Protein AF-0000000075740519 (afdb_homodimer)

Foldseek 3Di:
DPPCPDPDPAAAQPDAAFDKDWDQWWKWWDQVPHTFFTDRTWMFHPNHRPGTFTWAALVRGDCVQWAFPVAWDQDPQGIWTFTWGHDPDPPQIRGSQKIAADQPDPGPRHRIMTGNPVRIFMDTPHHTFDDHPDHPRKDKAWAWAQWWKWWDDPRHTFFTHRIWTWMGMHNDDIKTWAAPVRGDCVQWAWDPDWDADRQWGIWPTFTWGHDPPDTGGTFKTAALPTDPRHCVRHNTMIGQLQRIWMDINNHTDDRDDDPVD/DPPCPDPDPAAAQPDAAFDKDWDQWWKWWDQVPHTFFTDRTWMFHPNHRPGTFTWAALVRGDCVQWDFPVAWDQDPQGIWTFTWGHDPDPPQIRGSQKIAADQPDPGPRHRIMTGNPVRIFMDTHNHTFDDHPDHPRKDKAWAWAQWWKWWDDPRHTFFTHRIWTWMDMHNDDIKTWAAPVRGDCVQWAWDPDWDADRQWGIWPTFTWGHDPPDTGGTFKTAALPTDPRHCVRHNTMIGQLQRIWMDINNHTDDRDDDPVD

Sequence (522 aa):
MTSDMGDRDYPQMAAARGRIEPAPRRVRGYLGHELVFDTTQARYVWEVPYYPAYYVPLADVRAEFLRDENHAQRVQLGASHLYSVVGSGATQTHPSAARVFDADGASPVAGTVRFDWDVLRWFEEDEQIHGHPRNPYSRVDALRSQRHVRVELDGVVLADTGAPVLLFETGLPTRYYIDPTDVAFEHLEPSATQTLCPYKGTTTGYWSVRVGDSVHPDLAWTYHYPLPAVASIAGLVAFYNEKLDISVDGVNLSRPRTHFGMTSDMGDRDYPQMAAARGRIEPAPRRVRGYLGHELVFDTTQARYVWEVPYYPAYYVPLADVRAEFLRDENHAQRVQLGASHLYSVVGSGATQTHPSAARVFDADGASPVAGTVRFDWDVLRWFEEDEQIHGHPRNPYSRVDALRSQRHVRVELDGVVLADTGAPVLLFETGLPTRYYIDPTDVAFEHLEPSATQTLCPYKGTTTGYWSVRVGDSVHPDLAWTYHYPLPAVASIAGLVAFYNEKLDISVDGVNLSRPRTHFG

pLDDT: mean 94.4, std 10.6, range [20.31, 98.94]

Secondary structure (DSSP, 8-state):
------S--SPPPS--TT-EEE--S-EEEEETTEEEEEES--EEE-SSSS--EEEEEGGGB-GGGEEEEEEEEEETTEEEEEEEEE-SSTT-EEEEEEEEE-TTSS-TTTTEEEE-GGGSEEEETTEEE-SS---TT--EEEEE----EEEEETTEEEEEESSPEEEEETTSPPEEEB-GGGB-GGGEEEE----EETTTEE-SEEEEEEETTEEEEEEEEE-SS--GGGGGGTT-EEE-TTTSEEEETTEEPPPP--TT-/------S--SPPPS--TT-EEE--S-EEEEETTEEEEEES--EEE-SSSS--EEEEEGGGB-GGGEEEEEEEEEETTEEEEEEEEE-SSTT-EEEEEEEEE-TTSS-TTTTEEEE-GGGSEEEETTEEE-SS---TT--EEEEE----EEEEETTEEEEEESSPEEEEETTSPPEEEB-GGGB-GGGEEEE----EETTTEE-SEEEEEEETTEEEEEEEEE-SS--GGGGGGTT-EEE-TTTSEEEETTEEPPPP--TT-

Nearest PDB structures (foldseek):
  3djm-assembly5_E  TM=8.477E-01  e=6.497E-08  Cereibacter sphaeroides 2.4.1
  8qbn-assembly1_Y  TM=5.342E-01  e=7.781E-01  Homo sapiens
  2vwv-assembly1_A  TM=5.154E-01  e=7.867E+00  Homo sapiens
  3djm-assembly5_E  TM=8.479E-01  e=5.148E-08  Cereibacter sphaeroides 2.4.1
  8qbn-assembly1_Y  TM=5.603E-01  e=8.896E-01  Homo sapiens

Solvent-accessible surface area (backbone atoms only — not comparable to full-atom values): 27858 Å² total; per-residue (Å²): 129,78,73,74,74,58,100,61,54,40,36,69,62,65,50,50,62,70,44,72,36,42,34,75,45,41,39,35,34,17,52,82,91,43,79,41,31,63,37,67,65,32,26,37,35,16,84,43,50,86,45,34,41,66,32,34,46,45,89,43,40,50,63,84,33,52,41,78,64,83,41,77,44,78,51,96,69,34,54,28,32,34,17,23,39,38,52,92,55,97,77,44,68,38,76,72,33,26,38,38,27,41,64,88,50,98,29,97,51,39,34,20,29,39,61,47,67,88,68,38,52,41,26,48,57,69,40,76,59,53,87,51,59,79,39,56,48,41,26,70,46,60,41,55,29,65,57,37,40,37,34,30,51,96,87,42,71,43,32,57,40,55,62,29,32,42,34,43,37,53,52,44,75,71,38,55,27,31,53,61,91,36,40,43,61,90,37,47,41,83,42,89,62,69,53,73,39,70,70,46,35,53,42,72,39,23,18,20,39,47,53,92,92,44,72,45,78,68,42,32,37,25,26,64,70,32,34,73,64,37,45,81,46,44,56,19,37,33,57,45,56,54,80,34,48,39,27,52,70,86,41,73,54,79,59,52,83,54,98,90,74,129,77,74,74,73,58,100,60,54,40,35,70,62,67,49,49,63,72,44,72,36,40,34,75,46,41,40,35,34,17,52,82,91,43,77,42,30,63,37,66,65,32,27,38,34,17,85,43,50,86,44,36,40,66,34,33,45,45,88,43,40,50,62,84,34,54,41,78,62,81,43,78,44,78,53,96,70,34,54,28,33,34,17,23,39,36,51,92,56,97,76,43,69,39,76,70,34,26,39,39,27,41,63,88,51,99,28,98,51,38,33,20,31,38,60,46,66,89,70,39,52,40,24,48,57,69,40,76,61,53,90,51,60,79,39,56,47,41,25,69,46,61,41,56,29,66,57,36,40,38,34,31,52,96,86,41,72,42,32,57,40,55,63,28,32,41,34,44,37,55,54,43,75,73,39,54,27,31,53,60,91,35,41,44,60,91,36,47,40,83,42,90,62,69,54,73,39,69,70,46,35,53,42,72,39,24,18,19,40,47,55,92,93,43,74,45,78,69,44,32,36,26,25,65,72,32,33,72,64,38,46,81,47,44,57,19,37,34,56,46,54,54,79,36,50,39,26,53,70,85,41,74,54,78,61,52,83,55,98,89,76

InterPro domains:
  IPR007361 Domain of unknown function DUF427 [PF04248] (29-117)
  IPR007361 Domain of unknown function DUF427 [PF04248] (149-242)
  IPR038694 Superfamily of unknown function DUF427 [G3DSA:2.170.150.40] (13-121)
  IPR038694 Superfamily of unknown function DUF427 [G3DSA:2.170.150.40] (135-248)

Radius of gyration: 25.71 Å; Cα contacts (8 Å, |Δi|>4): 1313; chains: 2; bounding box: 73×63×55 Å

Organism: Mycobacterium marinum (strain ATCC BAA-535 / M) (NCBI:txid216594)

Structure (mmCIF, N/CA/C/O backbone):
data_AF-0000000075740519-model_v1
#
loop_
_entity.id
_entity.type
_entity.pdbx_description
1 polymer 'DUF427 domain-containing protein'
#
loop_
_atom_site.group_PDB
_atom_site.id
_atom_site.type_symbol
_atom_site.label_atom_id
_atom_site.label_alt_id
_atom_site.label_comp_id
_atom_site.label_asym_id
_atom_site.label_entity_id
_atom_site.label_seq_id
_atom_site.pdbx_PDB_ins_code
_atom_site.Cartn_x
_atom_site.Cartn_y
_atom_site.Cartn_z
_atom_site.occupancy
_atom_site.B_iso_or_equiv
_atom_site.auth_seq_id
_atom_site.auth_comp_id
_atom_site.auth_asym_id
_atom_site.auth_atom_id
_atom_site.pdbx_PDB_model_num
ATOM 1 N N . MET A 1 1 ? 4.23 -24.25 18.625 1 20.31 1 MET A N 1
ATOM 2 C CA . MET A 1 1 ? 2.928 -23.672 18.312 1 20.31 1 MET A CA 1
ATOM 3 C C . MET A 1 1 ? 2.857 -23.203 16.859 1 20.31 1 MET A C 1
ATOM 5 O O . MET A 1 1 ? 3.494 -22.219 16.484 1 20.31 1 MET A O 1
ATOM 9 N N . THR A 1 2 ? 2.998 -24.047 15.898 1 28.11 2 THR A N 1
ATOM 10 C CA . THR A 1 2 ? 2.863 -23.828 14.461 1 28.11 2 THR A CA 1
ATOM 11 C C . THR A 1 2 ? 1.712 -22.875 14.164 1 28.11 2 THR A C 1
ATOM 13 O O . THR A 1 2 ? 0.563 -23.156 14.516 1 28.11 2 THR A O 1
ATOM 16 N N . SER A 1 3 ? 1.849 -21.609 14.375 1 33.84 3 SER A N 1
ATOM 17 C CA . SER A 1 3 ? 0.735 -20.688 14.211 1 33.84 3 SER A CA 1
ATOM 18 C C . SER A 1 3 ? -0.195 -21.125 13.086 1 33.84 3 SER A C 1
ATOM 20 O O . SER A 1 3 ? 0.262 -21.453 11.992 1 33.84 3 SER A O 1
ATOM 22 N N . ASP A 1 4 ? -1.232 -21.703 13.359 1 35.81 4 ASP A N 1
ATOM 23 C CA . ASP A 1 4 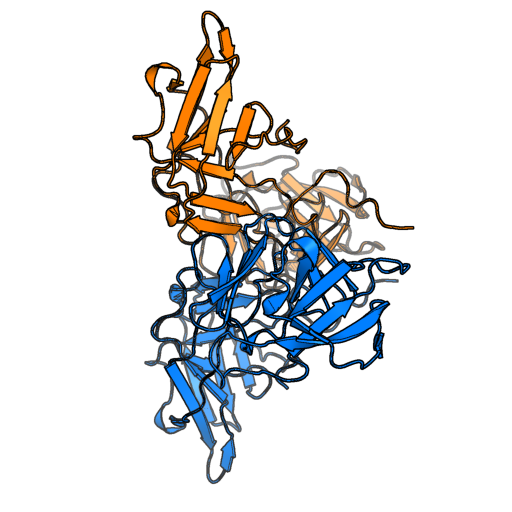? -2.33 -22.078 12.477 1 35.81 4 ASP A CA 1
ATOM 24 C C . ASP A 1 4 ? -2.523 -21.047 11.367 1 35.81 4 ASP A C 1
ATOM 26 O O . ASP A 1 4 ? -2.967 -19.922 11.625 1 35.81 4 ASP A O 1
ATOM 30 N N . MET A 1 5 ? -1.538 -20.812 10.516 1 47.41 5 MET A N 1
ATOM 31 C CA . MET A 1 5 ? -1.934 -20.078 9.32 1 47.41 5 MET A CA 1
ATOM 32 C C . MET A 1 5 ? -3.336 -20.469 8.875 1 47.41 5 MET A C 1
ATOM 34 O O . MET A 1 5 ? -3.582 -21.625 8.539 1 47.41 5 MET A O 1
ATOM 38 N N . GLY A 1 6 ? -4.309 -20.25 9.57 1 51.09 6 GLY A N 1
ATOM 39 C CA . GLY A 1 6 ? -5.68 -20.531 9.172 1 51.09 6 GLY A CA 1
ATOM 40 C C . GLY A 1 6 ? -5.832 -20.75 7.676 1 51.09 6 GLY A C 1
ATOM 41 O O . GLY A 1 6 ? -4.844 -20.734 6.938 1 51.09 6 GLY A O 1
ATOM 42 N N . ASP A 1 7 ? -7.02 -21.172 7.168 1 65.81 7 ASP A N 1
ATOM 43 C CA . ASP A 1 7 ? -7.52 -21.5 5.836 1 65.81 7 ASP A CA 1
ATOM 44 C C . ASP A 1 7 ? -7.395 -20.297 4.898 1 65.81 7 ASP A C 1
ATOM 46 O O . ASP A 1 7 ? -7.797 -20.375 3.734 1 65.81 7 ASP A O 1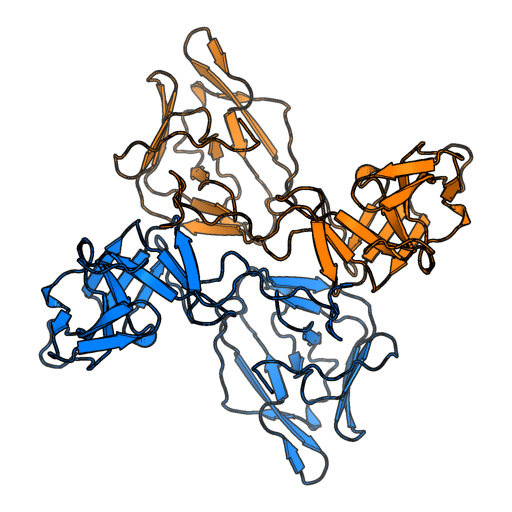
ATOM 50 N N . ARG A 1 8 ? -6.488 -19.219 5.312 1 83.88 8 ARG A N 1
ATOM 51 C CA . ARG A 1 8 ? -6.438 -18.016 4.473 1 83.88 8 ARG A CA 1
ATOM 52 C C . ARG A 1 8 ? -5.215 -18.047 3.561 1 83.88 8 ARG A C 1
ATOM 54 O O . ARG A 1 8 ? -4.113 -18.391 3.998 1 83.88 8 ARG A O 1
ATOM 61 N N . ASP A 1 9 ? -5.441 -17.703 2.41 1 91.62 9 ASP A N 1
ATOM 62 C CA . ASP A 1 9 ? -4.355 -17.75 1.432 1 91.62 9 ASP A CA 1
ATOM 63 C C . ASP A 1 9 ? -3.82 -16.344 1.151 1 91.62 9 ASP A C 1
ATOM 65 O O . ASP A 1 9 ? -3.16 -16.125 0.135 1 91.62 9 ASP A O 1
ATOM 69 N N . TYR A 1 10 ? -4.113 -15.32 1.984 1 94.75 10 TYR A N 1
ATOM 70 C CA . TYR A 1 10 ? -3.65 -13.953 1.834 1 94.75 10 TYR A CA 1
ATOM 71 C C . TYR A 1 10 ? -3.141 -13.398 3.16 1 94.75 10 TYR A C 1
ATOM 73 O O . TYR A 1 10 ? -3.447 -13.938 4.223 1 94.75 10 TYR A O 1
ATOM 81 N N . PRO A 1 11 ? -2.32 -12.32 3.168 1 95.75 11 PRO A N 1
ATOM 82 C CA . PRO A 1 11 ? -1.755 -11.766 4.398 1 95.75 11 PRO A CA 1
ATOM 83 C C . PRO A 1 11 ? -2.824 -11.234 5.352 1 95.75 11 PRO A C 1
ATOM 85 O O . PRO A 1 11 ? -3.779 -10.586 4.918 1 95.75 11 PRO A O 1
ATOM 88 N N . GLN A 1 12 ? -2.602 -11.461 6.582 1 93.5 12 GLN A N 1
ATOM 89 C CA . GLN A 1 12 ? -3.498 -10.945 7.605 1 93.5 12 GLN A CA 1
ATOM 90 C C . GLN A 1 12 ? -3.275 -9.453 7.828 1 93.5 12 GLN A C 1
ATOM 92 O O . GLN A 1 12 ? -2.232 -8.914 7.449 1 93.5 12 GLN A O 1
ATOM 97 N N . MET A 1 13 ? -4.266 -8.82 8.422 1 94 13 MET A N 1
ATOM 98 C CA . MET A 1 13 ? -4.09 -7.414 8.789 1 94 13 MET A CA 1
ATOM 99 C C . MET A 1 13 ? -2.869 -7.234 9.688 1 94 13 MET A C 1
ATOM 101 O O . MET A 1 13 ? -2.621 -8.047 10.578 1 94 13 MET A O 1
ATOM 105 N N . ALA A 1 14 ? -2.172 -6.195 9.438 1 92.19 14 ALA A N 1
ATOM 106 C CA . ALA A 1 14 ? -0.931 -5.969 10.172 1 92.19 14 ALA A CA 1
ATOM 107 C C . ALA A 1 14 ? -1.201 -5.258 11.5 1 92.19 14 ALA A C 1
ATOM 109 O O . ALA A 1 14 ? -0.402 -5.352 12.438 1 92.19 14 ALA A O 1
ATOM 110 N N . ALA A 1 15 ? -2.246 -4.5 11.555 1 92.31 15 ALA A N 1
ATOM 111 C CA . ALA A 1 15 ? -2.562 -3.73 12.75 1 92.31 15 ALA A CA 1
ATOM 112 C C . ALA A 1 15 ? -3.734 -4.348 13.508 1 92.31 15 ALA A C 1
ATOM 114 O O . ALA A 1 15 ? -4.699 -4.812 12.898 1 92.31 15 ALA A O 1
ATOM 115 N N . ALA A 1 16 ? -3.588 -4.332 14.805 1 90.88 16 ALA A N 1
ATOM 116 C CA . ALA A 1 16 ? -4.672 -4.727 15.695 1 90.88 16 ALA A CA 1
ATOM 117 C C . ALA A 1 16 ? -5.355 -3.504 16.297 1 90.88 16 ALA A C 1
ATOM 119 O O . ALA A 1 16 ? -4.809 -2.4 16.281 1 90.88 16 ALA A O 1
ATOM 120 N N . ARG A 1 17 ? -6.508 -3.768 16.828 1 92.69 17 ARG A N 1
ATOM 121 C CA . ARG A 1 17 ? -7.188 -2.723 17.594 1 92.69 17 ARG A CA 1
ATOM 122 C C . ARG A 1 17 ? -6.281 -2.154 18.672 1 92.69 17 ARG A C 1
ATOM 124 O O . ARG A 1 17 ? -5.617 -2.904 19.391 1 92.69 17 ARG A O 1
ATOM 131 N N . GLY A 1 18 ? -6.254 -0.786 18.703 1 94.12 18 GLY A N 1
ATOM 132 C CA . GLY A 1 18 ? -5.461 -0.131 19.734 1 94.12 18 GLY A CA 1
ATOM 133 C C . GLY A 1 18 ? -4.121 0.362 19.234 1 94.12 18 GLY A C 1
ATOM 134 O O . GLY A 1 18 ? -3.455 1.16 19.906 1 94.12 18 GLY A O 1
ATOM 135 N N . ARG A 1 19 ? -3.67 -0.138 18.094 1 95.56 19 ARG A N 1
ATOM 136 C CA . ARG A 1 19 ? -2.418 0.364 17.531 1 95.56 19 ARG A CA 1
ATOM 137 C C . ARG A 1 19 ? -2.51 1.856 17.234 1 95.56 19 ARG A C 1
ATOM 139 O O . ARG A 1 19 ? -3.539 2.338 16.766 1 95.56 19 ARG A O 1
ATOM 146 N N . ILE A 1 20 ? -1.455 2.643 17.531 1 97.19 20 ILE A N 1
ATOM 147 C CA . ILE A 1 20 ? -1.346 4.078 17.297 1 97.19 20 ILE A CA 1
ATOM 148 C C . ILE A 1 20 ? -0.032 4.383 16.578 1 97.19 20 ILE A C 1
ATOM 150 O O . ILE A 1 20 ? 1.027 3.891 16.984 1 97.19 20 ILE A O 1
ATOM 154 N N . GLU A 1 21 ? -0.08 5.082 15.508 1 97.56 21 GLU A N 1
ATOM 155 C CA . GLU A 1 21 ? 1.096 5.508 14.758 1 97.56 21 GLU A CA 1
ATOM 156 C C . GLU A 1 21 ? 1.017 6.992 14.406 1 97.56 21 GLU A C 1
ATOM 158 O O . GLU A 1 21 ? -0.075 7.535 14.227 1 97.56 21 GLU A O 1
ATOM 163 N N . PRO A 1 22 ? 2.137 7.656 14.297 1 97.12 22 PRO A N 1
ATOM 164 C CA . PRO A 1 22 ? 2.107 9.031 13.781 1 97.12 22 PRO A CA 1
ATOM 165 C C . PRO A 1 22 ? 1.72 9.102 12.305 1 97.12 22 PRO A C 1
ATOM 167 O O . PRO A 1 22 ? 2.006 8.172 11.547 1 97.12 22 PRO A O 1
ATOM 170 N N . ALA A 1 23 ? 1.06 10.109 11.883 1 97.06 23 ALA A N 1
ATOM 171 C CA . ALA A 1 23 ? 0.805 10.414 10.477 1 97.06 23 ALA A CA 1
ATOM 172 C C . ALA A 1 23 ? 1.732 11.523 9.984 1 97.06 23 ALA A C 1
ATOM 174 O O . ALA A 1 23 ? 1.699 12.648 10.492 1 97.06 23 ALA A O 1
ATOM 175 N N . PRO A 1 24 ? 2.605 11.227 9.039 1 94.81 24 PRO A N 1
ATOM 176 C CA . PRO A 1 24 ? 3.588 12.219 8.594 1 94.81 24 PRO A CA 1
ATOM 177 C C . PRO A 1 24 ? 3.004 13.227 7.605 1 94.81 24 PRO A C 1
ATOM 179 O O . PRO A 1 24 ? 3.672 13.609 6.641 1 94.81 24 PRO A O 1
ATOM 182 N N . ARG A 1 25 ? 1.742 13.57 7.648 1 96.44 25 ARG A N 1
ATOM 183 C CA . ARG A 1 25 ? 1.106 14.461 6.684 1 96.44 25 ARG A CA 1
ATOM 184 C C . ARG A 1 25 ? 0.38 15.602 7.387 1 96.44 25 ARG A C 1
ATOM 186 O O . ARG A 1 25 ? 0.073 15.508 8.578 1 96.44 25 ARG A O 1
ATOM 193 N N . ARG A 1 26 ? 0.258 16.703 6.621 1 98.5 26 ARG A N 1
ATOM 194 C CA . ARG A 1 26 ? -0.659 17.75 7.043 1 98.5 26 ARG A CA 1
ATOM 195 C C . ARG A 1 26 ? -2.109 17.328 6.82 1 98.5 26 ARG A C 1
ATOM 197 O O . ARG A 1 26 ? -2.494 16.984 5.703 1 98.5 26 ARG A O 1
ATOM 204 N N . VAL A 1 27 ? -2.912 17.375 7.867 1 98.81 27 VAL A N 1
ATOM 205 C CA . VAL A 1 27 ? -4.316 16.984 7.816 1 98.81 27 VAL A CA 1
ATOM 206 C C . VAL A 1 27 ? -5.203 18.172 8.164 1 98.81 27 VAL A C 1
ATOM 208 O O . VAL A 1 27 ? -4.934 18.891 9.133 1 98.81 27 VAL A O 1
ATOM 211 N N . ARG A 1 28 ? -6.172 18.391 7.328 1 98.88 28 ARG A N 1
ATOM 212 C CA . ARG A 1 28 ? -7.129 19.453 7.574 1 98.88 28 ARG A CA 1
ATOM 213 C C . ARG A 1 28 ? -8.562 18.938 7.504 1 98.88 28 ARG A C 1
ATOM 215 O O . ARG A 1 28 ? -8.867 18.047 6.715 1 98.88 28 ARG A O 1
ATOM 222 N N . GLY A 1 29 ? -9.391 19.469 8.352 1 98.69 29 GLY A N 1
ATOM 223 C CA . GLY A 1 29 ? -10.82 19.203 8.336 1 98.69 29 GLY A CA 1
ATOM 224 C C . GLY A 1 29 ? -11.664 20.469 8.188 1 98.69 29 GLY A C 1
ATOM 225 O O . GLY A 1 29 ? -11.383 21.484 8.82 1 98.69 29 GLY A O 1
ATOM 226 N N . TYR A 1 30 ? -12.633 20.391 7.332 1 98 30 TYR A N 1
ATOM 227 C CA . TYR A 1 30 ? -13.508 21.531 7.062 1 98 30 TYR A CA 1
ATOM 228 C C . TYR A 1 30 ? -14.961 21.172 7.359 1 98 30 TYR A C 1
ATOM 230 O O . TYR A 1 30 ? -15.453 20.125 6.941 1 98 30 TYR A O 1
ATOM 238 N N . LEU A 1 31 ? -15.656 21.938 8.055 1 96.94 31 LEU A N 1
ATOM 239 C CA . LEU A 1 31 ? -17.109 21.922 8.117 1 96.94 31 LEU A CA 1
ATOM 240 C C . LEU A 1 31 ? -17.703 22.875 7.078 1 96.94 31 LEU A C 1
ATOM 242 O O . LEU A 1 31 ? -17.672 24.094 7.25 1 96.94 31 LEU A O 1
ATOM 246 N N . GLY A 1 32 ? -18.25 22.297 6 1 91.94 32 GLY A N 1
ATOM 247 C CA . GLY A 1 32 ? -18.531 23.156 4.863 1 91.94 32 GLY A CA 1
ATOM 248 C C . GLY A 1 32 ? -17.281 23.828 4.316 1 91.94 32 GLY A C 1
ATOM 249 O O . GLY A 1 32 ? -16.328 23.172 3.926 1 91.94 32 GLY A O 1
ATOM 250 N N . HIS A 1 33 ? -17.25 25.109 4.312 1 93.62 33 HIS A N 1
ATOM 251 C CA . HIS A 1 33 ? -16.109 25.844 3.795 1 93.62 33 HIS A CA 1
ATOM 252 C C . HIS A 1 33 ? -15.211 26.344 4.926 1 93.62 33 HIS A C 1
ATOM 254 O O . HIS A 1 33 ? -14.156 26.922 4.676 1 93.62 33 HIS A O 1
ATOM 260 N N . GLU A 1 34 ? -15.617 26.047 6.191 1 95.94 34 GLU A N 1
ATOM 261 C CA . GLU A 1 34 ? -14.883 26.578 7.336 1 95.94 34 GLU A CA 1
ATOM 262 C C . GLU A 1 34 ? -13.828 25.594 7.828 1 95.94 34 GLU A C 1
ATOM 264 O O . GLU A 1 34 ? -14.133 24.438 8.094 1 95.94 34 GLU A O 1
ATOM 269 N N . LEU A 1 35 ? -12.633 26.094 7.984 1 97.69 35 LEU A N 1
ATOM 270 C CA . LEU A 1 35 ? -11.539 25.266 8.492 1 97.69 35 LEU A CA 1
ATOM 271 C C . LEU A 1 35 ? -11.727 24.984 9.984 1 97.69 35 LEU A C 1
ATOM 273 O O . LEU A 1 35 ? -11.766 25.906 10.797 1 97.69 35 LEU A O 1
ATOM 277 N N . VAL A 1 36 ? -11.859 23.719 10.352 1 98.31 36 VAL A N 1
ATOM 278 C CA . VAL A 1 36 ? -12.07 23.281 11.734 1 98.31 36 VAL A CA 1
ATOM 279 C C . VAL A 1 36 ? -10.727 23.031 12.414 1 98.31 36 VAL A C 1
ATOM 281 O O . VAL A 1 36 ? -10.523 23.406 13.57 1 98.31 36 VAL A O 1
ATOM 284 N N . PHE A 1 37 ? -9.852 22.375 11.75 1 98.81 37 PHE A N 1
ATOM 285 C CA . PHE A 1 37 ? -8.508 22.156 12.266 1 98.81 37 PHE A CA 1
ATOM 286 C C . PHE A 1 37 ? -7.5 22.062 11.125 1 98.81 37 PHE A C 1
ATOM 288 O O . PHE A 1 37 ? -7.875 21.797 9.977 1 98.81 37 PHE A O 1
ATOM 295 N N . ASP A 1 38 ? -6.266 22.328 11.352 1 98.69 38 ASP A N 1
ATOM 296 C CA . ASP A 1 38 ? -5.07 22.219 10.523 1 98.69 38 ASP A CA 1
ATOM 297 C C . ASP A 1 38 ? -3.879 21.719 11.344 1 98.69 38 ASP A C 1
ATOM 299 O O . ASP A 1 38 ? -3.414 22.406 12.25 1 98.69 38 ASP A O 1
ATOM 303 N N . THR A 1 39 ? -3.455 20.469 11.094 1 98.5 39 THR A N 1
ATOM 304 C CA . THR A 1 39 ? -2.453 19.891 11.984 1 98.5 39 THR A CA 1
ATOM 305 C C . THR A 1 39 ? -1.402 19.109 11.195 1 98.5 39 THR A C 1
ATOM 307 O O . THR A 1 39 ? -1.693 18.578 10.125 1 98.5 39 THR A O 1
ATOM 310 N N . THR A 1 40 ? -0.2 19.047 11.664 1 97.56 40 THR A N 1
ATOM 311 C CA . THR A 1 40 ? 0.85 18.172 11.172 1 97.56 40 THR A CA 1
ATOM 312 C C . THR A 1 40 ? 1.183 17.094 12.211 1 97.56 40 THR A C 1
ATOM 314 O O . THR A 1 40 ? 2.229 16.453 12.125 1 97.56 40 THR A O 1
ATOM 317 N N . GLN A 1 41 ? 0.296 16.938 13.227 1 97.31 41 GLN A N 1
ATOM 318 C CA . GLN A 1 41 ? 0.574 16.031 14.328 1 97.31 41 GLN A CA 1
ATOM 319 C C . GLN A 1 41 ? -0.579 15.047 14.539 1 97.31 41 GLN A C 1
ATOM 321 O O . GLN A 1 41 ? -0.893 14.688 15.68 1 97.31 41 GLN A O 1
ATOM 326 N N . ALA A 1 42 ? -1.279 14.758 13.477 1 98.5 42 ALA A N 1
ATOM 327 C CA . ALA A 1 42 ? -2.338 13.758 13.57 1 98.5 42 ALA A CA 1
ATOM 328 C C . ALA A 1 42 ? -1.762 12.375 13.852 1 98.5 42 ALA A C 1
ATOM 330 O O . ALA A 1 42 ? -0.585 12.117 13.586 1 98.5 42 ALA A O 1
ATOM 331 N N . ARG A 1 43 ? -2.637 11.531 14.438 1 98.12 43 ARG A N 1
ATOM 332 C CA . ARG A 1 43 ? -2.285 10.141 14.688 1 98.12 43 ARG A CA 1
ATOM 333 C C . ARG A 1 43 ? -3.275 9.195 14.016 1 98.12 43 ARG A C 1
ATOM 335 O O . ARG A 1 43 ? -4.477 9.477 13.969 1 98.12 43 ARG A O 1
ATOM 342 N N . TYR A 1 44 ? -2.699 8.117 13.461 1 98.38 44 TYR A N 1
ATOM 343 C CA . TYR A 1 44 ? -3.523 6.965 13.117 1 98.38 44 TYR A CA 1
ATOM 344 C C . TYR A 1 44 ? -3.895 6.168 14.367 1 98.38 44 TYR A C 1
ATOM 346 O O . TYR A 1 44 ? -3.02 5.77 15.141 1 98.38 44 TYR A O 1
ATOM 354 N N . VAL A 1 45 ? -5.137 5.941 14.523 1 98.25 45 VAL A N 1
ATOM 355 C CA . VAL A 1 45 ? -5.586 5.105 15.633 1 98.25 45 VAL A CA 1
ATOM 356 C C . VAL A 1 45 ? -6.52 4.016 15.109 1 98.25 45 VAL A C 1
ATOM 358 O O . VAL A 1 45 ? -7.539 4.309 14.477 1 98.25 45 VAL A O 1
ATOM 361 N N . TRP A 1 46 ? -6.176 2.754 15.336 1 97.25 46 TRP A N 1
ATOM 362 C CA . TRP A 1 46 ? -6.992 1.629 14.891 1 97.25 46 TRP A CA 1
ATOM 363 C C . TRP A 1 46 ? -8.039 1.268 15.938 1 97.25 46 TRP A C 1
ATOM 365 O O . TRP A 1 46 ? -7.746 0.536 16.891 1 97.25 46 TRP A O 1
ATOM 375 N N . GLU A 1 47 ? -9.227 1.754 15.719 1 96.31 47 GLU A N 1
ATOM 376 C CA . GLU A 1 47 ? -10.367 1.335 16.531 1 96.31 47 GLU A CA 1
ATOM 377 C C . GLU A 1 47 ? -10.867 -0.045 16.109 1 96.31 47 GLU A C 1
ATOM 379 O O . GLU A 1 47 ? -11.539 -0.728 16.891 1 96.31 47 GLU A O 1
ATOM 384 N N . VAL A 1 48 ? -10.672 -0.406 14.867 1 93.44 48 VAL A N 1
ATOM 385 C CA . VAL A 1 48 ? -10.875 -1.711 14.25 1 93.44 48 VAL A CA 1
ATOM 386 C C . VAL A 1 48 ? -9.633 -2.113 13.461 1 93.44 48 VAL A C 1
ATOM 388 O O . VAL A 1 48 ? -8.805 -1.262 13.117 1 93.44 48 VAL A O 1
ATOM 391 N N . PRO A 1 49 ? -9.477 -3.312 13.125 1 91 49 PRO A N 1
ATOM 392 C CA . PRO A 1 49 ? -8.234 -3.752 12.492 1 91 49 PRO A CA 1
ATOM 393 C C . PRO A 1 49 ? -8.133 -3.326 11.023 1 91 49 PRO A C 1
ATOM 395 O O . PRO A 1 49 ? -7.043 -3.33 10.453 1 91 49 PRO A O 1
ATOM 398 N N . TYR A 1 50 ? -9.156 -2.961 10.367 1 91.81 50 TYR A N 1
ATOM 399 C CA . TYR A 1 50 ? -9.227 -2.854 8.914 1 91.81 50 TYR A CA 1
ATOM 400 C C . TYR A 1 50 ? -8.648 -1.524 8.438 1 91.81 50 TYR A C 1
ATOM 402 O O . TYR A 1 50 ? -7.98 -1.466 7.406 1 91.81 50 TYR A O 1
ATOM 410 N N . TYR A 1 51 ? -8.961 -0.432 9.188 1 95.38 51 TYR A N 1
ATOM 411 C CA . TYR A 1 51 ? -8.461 0.89 8.828 1 95.38 51 TYR A CA 1
ATOM 412 C C . TYR A 1 51 ? -8.383 1.795 10.055 1 95.38 51 TYR A C 1
ATOM 414 O O . TYR A 1 51 ? -9.094 1.572 11.039 1 95.38 51 TYR A O 1
ATOM 422 N N . PRO A 1 52 ? -7.555 2.818 9.977 1 97.75 52 PRO A N 1
ATOM 423 C CA . PRO A 1 52 ? -7.41 3.732 11.109 1 97.75 52 PRO A CA 1
ATOM 424 C C . PRO A 1 52 ? -8.375 4.914 11.047 1 97.75 52 PRO A C 1
ATOM 426 O O . PRO A 1 52 ? -8.984 5.16 10 1 97.75 52 PRO A O 1
ATOM 429 N N . ALA A 1 53 ? -8.531 5.516 12.18 1 98.12 53 ALA A N 1
ATOM 430 C CA . ALA A 1 53 ? -9.109 6.852 12.273 1 98.12 53 ALA A CA 1
ATOM 431 C C . ALA A 1 53 ? -8.039 7.895 12.562 1 98.12 53 ALA A C 1
ATOM 433 O O . ALA A 1 53 ? -6.988 7.574 13.133 1 98.12 53 ALA A O 1
ATOM 434 N N . TYR A 1 54 ? -8.289 9.18 12.18 1 98.69 54 TYR A N 1
ATOM 435 C CA . TYR A 1 54 ? -7.418 10.273 12.586 1 98.69 54 TYR A CA 1
ATOM 436 C C . TYR A 1 54 ? -7.812 10.812 13.961 1 98.69 54 TYR A C 1
ATOM 438 O O . TYR A 1 54 ? -8.984 11.133 14.195 1 98.69 54 TYR A O 1
ATOM 446 N N . TYR A 1 55 ? -6.902 10.875 14.805 1 98.69 55 TYR A N 1
ATOM 447 C CA . TYR A 1 55 ? -6.988 11.625 16.047 1 98.69 55 TYR A CA 1
ATOM 448 C C . TYR A 1 55 ? -6.133 12.891 15.984 1 98.69 55 TYR A C 1
ATOM 450 O O . TYR A 1 55 ? -4.938 12.82 15.688 1 98.69 55 TYR A O 1
ATOM 458 N N . VAL A 1 56 ? -6.77 13.961 16.219 1 98.62 56 VAL A N 1
ATOM 459 C CA . VAL A 1 56 ? -6.168 15.273 16.031 1 98.62 56 VAL A CA 1
ATOM 460 C C . VAL A 1 56 ? -5.887 15.93 17.375 1 98.62 56 VAL A C 1
ATOM 462 O O . VAL A 1 56 ? -6.707 15.852 18.297 1 98.62 56 VAL A O 1
ATOM 465 N N . PRO A 1 57 ? -4.703 16.547 17.547 1 98.44 57 PRO A N 1
ATOM 466 C CA . PRO A 1 57 ? -4.492 17.281 18.797 1 98.44 57 PRO A CA 1
ATOM 467 C C . PRO A 1 57 ? -5.555 18.359 19.031 1 98.44 57 PRO A C 1
ATOM 469 O O . PRO A 1 57 ? -5.812 19.172 18.141 1 98.44 57 PRO A O 1
ATOM 472 N N . LEU A 1 58 ? -6.121 18.344 20.203 1 98.38 58 LEU A N 1
ATOM 473 C CA . LEU A 1 58 ? -7.137 19.328 20.562 1 98.38 58 LEU A CA 1
ATOM 474 C C . LEU A 1 58 ? -6.605 20.75 20.391 1 98.38 58 LEU A C 1
ATOM 476 O O . LEU A 1 58 ? -7.348 21.641 19.984 1 98.38 58 LEU A O 1
ATOM 480 N N . ALA A 1 59 ? -5.312 20.938 20.641 1 98.06 59 ALA A N 1
ATOM 481 C CA . ALA A 1 59 ? -4.672 22.25 20.562 1 98.06 59 ALA A CA 1
ATOM 482 C C . ALA A 1 59 ? -4.723 22.797 19.141 1 98.06 59 ALA A C 1
ATOM 484 O O . ALA A 1 59 ? -4.59 24 18.938 1 98.06 59 ALA A O 1
ATOM 485 N N . ASP A 1 60 ? -4.895 21.969 18.109 1 98.69 60 ASP A N 1
ATOM 486 C CA . ASP A 1 60 ? -4.914 22.391 16.719 1 98.69 60 ASP A CA 1
ATOM 487 C C . ASP A 1 60 ? -6.344 22.578 16.219 1 98.69 60 ASP A C 1
ATOM 489 O O . ASP A 1 60 ? -6.562 22.969 15.07 1 98.69 60 ASP A O 1
ATOM 493 N N . VAL A 1 61 ? -7.316 22.312 17.062 1 98.75 61 VAL A N 1
ATOM 494 C CA . VAL A 1 61 ? -8.727 22.422 16.688 1 98.75 61 VAL A CA 1
ATOM 495 C C . VAL A 1 61 ? -9.266 23.781 17.141 1 98.75 61 VAL A C 1
ATOM 497 O O . VAL A 1 61 ? -9.023 24.219 18.266 1 98.75 61 VAL A O 1
ATOM 500 N N . ARG A 1 62 ? -9.906 24.484 16.234 1 98.19 62 ARG A N 1
ATOM 501 C CA . ARG A 1 62 ? -10.555 25.734 16.594 1 98.19 62 ARG A CA 1
ATOM 502 C C . ARG A 1 62 ? -11.703 25.5 17.562 1 98.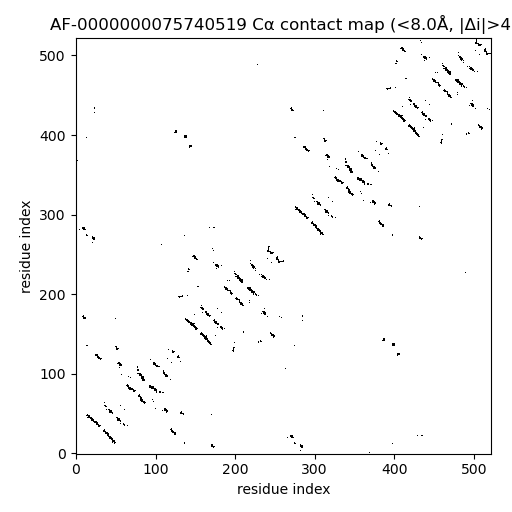19 62 ARG A C 1
ATOM 504 O O . ARG A 1 62 ? -12.688 24.828 17.234 1 98.19 62 ARG A O 1
ATOM 511 N N . ALA A 1 63 ? -11.688 26.094 18.672 1 96.75 63 ALA A N 1
ATOM 512 C CA . ALA A 1 63 ? -12.562 25.797 19.812 1 96.75 63 ALA A CA 1
ATOM 513 C C . ALA A 1 63 ? -14.008 26.172 19.5 1 96.75 63 ALA A C 1
ATOM 515 O O . ALA A 1 63 ? -14.945 25.578 20.031 1 96.75 63 ALA A O 1
ATOM 516 N N . GLU A 1 64 ? -14.211 27.172 18.656 1 96 64 GLU A N 1
ATOM 517 C CA . GLU A 1 64 ? -15.547 27.672 18.391 1 96 64 GLU A CA 1
ATOM 518 C C . GLU A 1 64 ? -16.406 26.625 17.688 1 96 64 GLU A C 1
ATOM 520 O O . GLU A 1 64 ? -17.641 26.75 17.641 1 96 64 GLU A O 1
ATOM 525 N N . PHE A 1 65 ? -15.758 25.594 17.125 1 97.25 65 PHE A N 1
ATOM 526 C CA . PHE A 1 65 ? -16.5 24.578 16.406 1 97.25 65 PHE A CA 1
ATOM 527 C C . PHE A 1 65 ? -16.922 23.438 17.344 1 97.25 65 PHE A C 1
ATOM 529 O O . PHE A 1 65 ? -17.625 22.516 16.922 1 97.25 65 PHE A O 1
ATOM 536 N N . LEU A 1 66 ? -16.469 23.438 18.562 1 97.38 66 LEU A N 1
ATOM 537 C CA . LEU A 1 66 ? -16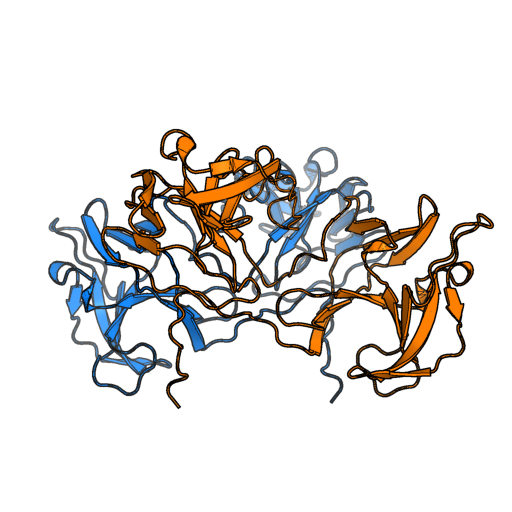.766 22.375 19.5 1 97.38 66 LEU A CA 1
ATOM 538 C C . LEU A 1 66 ? -17.672 22.891 20.625 1 97.38 66 LEU A C 1
ATOM 540 O O . LEU A 1 66 ? -17.359 23.891 21.266 1 97.38 66 LEU A O 1
ATOM 544 N N . ARG A 1 67 ? -18.734 22.219 20.828 1 97.12 67 ARG A N 1
ATOM 545 C CA . ARG A 1 67 ? -19.594 22.484 21.984 1 97.12 67 ARG A CA 1
ATOM 546 C C . ARG A 1 67 ? -19.734 21.25 22.875 1 97.12 67 ARG A C 1
ATOM 548 O O . ARG A 1 67 ? -20.281 20.234 22.453 1 97.12 67 ARG A O 1
ATOM 555 N N . ASP A 1 68 ? -19.266 21.359 24.078 1 97.19 68 ASP A N 1
ATOM 556 C CA . ASP A 1 68 ? -19.344 20.266 25.047 1 97.19 68 ASP A CA 1
ATOM 557 C C . ASP A 1 68 ? -20.797 19.906 25.344 1 97.19 68 ASP A C 1
ATOM 559 O O . ASP A 1 68 ? -21.594 20.781 25.703 1 97.19 68 ASP A O 1
ATOM 563 N N . GLU A 1 69 ? -21.078 18.672 25.203 1 96.69 69 GLU A N 1
ATOM 564 C CA . GLU A 1 69 ? -22.422 18.219 25.5 1 96.69 69 GLU A CA 1
ATOM 565 C C . GLU A 1 69 ? -22.562 17.812 26.969 1 96.69 69 GLU A C 1
ATOM 567 O O . GLU A 1 69 ? -23.641 17.391 27.391 1 96.69 69 GLU A O 1
ATOM 572 N N . ASN A 1 70 ? -21.469 17.953 27.703 1 95.25 70 ASN A N 1
ATOM 573 C CA . ASN A 1 70 ? -21.422 17.562 29.109 1 95.25 70 ASN A CA 1
ATOM 574 C C . ASN A 1 70 ? -21.797 16.094 29.297 1 95.25 70 ASN A C 1
ATOM 576 O O . ASN A 1 70 ? -22.594 15.758 30.172 1 95.25 70 ASN A O 1
ATOM 580 N N . HIS A 1 71 ? -21.375 15.328 28.422 1 93.38 71 HIS A N 1
ATOM 581 C CA . HIS A 1 71 ? -21.578 13.883 28.422 1 93.38 71 HIS A CA 1
ATOM 582 C C . HIS A 1 71 ? -20.25 13.141 28.547 1 93.38 71 HIS A C 1
ATOM 584 O O . HIS A 1 71 ? -19.641 12.789 27.531 1 93.38 71 HIS A O 1
ATOM 590 N N . ALA A 1 72 ? -19.891 12.891 29.797 1 92.19 72 ALA A N 1
ATOM 591 C CA . ALA A 1 72 ? -18.641 12.172 30.047 1 92.19 72 ALA A CA 1
ATOM 592 C C . ALA A 1 72 ? -18.812 10.68 29.797 1 92.19 72 ALA A C 1
ATOM 594 O O . ALA A 1 72 ? -19.844 10.102 30.109 1 92.19 72 ALA A O 1
ATOM 595 N N . GLN A 1 73 ? -17.828 10.141 29.094 1 92.06 73 GLN A N 1
ATOM 596 C CA . GLN A 1 73 ? -17.828 8.711 28.812 1 92.06 73 GLN A CA 1
ATOM 597 C C . GLN A 1 73 ? -16.453 8.102 29.062 1 92.06 73 GLN A C 1
ATOM 599 O O . GLN A 1 73 ? -15.438 8.789 28.984 1 92.06 73 GLN A O 1
ATOM 604 N N . ARG A 1 74 ? -16.438 6.898 29.531 1 90.38 74 ARG A N 1
ATOM 605 C CA . ARG A 1 74 ? -15.211 6.094 29.531 1 90.38 74 ARG A CA 1
ATOM 606 C C . ARG A 1 74 ? -15.242 5.043 28.438 1 90.38 74 ARG A C 1
ATOM 608 O O . ARG A 1 74 ? -16.109 4.164 28.422 1 90.38 74 ARG A O 1
ATOM 615 N N . VAL A 1 75 ? -14.414 5.195 27.438 1 91.12 75 VAL A N 1
ATOM 616 C CA . VAL A 1 75 ? -14.312 4.234 26.344 1 91.12 75 VAL A CA 1
ATOM 617 C C . VAL A 1 75 ? -12.977 3.492 26.422 1 91.12 75 VAL A C 1
ATOM 619 O O . VAL A 1 75 ? -12.211 3.686 27.375 1 91.12 75 VAL A O 1
ATOM 622 N N . GLN A 1 76 ? -12.742 2.633 25.531 1 87.69 76 GLN A N 1
ATOM 623 C CA . GLN A 1 76 ? -11.57 1.765 25.547 1 87.69 76 GLN A CA 1
ATOM 624 C C . GLN A 1 76 ? -10.281 2.582 25.594 1 87.69 76 GLN A C 1
ATOM 626 O O . GLN A 1 76 ? -9.344 2.238 26.312 1 87.69 76 GLN A O 1
ATOM 631 N N . LEU A 1 77 ? -10.305 3.734 24.953 1 93.38 77 LEU A N 1
ATOM 632 C CA . LEU A 1 77 ? -9.062 4.492 24.828 1 93.38 77 LEU A CA 1
ATOM 633 C C . LEU A 1 77 ? -8.969 5.57 25.891 1 93.38 77 LEU A C 1
ATOM 635 O O . LEU A 1 77 ? -8.031 6.375 25.891 1 93.38 77 LEU A O 1
ATOM 639 N N . GLY A 1 78 ? -9.922 5.602 26.781 1 91.69 78 GLY A N 1
ATOM 640 C CA . GLY A 1 78 ? -9.773 6.512 27.906 1 91.69 78 GLY A CA 1
ATOM 641 C C . GLY A 1 78 ? -11.008 7.352 28.156 1 91.69 78 GLY A C 1
ATOM 642 O O . GLY A 1 78 ? -12.023 7.199 27.469 1 91.69 78 GLY A O 1
ATOM 643 N N . ALA A 1 79 ? -10.859 8.18 29.203 1 95.69 79 ALA A N 1
ATOM 644 C CA . ALA A 1 79 ? -11.93 9.109 29.562 1 95.69 79 ALA A CA 1
ATOM 645 C C . ALA A 1 79 ? -12.078 10.195 28.5 1 95.69 79 ALA A C 1
ATOM 647 O O . ALA A 1 79 ? -11.086 10.711 27.984 1 95.69 79 ALA A O 1
ATOM 648 N N . SER A 1 80 ? -13.336 10.422 28.156 1 96.5 80 SER A N 1
ATOM 649 C CA . SER A 1 80 ? -13.617 11.375 27.078 1 96.5 80 SER A CA 1
ATOM 650 C C . SER A 1 80 ? -14.977 12.039 27.281 1 96.5 80 SER A C 1
ATOM 652 O O . SER A 1 80 ? -15.727 11.672 28.188 1 96.5 80 SER A O 1
ATOM 654 N N . HIS A 1 81 ? -15.203 13.07 26.5 1 96.94 81 HIS A N 1
ATOM 655 C CA . HIS A 1 81 ? -16.484 13.766 26.422 1 96.94 81 HIS A CA 1
ATOM 656 C C . HIS A 1 81 ? -16.984 13.836 24.984 1 96.94 81 HIS A C 1
ATOM 658 O O . HIS A 1 81 ? -16.188 13.984 24.062 1 96.94 81 HIS A O 1
ATOM 664 N N . LEU A 1 82 ? -18.266 13.75 24.859 1 97.69 82 LEU A N 1
ATOM 665 C CA . LEU A 1 82 ? -18.859 13.969 23.547 1 97.69 82 LEU A CA 1
ATOM 666 C C . LEU A 1 82 ? -19.094 15.453 23.297 1 97.69 82 LEU A C 1
ATOM 668 O O . LEU A 1 82 ? -19.516 16.188 24.203 1 97.69 82 LEU A O 1
ATOM 672 N N . TYR A 1 83 ? -18.781 15.859 22.141 1 98 83 TYR A N 1
ATOM 673 C CA . TYR A 1 83 ? -18.984 17.234 21.703 1 98 83 TYR A CA 1
ATOM 674 C C . TYR A 1 83 ? -19.844 17.281 20.438 1 98 83 TYR A C 1
ATOM 676 O O . TYR A 1 83 ? -19.781 16.375 19.609 1 98 83 TYR A O 1
ATOM 684 N N . SER A 1 84 ? -20.688 18.312 20.312 1 97.62 84 SER A N 1
ATOM 685 C CA . SER A 1 84 ? -21.266 18.672 19.031 1 97.62 84 SER A CA 1
ATOM 686 C C . SER A 1 84 ? -20.266 19.453 18.172 1 97.62 84 SER A C 1
ATOM 688 O O . SER A 1 84 ? -19.438 20.188 18.703 1 97.62 84 SER A O 1
ATOM 690 N N . VAL A 1 85 ? -20.219 19.219 16.906 1 98.06 85 VAL A N 1
ATOM 691 C CA . VAL A 1 85 ? -19.516 20.078 15.961 1 98.06 85 VAL A CA 1
ATOM 692 C C . VAL A 1 85 ? -20.453 21.156 15.43 1 98.06 85 VAL A C 1
ATOM 694 O O . VAL A 1 85 ? -21.5 20.844 14.867 1 98.06 85 VAL A O 1
ATOM 697 N N . VAL A 1 86 ? -20.125 22.469 15.648 1 96.25 86 VAL A N 1
ATOM 698 C CA . VAL A 1 86 ? -21.047 23.562 15.391 1 96.25 86 VAL A CA 1
ATOM 699 C C . VAL A 1 86 ? -20.422 24.516 14.359 1 96.25 86 VAL A C 1
ATOM 701 O O . VAL A 1 86 ? -19.281 24.953 14.508 1 96.25 86 VAL A O 1
ATOM 704 N N . GLY A 1 87 ? -21.094 24.766 13.273 1 92.69 87 GLY A N 1
ATOM 705 C CA . GLY A 1 87 ? -20.656 25.75 12.289 1 92.69 87 GLY A CA 1
ATOM 706 C C . GLY A 1 87 ? -21.172 27.141 12.578 1 92.69 87 GLY A C 1
ATOM 707 O O . GLY A 1 87 ? -21.953 27.344 13.516 1 92.69 87 GLY A O 1
ATOM 708 N N . SER A 1 88 ? -20.578 28.203 11.922 1 82.06 88 SER A N 1
ATOM 709 C CA . SER A 1 88 ? -20.969 29.594 12.125 1 82.06 88 SER A CA 1
ATOM 710 C C . SER A 1 88 ? -22.406 29.828 11.711 1 82.06 88 SER A C 1
ATOM 712 O O . SER A 1 88 ? -23.078 30.703 12.258 1 82.06 88 SER A O 1
ATOM 714 N N . GLY A 1 89 ? -22.953 29.203 10.68 1 67.75 89 GLY A N 1
ATOM 715 C CA . GLY A 1 89 ? -24.344 29.453 10.312 1 67.75 89 GLY A CA 1
ATOM 716 C C . GLY A 1 89 ? -25.328 28.766 11.234 1 67.75 89 GLY A C 1
ATOM 717 O O . GLY A 1 89 ? -24.984 27.828 11.938 1 67.75 89 GLY A O 1
ATOM 718 N N . ALA A 1 90 ? -26.422 29.516 11.742 1 60.12 90 ALA A N 1
ATOM 719 C CA . ALA A 1 90 ? -27.453 29.109 12.688 1 60.12 90 ALA A CA 1
ATOM 720 C C . ALA A 1 90 ? -27.859 27.656 12.477 1 60.12 90 ALA A C 1
ATOM 722 O O . ALA A 1 90 ? -28.234 26.953 13.422 1 60.12 90 ALA A O 1
ATOM 723 N N . THR A 1 91 ? -27.469 27.047 11.344 1 64.31 91 THR A N 1
ATOM 724 C CA . THR A 1 91 ? -28.172 25.797 11.062 1 64.31 91 THR A CA 1
ATOM 725 C C . THR A 1 91 ? -27.188 24.641 10.891 1 64.31 91 THR A C 1
ATOM 727 O O . THR A 1 91 ? -27.578 23.484 10.82 1 64.31 91 THR A O 1
ATOM 730 N N . GLN A 1 92 ? -25.844 24.891 11.211 1 85.75 92 GLN A N 1
ATOM 731 C CA . GLN A 1 92 ? -25.047 23.703 10.953 1 85.75 92 GLN A CA 1
ATOM 732 C C . GLN A 1 92 ? -24.5 23.109 12.242 1 85.75 92 GLN A C 1
ATOM 734 O O . GLN A 1 92 ? -23.422 23.516 12.703 1 85.75 92 GLN A O 1
ATOM 739 N N . THR A 1 93 ? -25.344 22.344 13.055 1 93.31 93 THR A N 1
ATOM 740 C CA . THR A 1 93 ? -24.906 21.641 14.258 1 93.31 93 THR A CA 1
ATOM 741 C C . THR A 1 93 ? -25.047 20.125 14.078 1 93.31 93 THR A C 1
ATOM 743 O O . THR A 1 93 ? -26.078 19.641 13.633 1 93.31 93 THR A O 1
ATOM 746 N N . HIS A 1 94 ? -23.953 19.453 14.352 1 97 94 HIS A N 1
ATOM 747 C CA . HIS A 1 94 ? -23.922 17.984 14.344 1 97 94 HIS A CA 1
ATOM 748 C C . HIS A 1 94 ? -23.719 17.438 15.75 1 97 94 HIS A C 1
ATOM 750 O O . HIS A 1 94 ? -22.609 17.438 16.266 1 97 94 HIS A O 1
ATOM 756 N N . PRO A 1 95 ? -24.828 16.938 16.375 1 96.38 95 PRO A N 1
ATOM 757 C CA . PRO A 1 95 ? -24.703 16.453 17.75 1 96.38 95 PRO A CA 1
ATOM 758 C C . PRO A 1 95 ? -23.844 15.203 17.859 1 96.38 95 PRO A C 1
ATOM 760 O O . PRO A 1 95 ? -23.875 14.344 16.969 1 96.38 95 PRO A O 1
ATOM 763 N N . SER A 1 96 ? -23.047 15.109 18.938 1 97.44 96 SER A N 1
ATOM 764 C CA . SER A 1 96 ? -22.234 13.945 19.297 1 97.44 96 SER A CA 1
ATOM 765 C C . SER A 1 96 ? -21.297 13.555 18.156 1 97.44 96 SER A C 1
ATOM 767 O O . SER A 1 96 ? -21.094 12.367 17.891 1 97.44 96 SER A O 1
ATOM 769 N N . ALA A 1 97 ? -20.734 14.555 17.422 1 98.12 97 ALA A N 1
ATOM 770 C CA . ALA A 1 97 ? -19.969 14.297 16.203 1 98.12 97 ALA A CA 1
ATOM 771 C C . ALA A 1 97 ? -18.469 14.367 16.484 1 98.12 97 ALA A C 1
ATOM 773 O O . ALA A 1 97 ? -17.656 14.25 15.562 1 98.12 97 ALA A O 1
ATOM 774 N N . ALA A 1 98 ? -18.094 14.586 17.703 1 98.44 98 ALA A N 1
ATOM 775 C CA . ALA A 1 98 ? -16.688 14.586 18.109 1 98.44 98 ALA A CA 1
ATOM 776 C C . ALA A 1 98 ? -16.531 14.039 19.531 1 98.44 98 ALA A C 1
ATOM 778 O O . ALA A 1 98 ? -17.375 14.273 20.391 1 98.44 98 ALA A O 1
ATOM 779 N N . ARG A 1 99 ? -15.484 13.312 19.703 1 98.25 99 ARG A N 1
ATOM 780 C CA . ARG A 1 99 ? -15.07 12.844 21.031 1 98.25 99 ARG A CA 1
ATOM 781 C C . ARG A 1 99 ? -13.734 13.461 21.438 1 98.25 99 ARG A C 1
ATOM 783 O O . ARG A 1 99 ? -12.734 13.297 20.734 1 98.25 99 ARG A O 1
ATOM 790 N N . VAL A 1 100 ? -13.727 14.141 22.531 1 98.06 100 VAL A N 1
ATOM 791 C CA . VAL A 1 100 ? -12.516 14.758 23.062 1 98.06 100 VAL A CA 1
ATOM 792 C C . VAL A 1 100 ? -11.992 13.953 24.234 1 98.06 100 VAL A C 1
ATOM 794 O O . VAL A 1 100 ? -12.703 13.758 25.234 1 98.06 100 VAL A O 1
ATOM 797 N N . PHE A 1 101 ? -10.781 13.523 24.141 1 97.44 101 PHE A N 1
ATOM 798 C CA . PHE A 1 101 ? -10.18 12.742 25.219 1 97.44 101 PHE A CA 1
ATOM 799 C C . PHE A 1 101 ? -9.5 13.656 26.219 1 97.44 101 PHE A C 1
ATOM 801 O O . PHE A 1 101 ? -8.805 14.602 25.844 1 97.44 101 PHE A O 1
ATOM 808 N N . ASP A 1 102 ? -9.688 13.328 27.453 1 95.31 102 ASP A N 1
ATOM 809 C CA . ASP A 1 102 ? -9.18 14.164 28.547 1 95.31 102 ASP A CA 1
ATOM 810 C C . ASP A 1 102 ? -7.656 14.25 28.5 1 95.31 102 ASP A C 1
ATOM 812 O O . ASP A 1 102 ? -6.973 13.234 28.375 1 95.31 102 ASP A O 1
ATOM 816 N N . ALA A 1 103 ? -7.129 15.43 28.672 1 92 103 ALA A N 1
ATOM 817 C CA . ALA A 1 103 ? -5.695 15.68 28.547 1 92 103 ALA A CA 1
ATOM 818 C C . ALA A 1 103 ? -4.934 15.133 29.75 1 92 103 ALA A C 1
ATOM 820 O O . ALA A 1 103 ? -3.752 14.805 29.641 1 92 103 ALA A O 1
ATOM 821 N N . ASP A 1 104 ? -5.531 15.062 30.938 1 85.75 104 ASP A N 1
ATOM 822 C CA . ASP A 1 104 ? -4.855 14.734 32.188 1 85.75 104 ASP A CA 1
ATOM 823 C C . ASP A 1 104 ? -4.934 13.234 32.469 1 85.75 104 ASP A C 1
ATOM 825 O O . ASP A 1 104 ? -4.367 12.75 33.438 1 85.75 104 ASP A O 1
ATOM 829 N N . GLY A 1 105 ? -5.488 12.461 31.656 1 75.94 105 GLY A N 1
ATOM 830 C CA . GLY A 1 105 ? -5.633 11.039 31.922 1 75.94 105 GLY A CA 1
ATOM 831 C C . GLY A 1 105 ? -4.508 10.203 31.344 1 75.94 105 GLY A C 1
ATOM 832 O O . GLY A 1 105 ? -3.658 10.719 30.625 1 75.94 105 GLY A O 1
ATOM 833 N N . ALA A 1 106 ? -4.344 9.008 31.969 1 87.12 106 ALA A N 1
ATOM 834 C CA . ALA A 1 106 ? -3.416 8 31.469 1 87.12 106 ALA A CA 1
ATOM 835 C C . ALA A 1 106 ? -3.934 7.387 30.172 1 87.12 106 ALA A C 1
ATOM 837 O O . ALA A 1 106 ? -4.586 6.34 30.188 1 87.12 106 ALA A O 1
ATOM 838 N N . SER A 1 107 ? -4.047 8.102 29.094 1 92.62 107 SER A N 1
ATOM 839 C CA . SER A 1 107 ? -4.512 7.641 27.797 1 92.62 107 SER A CA 1
ATOM 840 C C . SER A 1 107 ? -3.471 7.914 26.719 1 92.62 107 SER A C 1
ATOM 842 O O . SER A 1 107 ? -2.854 8.984 26.688 1 92.62 107 SER A O 1
ATOM 844 N N . PRO A 1 108 ? -3.277 6.949 25.859 1 94.31 108 PRO A N 1
ATOM 845 C CA . PRO A 1 108 ? -2.338 7.18 24.766 1 94.31 108 PRO A CA 1
ATOM 846 C C . PRO A 1 108 ? -2.846 8.203 23.75 1 94.31 108 PRO A C 1
ATOM 848 O O . PRO A 1 108 ? -2.086 8.656 22.891 1 94.31 108 PRO A O 1
ATOM 851 N N . VAL A 1 109 ? -4.117 8.57 23.875 1 97.06 109 VAL A N 1
ATOM 852 C CA . VAL A 1 109 ? -4.68 9.555 22.953 1 97.06 109 VAL A CA 1
ATOM 853 C C . VAL A 1 109 ? -5.16 10.781 23.734 1 97.06 109 VAL A C 1
ATOM 855 O O . VAL A 1 109 ? -6.023 11.523 23.266 1 97.06 109 VAL A O 1
ATOM 858 N N . ALA A 1 110 ? -4.652 10.922 24.938 1 97 110 ALA A N 1
ATOM 859 C CA . ALA A 1 110 ? -5 12.094 25.75 1 97 110 ALA A CA 1
ATOM 860 C C . ALA A 1 110 ? -4.758 13.383 24.969 1 97 110 ALA A C 1
ATOM 862 O O . ALA A 1 110 ? -3.744 13.523 24.281 1 97 110 ALA A O 1
ATOM 863 N N . GLY A 1 111 ? -5.754 14.242 25.094 1 97.25 111 GLY A N 1
ATOM 864 C CA . GLY A 1 111 ? -5.602 15.562 24.5 1 97.25 111 GLY A CA 1
ATOM 865 C C . GLY A 1 111 ? -5.898 15.578 23 1 97.25 111 GLY A C 1
ATOM 866 O O . GLY A 1 111 ? -5.59 16.562 22.312 1 97.25 111 GLY A O 1
ATOM 867 N N . THR A 1 112 ? -6.461 14.523 22.469 1 98.38 112 THR A N 1
ATOM 868 C CA . THR A 1 112 ? -6.801 14.469 21.062 1 98.38 112 THR A CA 1
ATOM 869 C C . THR A 1 112 ? -8.312 14.492 20.859 1 98.38 112 THR A C 1
ATOM 871 O O . THR A 1 112 ? -9.07 14.344 21.828 1 98.38 112 THR A O 1
ATOM 874 N N . VAL A 1 113 ? -8.734 14.766 19.656 1 98.62 113 VAL A N 1
ATOM 875 C CA . VAL A 1 113 ? -10.125 14.758 19.234 1 98.62 113 VAL A CA 1
ATOM 876 C C . VAL A 1 113 ? -10.312 13.75 18.109 1 98.62 113 VAL A C 1
ATOM 878 O O . VAL A 1 113 ? -9.523 13.703 17.156 1 98.62 113 VAL A O 1
ATOM 881 N N . ARG A 1 114 ? -11.273 12.961 18.219 1 98.44 114 ARG A N 1
ATOM 882 C CA . ARG A 1 114 ? -11.766 12.055 17.188 1 98.44 114 ARG A CA 1
ATOM 883 C C . ARG A 1 114 ? -13.094 12.547 16.625 1 98.44 114 ARG A C 1
ATOM 885 O O . ARG A 1 114 ? -14.109 12.547 17.312 1 98.44 114 ARG A O 1
ATOM 892 N N . PHE A 1 115 ? -13.109 12.969 15.305 1 98.69 115 PHE A N 1
ATOM 893 C CA . PHE A 1 115 ? -14.328 13.469 14.664 1 98.69 115 PHE A CA 1
ATOM 894 C C . PHE A 1 115 ? -15.047 12.344 13.922 1 98.69 115 PHE A C 1
ATOM 896 O O . PHE A 1 115 ? -14.414 11.422 13.414 1 98.69 115 PHE A O 1
ATOM 903 N N . ASP A 1 116 ? -16.328 12.43 13.969 1 97.81 116 ASP A N 1
ATOM 904 C CA . ASP A 1 116 ? -17.062 11.617 13 1 97.81 116 ASP A CA 1
ATOM 905 C C . ASP A 1 116 ? -16.641 11.961 11.57 1 97.81 116 ASP A C 1
ATOM 907 O O . ASP A 1 116 ? -16.688 13.125 11.172 1 97.81 116 ASP A O 1
ATOM 911 N N . TRP A 1 117 ? -16.312 11.07 10.789 1 97.69 117 TRP A N 1
ATOM 912 C CA . TRP A 1 117 ? -15.711 11.234 9.469 1 97.69 117 TRP A CA 1
ATOM 913 C C . TRP A 1 117 ? -16.641 12.023 8.547 1 97.69 117 TRP A C 1
ATOM 915 O O . TRP A 1 117 ? -16.188 12.93 7.84 1 97.69 117 TRP A O 1
ATOM 925 N N . ASP A 1 118 ? -17.906 11.727 8.609 1 96.5 118 ASP A N 1
ATOM 926 C CA . ASP A 1 118 ? -18.844 12.195 7.59 1 96.5 118 ASP A CA 1
ATOM 927 C C . ASP A 1 118 ? -19.234 13.648 7.832 1 96.5 118 ASP A C 1
ATOM 929 O O . ASP A 1 118 ? -19.844 14.281 6.969 1 96.5 118 ASP A O 1
ATOM 933 N N . VAL A 1 119 ? -18.812 14.156 8.961 1 96.75 119 VAL A N 1
ATOM 934 C CA . VAL A 1 119 ? -19.219 15.516 9.312 1 96.75 119 VAL A CA 1
ATOM 935 C C . VAL A 1 119 ? -18.266 16.516 8.664 1 96.75 119 VAL A C 1
ATOM 937 O O . VAL A 1 119 ? -18.641 17.656 8.398 1 96.75 119 VAL A O 1
ATOM 940 N N . LEU A 1 120 ? -17.094 16.078 8.336 1 98 120 LEU A N 1
ATOM 941 C CA . LEU A 1 120 ? -16.062 16.969 7.828 1 98 120 LEU A CA 1
ATOM 942 C C . LEU A 1 120 ? -15.641 16.578 6.418 1 98 120 LEU A C 1
ATOM 944 O O . LEU A 1 120 ? -15.773 15.414 6.031 1 98 120 LEU A O 1
ATOM 948 N N . ARG A 1 121 ? -15.211 17.562 5.621 1 98.12 121 ARG A N 1
ATOM 949 C CA . ARG A 1 121 ? -14.352 17.297 4.469 1 98.12 121 ARG A CA 1
ATOM 950 C C . ARG A 1 121 ? -12.883 17.203 4.891 1 98.12 121 ARG A C 1
ATOM 952 O O . ARG A 1 121 ? -12.367 18.078 5.582 1 98.12 121 ARG A O 1
ATOM 959 N N . TRP A 1 122 ? -12.273 16.219 4.523 1 98.62 122 TRP A N 1
ATOM 960 C CA . TRP A 1 122 ? -10.93 15.898 4.992 1 98.62 122 TRP A CA 1
ATOM 961 C C . TRP A 1 122 ? -9.906 16.094 3.877 1 98.62 122 TRP A C 1
ATOM 963 O O . TRP A 1 122 ? -10.156 15.727 2.727 1 98.62 122 TRP A O 1
ATOM 973 N N . PHE A 1 123 ? -8.789 16.625 4.215 1 98.69 123 PHE A N 1
ATOM 974 C CA . PHE A 1 123 ? -7.691 16.812 3.275 1 98.69 123 PHE A CA 1
ATOM 975 C C . PHE A 1 123 ? -6.387 16.281 3.857 1 98.69 123 PHE A C 1
ATOM 977 O O . PHE A 1 123 ? -6.121 16.438 5.051 1 98.69 123 PHE A O 1
ATOM 984 N N . GLU A 1 124 ? -5.688 15.586 3.117 1 98.56 124 GLU A N 1
ATOM 985 C CA . GLU A 1 124 ? -4.262 15.359 3.322 1 98.56 124 GLU A CA 1
ATOM 986 C C . GLU A 1 124 ? -3.428 16.25 2.398 1 98.56 124 GLU A C 1
ATOM 988 O O . GLU A 1 124 ? -3.621 16.234 1.182 1 98.56 124 GLU A O 1
ATOM 993 N N . GLU A 1 125 ? -2.518 16.969 3.016 1 98.31 125 GLU A N 1
ATOM 994 C CA . GLU A 1 125 ? -1.869 18.016 2.236 1 98.31 125 GLU A CA 1
ATOM 995 C C . GLU A 1 125 ? -2.887 18.812 1.422 1 98.31 125 GLU A C 1
ATOM 997 O O . GLU A 1 125 ? -3.818 19.391 1.981 1 98.31 125 GLU A O 1
ATOM 1002 N N . ASP A 1 126 ? -2.775 18.781 0.09 1 97.94 126 ASP A N 1
ATOM 1003 C CA . ASP A 1 126 ? -3.697 19.609 -0.683 1 97.94 126 ASP A CA 1
ATOM 1004 C C . ASP A 1 126 ? -4.699 18.75 -1.448 1 97.94 126 ASP A C 1
ATOM 1006 O O . ASP A 1 126 ? -5.324 19.219 -2.404 1 97.94 126 ASP A O 1
ATOM 1010 N N . GLU A 1 127 ? -4.879 17.531 -1.011 1 97.62 127 GLU A N 1
ATOM 1011 C CA . GLU A 1 127 ? -5.797 16.641 -1.71 1 97.62 127 GLU A CA 1
ATOM 1012 C C . GLU A 1 127 ? -6.902 16.156 -0.781 1 97.62 127 GLU A C 1
ATOM 1014 O O . GLU A 1 127 ? -6.633 15.734 0.347 1 97.62 127 GLU A O 1
ATOM 1019 N N . GLN A 1 128 ? -8.117 16.25 -1.27 1 97.69 128 GLN A N 1
ATOM 1020 C CA . GLN A 1 128 ? -9.234 15.719 -0.501 1 97.69 128 GLN A CA 1
ATOM 1021 C C . GLN A 1 128 ? -9.211 14.188 -0.471 1 97.69 128 GLN A C 1
ATOM 1023 O O . GLN A 1 128 ? -8.914 13.547 -1.482 1 97.69 128 GLN A O 1
ATOM 1028 N N . ILE A 1 129 ? -9.492 13.625 0.639 1 96.88 129 ILE A N 1
ATOM 1029 C CA . ILE A 1 129 ? -9.578 12.172 0.75 1 96.88 129 ILE A CA 1
ATOM 1030 C C . ILE A 1 129 ? -11 11.766 1.128 1 96.88 129 ILE A C 1
ATOM 1032 O O . ILE A 1 129 ? -11.758 12.57 1.667 1 96.88 129 ILE A O 1
ATOM 1036 N N . HIS A 1 130 ? -11.352 10.547 0.821 1 96.38 130 HIS A N 1
ATOM 1037 C CA . HIS A 1 130 ? -12.719 10.055 0.979 1 96.38 130 HIS A CA 1
ATOM 1038 C C . HIS A 1 130 ? -12.742 8.703 1.679 1 96.38 130 HIS A C 1
ATOM 1040 O O . HIS A 1 130 ? -11.742 7.988 1.689 1 96.38 130 HIS A O 1
ATOM 1046 N N . GLY A 1 131 ? -13.938 8.32 2.266 1 95.62 131 GLY A N 1
ATOM 1047 C CA . GLY A 1 131 ? -14.102 7.031 2.922 1 95.62 131 GLY A CA 1
ATOM 1048 C C . GLY A 1 131 ? -13.516 6.996 4.32 1 95.62 131 GLY A C 1
ATOM 1049 O O . GLY A 1 131 ? -14.234 7.199 5.305 1 95.62 131 GLY A O 1
ATOM 1050 N N . HIS A 1 132 ? -12.18 6.891 4.5 1 97.31 132 HIS A N 1
ATOM 1051 C CA . HIS A 1 132 ? -11.352 6.902 5.699 1 97.31 132 HIS A CA 1
ATOM 1052 C C . HIS A 1 132 ? -9.883 7.105 5.348 1 97.31 132 HIS A C 1
ATOM 1054 O O . HIS A 1 132 ? -9.492 6.984 4.184 1 97.31 132 HIS A O 1
ATOM 1060 N N . PRO A 1 133 ? -9.133 7.465 6.355 1 97.62 133 PRO A N 1
ATOM 1061 C CA . PRO A 1 133 ? -7.699 7.5 6.043 1 97.62 133 PRO A CA 1
ATOM 1062 C C . PRO A 1 133 ? -7.188 6.188 5.461 1 97.62 133 PRO A C 1
ATOM 1064 O O . PRO A 1 133 ? -7.531 5.109 5.957 1 97.62 133 PRO A O 1
ATOM 1067 N N . ARG A 1 134 ? -6.453 6.297 4.352 1 97 134 ARG A N 1
ATOM 1068 C CA . ARG A 1 134 ? -5.844 5.074 3.834 1 97 134 ARG A CA 1
ATOM 1069 C C . ARG A 1 134 ? -4.863 4.48 4.84 1 97 134 ARG A C 1
ATOM 1071 O O . ARG A 1 134 ? -4.09 5.211 5.465 1 97 134 ARG A O 1
ATOM 1078 N N . ASN A 1 135 ? -4.996 3.219 5.066 1 97.88 135 ASN A N 1
ATOM 1079 C CA . ASN A 1 135 ? -4.172 2.463 6.004 1 97.88 135 ASN A CA 1
ATOM 1080 C C . ASN A 1 135 ? -2.732 2.334 5.508 1 97.88 135 ASN A C 1
ATOM 1082 O O . ASN A 1 135 ? -2.482 1.726 4.469 1 97.88 135 ASN A O 1
ATOM 1086 N N . PRO A 1 136 ? -1.779 2.91 6.23 1 97.62 136 PRO A N 1
ATOM 1087 C CA . PRO A 1 136 ? -0.391 2.811 5.773 1 97.62 136 PRO A CA 1
ATOM 1088 C C . PRO A 1 136 ? 0.104 1.367 5.699 1 97.62 136 PRO A C 1
ATOM 1090 O O . PRO A 1 136 ? 1.152 1.101 5.105 1 97.62 136 PRO A O 1
ATOM 1093 N N . TYR A 1 137 ? -0.648 0.427 6.215 1 97.44 137 TYR A N 1
ATOM 1094 C CA . TYR A 1 137 ? -0.234 -0.972 6.23 1 97.44 137 TYR A CA 1
ATOM 1095 C C . TYR A 1 137 ? -1.054 -1.797 5.246 1 97.44 137 TYR A C 1
ATOM 1097 O O . TYR A 1 137 ? -1.086 -3.027 5.336 1 97.44 137 TYR A O 1
ATOM 1105 N N . SER A 1 138 ? -1.761 -1.164 4.352 1 96.94 138 SER A N 1
ATOM 1106 C CA . SER A 1 138 ? -2.551 -1.861 3.34 1 96.94 138 SER A CA 1
ATOM 1107 C C . SER A 1 138 ? -2.09 -1.502 1.932 1 96.94 138 SER A C 1
ATOM 1109 O O . SER A 1 138 ? -1.947 -0.322 1.603 1 96.94 138 SER A O 1
ATOM 1111 N N . ARG A 1 139 ? -1.896 -2.465 1.178 1 96.69 139 ARG A N 1
ATOM 1112 C CA . ARG A 1 139 ? -1.532 -2.318 -0.228 1 96.69 139 ARG A CA 1
ATOM 1113 C C . ARG A 1 139 ? -2.574 -2.967 -1.133 1 96.69 139 ARG A C 1
ATOM 1115 O O . ARG A 1 139 ? -3.186 -3.973 -0.765 1 96.69 139 ARG A O 1
ATOM 1122 N N . VAL A 1 140 ? -2.793 -2.391 -2.262 1 97.31 140 VAL A N 1
ATOM 1123 C CA . VAL A 1 140 ? -3.693 -2.908 -3.285 1 97.31 140 VAL A CA 1
ATOM 1124 C C . VAL A 1 140 ? -2.963 -2.984 -4.625 1 97.31 140 VAL A C 1
ATOM 1126 O O . VAL A 1 140 ? -2.428 -1.983 -5.105 1 97.31 140 VAL A O 1
ATOM 1129 N N . ASP A 1 141 ? -2.922 -4.145 -5.211 1 97.25 141 ASP A N 1
ATOM 1130 C CA . ASP A 1 141 ? -2.336 -4.371 -6.527 1 97.25 141 ASP A CA 1
ATOM 1131 C C . ASP A 1 141 ? -3.361 -4.965 -7.492 1 97.25 141 ASP A C 1
ATOM 1133 O O . ASP A 1 141 ? -4.156 -5.828 -7.109 1 97.25 141 ASP A O 1
ATOM 1137 N N . ALA A 1 142 ? -3.346 -4.512 -8.656 1 98.44 142 ALA A N 1
ATOM 1138 C CA . ALA A 1 142 ? -4.141 -5.086 -9.742 1 98.44 142 ALA A CA 1
ATOM 1139 C C . ALA A 1 142 ? -3.25 -5.594 -10.867 1 98.44 142 ALA A C 1
ATOM 1141 O O . ALA A 1 142 ? -2.6 -4.805 -11.555 1 98.44 142 ALA A O 1
ATOM 1142 N N . LEU A 1 143 ? -3.26 -6.906 -11.086 1 98.31 143 LEU A N 1
ATOM 1143 C CA . LEU A 1 143 ? -2.318 -7.508 -12.023 1 98.31 143 LEU A CA 1
ATOM 1144 C C . LEU A 1 143 ? -3.057 -8.242 -13.133 1 98.31 143 LEU A C 1
ATOM 1146 O O . LEU A 1 143 ? -4.047 -8.93 -12.883 1 98.31 143 LEU A O 1
ATOM 1150 N N . ARG A 1 144 ? -2.613 -8.109 -14.359 1 98.31 144 ARG A N 1
ATOM 1151 C CA . ARG A 1 144 ? -3.115 -8.93 -15.453 1 98.31 144 ARG A CA 1
ATOM 1152 C C . ARG A 1 144 ? -2.738 -10.391 -15.258 1 98.31 144 ARG A C 1
ATOM 1154 O O . ARG A 1 144 ? -1.657 -10.703 -14.75 1 98.31 144 ARG A O 1
ATOM 1161 N N . SER A 1 145 ? -3.617 -11.188 -15.641 1 98.62 145 SER A N 1
ATOM 1162 C CA . SER A 1 145 ? -3.395 -12.625 -15.516 1 98.62 145 SER A CA 1
ATOM 1163 C C . SER A 1 145 ? -4.027 -13.383 -16.688 1 98.62 145 SER A C 1
ATOM 1165 O O . SER A 1 145 ? -5.008 -12.922 -17.266 1 98.62 145 SER A O 1
ATOM 1167 N N . GLN A 1 146 ? -3.484 -14.5 -17.031 1 98.12 146 GLN A N 1
ATOM 1168 C CA . GLN A 1 146 ? -4.059 -15.383 -18.047 1 98.12 146 GLN A CA 1
ATOM 1169 C C . GLN A 1 146 ? -4.66 -16.641 -17.406 1 98.12 146 GLN A C 1
ATOM 1171 O O . GLN A 1 146 ? -4.953 -17.609 -18.094 1 98.12 146 GLN A O 1
ATOM 1176 N N . ARG A 1 147 ? -4.77 -16.641 -16.125 1 98.38 147 ARG A N 1
ATOM 1177 C CA . ARG A 1 147 ? -5.441 -17.766 -15.461 1 98.38 147 ARG A CA 1
ATOM 1178 C C . ARG A 1 147 ? -6.922 -17.797 -15.828 1 98.38 147 ARG A C 1
ATOM 1180 O O . ARG A 1 147 ? -7.543 -16.766 -16.047 1 98.38 147 ARG A O 1
ATOM 1187 N N . HIS A 1 148 ? -7.422 -19.016 -15.891 1 98.81 148 HIS A N 1
ATOM 1188 C CA . HIS A 1 148 ? -8.836 -19.172 -16.219 1 98.81 148 HIS A CA 1
ATOM 1189 C C . HIS A 1 148 ? -9.711 -19 -14.977 1 98.81 148 HIS A C 1
ATOM 1191 O O . HIS A 1 148 ? -9.516 -19.688 -13.977 1 98.81 148 HIS A O 1
ATOM 1197 N N . VAL A 1 149 ? -10.633 -18.078 -15.016 1 98.88 149 VAL A N 1
ATOM 1198 C CA . VAL A 1 149 ? -11.539 -17.797 -13.906 1 98.88 149 VAL A CA 1
ATOM 1199 C C . VAL A 1 149 ? -12.984 -18.031 -14.352 1 98.88 149 VAL A C 1
ATOM 1201 O O . VAL A 1 149 ? -13.398 -17.562 -15.406 1 98.88 149 VAL A O 1
ATOM 1204 N N . ARG A 1 150 ? -13.664 -18.781 -13.594 1 98.88 150 ARG A N 1
ATOM 1205 C CA . ARG A 1 150 ? -15.086 -19.031 -13.836 1 98.88 150 ARG A CA 1
ATOM 1206 C C . ARG A 1 150 ? -15.914 -18.719 -12.594 1 98.88 150 ARG A C 1
ATOM 1208 O O . ARG A 1 150 ? -15.523 -19.062 -11.477 1 98.88 150 ARG A O 1
ATOM 1215 N N . VAL A 1 151 ? -17 -18.016 -12.766 1 98.88 151 VAL A N 1
ATOM 1216 C CA . VAL A 1 151 ? -17.922 -17.625 -11.695 1 98.88 151 VAL A CA 1
ATOM 1217 C C . VAL A 1 151 ? -19.297 -18.25 -11.938 1 98.88 151 VAL A C 1
ATOM 1219 O O . VAL A 1 151 ? -19.828 -18.172 -13.039 1 98.88 151 VAL A O 1
ATOM 1222 N N . GLU A 1 152 ? -19.859 -18.812 -10.891 1 98.44 152 GLU A N 1
ATOM 1223 C CA . GLU A 1 152 ? -21.125 -19.516 -11.023 1 98.44 152 GLU A CA 1
ATOM 1224 C C . GLU A 1 152 ? -22 -19.297 -9.789 1 98.44 152 GLU A C 1
ATOM 1226 O O . GLU A 1 152 ? -21.5 -19.094 -8.688 1 98.44 152 GLU A O 1
ATOM 1231 N N . LEU A 1 153 ? -23.281 -19.391 -10.039 1 97.88 153 LEU A N 1
ATOM 1232 C CA . LEU A 1 153 ? -24.266 -19.469 -8.961 1 97.88 153 LEU A CA 1
ATOM 1233 C C . LEU A 1 153 ? -25.359 -20.469 -9.297 1 97.88 153 LEU A C 1
ATOM 1235 O O . LEU A 1 153 ? -26.016 -20.359 -10.344 1 97.88 153 LEU A O 1
ATOM 1239 N N . ASP A 1 154 ? -25.469 -21.5 -8.438 1 95.31 154 ASP A N 1
ATOM 1240 C CA . ASP A 1 154 ? -26.531 -22.5 -8.602 1 95.31 154 ASP A CA 1
ATOM 1241 C C . ASP A 1 154 ? -26.5 -23.109 -10 1 95.31 154 ASP A C 1
ATOM 1243 O O . ASP A 1 154 ? -27.531 -23.203 -10.664 1 95.31 154 ASP A O 1
ATOM 1247 N N . GLY A 1 155 ? -25.297 -23.328 -10.469 1 94.38 155 GLY A N 1
ATOM 1248 C CA . GLY A 1 155 ? -25.125 -24.031 -11.727 1 94.38 155 GLY A CA 1
ATOM 1249 C C . GLY A 1 155 ? -25.141 -23.094 -12.93 1 94.38 155 GLY A C 1
ATOM 1250 O O . GLY A 1 155 ? -24.844 -23.516 -14.047 1 94.38 155 GLY A O 1
ATOM 1251 N N . VAL A 1 156 ? -25.531 -21.875 -12.734 1 97.56 156 VAL A N 1
ATOM 1252 C CA . VAL A 1 156 ? -25.562 -20.891 -13.812 1 97.56 156 VAL A CA 1
ATOM 1253 C C . VAL A 1 156 ? -24.219 -20.188 -13.898 1 97.56 156 VAL A C 1
ATOM 1255 O O . VAL A 1 156 ? -23.734 -19.625 -12.914 1 97.56 156 VAL A O 1
ATOM 1258 N N . VAL A 1 157 ? -23.656 -20.188 -15.086 1 98.56 157 VAL A N 1
ATOM 1259 C CA . VAL A 1 157 ? -22.391 -19.516 -15.297 1 98.56 157 VAL A CA 1
ATOM 1260 C C . VAL A 1 157 ? -22.609 -18.016 -15.469 1 98.56 157 VAL A C 1
ATOM 1262 O O . VAL A 1 157 ? -23.359 -17.594 -16.359 1 98.56 157 VAL A O 1
ATOM 1265 N N . LEU A 1 158 ? -21.969 -17.219 -14.672 1 98.88 158 LEU A N 1
ATOM 1266 C CA . LEU A 1 158 ? -22.125 -15.773 -14.703 1 98.88 158 LEU A CA 1
ATOM 1267 C C . LEU A 1 158 ? -20.969 -15.125 -15.453 1 98.88 158 LEU A C 1
ATOM 1269 O O . LEU A 1 158 ? -21.109 -14.039 -16.016 1 98.88 158 LEU A O 1
ATOM 1273 N N . ALA A 1 159 ? -19.797 -15.719 -15.422 1 98.94 159 ALA A N 1
ATOM 1274 C CA . ALA A 1 159 ? -18.625 -15.227 -16.141 1 98.94 159 ALA A CA 1
ATOM 1275 C C . ALA A 1 159 ? -17.625 -16.359 -16.375 1 98.94 159 ALA A C 1
ATOM 1277 O O . ALA A 1 159 ? -17.531 -17.297 -15.602 1 98.94 159 ALA A O 1
ATOM 1278 N N . ASP A 1 160 ? -16.922 -16.297 -17.422 1 98.88 160 ASP A N 1
ATOM 1279 C CA . ASP A 1 160 ? -15.906 -17.234 -17.859 1 98.88 160 ASP A CA 1
ATOM 1280 C C . ASP A 1 160 ? -14.828 -16.547 -18.688 1 98.88 160 ASP A C 1
ATOM 1282 O O . ASP A 1 160 ? -15.102 -16.078 -19.797 1 98.88 160 ASP A O 1
ATOM 1286 N N . THR A 1 161 ? -13.688 -16.391 -18.141 1 98.88 161 THR A N 1
ATOM 1287 C CA . THR A 1 161 ? -12.688 -15.57 -18.812 1 98.88 161 THR A CA 1
ATOM 1288 C C . THR A 1 161 ? -11.305 -16.219 -18.719 1 98.88 161 THR A C 1
ATOM 1290 O O . THR A 1 161 ? -11.008 -16.922 -17.766 1 98.88 161 THR A O 1
ATOM 1293 N N . GLY A 1 162 ? -10.477 -16 -19.672 1 98.69 162 GLY A N 1
ATOM 1294 C CA . GLY A 1 162 ? -9.078 -16.406 -19.688 1 98.69 162 GLY A CA 1
ATOM 1295 C C . GLY A 1 162 ? -8.117 -15.242 -19.547 1 98.69 162 GLY A C 1
ATOM 1296 O O . GLY A 1 162 ? -6.906 -15.406 -19.719 1 98.69 162 GLY A O 1
ATOM 1297 N N . ALA A 1 163 ? -8.648 -14.055 -19.281 1 98.44 163 ALA A N 1
ATOM 1298 C CA . ALA A 1 163 ? -7.805 -12.867 -19.203 1 98.44 163 ALA A CA 1
ATOM 1299 C C . ALA A 1 163 ? -8.289 -11.922 -18.109 1 98.44 163 ALA A C 1
ATOM 1301 O O . ALA A 1 163 ? -8.516 -10.734 -18.359 1 98.44 163 ALA A O 1
ATOM 1302 N N . PRO A 1 164 ? -8.344 -12.352 -16.875 1 98.88 164 PRO A N 1
ATOM 1303 C CA . PRO A 1 164 ? -8.797 -11.492 -15.781 1 98.88 164 PRO A CA 1
ATOM 1304 C C . PRO A 1 164 ? -7.719 -10.523 -15.312 1 98.88 164 PRO A C 1
ATOM 1306 O O . PRO A 1 164 ? -6.543 -10.68 -15.656 1 98.88 164 PRO A O 1
ATOM 1309 N N . VAL A 1 165 ? -8.125 -9.453 -14.688 1 98.88 165 VAL A N 1
ATOM 1310 C CA . VAL A 1 165 ? -7.254 -8.688 -13.805 1 98.88 165 VAL A CA 1
ATOM 1311 C C . VAL A 1 165 ? -7.5 -9.102 -12.352 1 98.88 165 VAL A C 1
ATOM 1313 O O . VAL A 1 165 ? -8.633 -9.047 -11.867 1 98.88 165 VAL A O 1
ATOM 1316 N N . LEU A 1 166 ? -6.484 -9.641 -11.695 1 98.81 166 LEU A N 1
ATOM 1317 C CA . LEU A 1 166 ? -6.594 -10.031 -10.289 1 98.81 166 LEU A CA 1
ATOM 1318 C C . LEU A 1 166 ? -6.211 -8.883 -9.367 1 98.81 166 LEU A C 1
ATOM 1320 O O . LEU A 1 166 ? -5.145 -8.281 -9.531 1 98.81 166 LEU A O 1
ATOM 1324 N N . LEU A 1 167 ? -7.086 -8.539 -8.469 1 98.69 167 LEU A N 1
ATOM 1325 C CA . LEU A 1 167 ? -6.836 -7.477 -7.496 1 98.69 167 LEU A CA 1
ATOM 1326 C C . LEU A 1 167 ? -6.527 -8.062 -6.121 1 98.69 167 LEU A C 1
ATOM 1328 O O . LEU A 1 167 ? -7.344 -8.797 -5.559 1 98.69 167 LEU A O 1
ATOM 1332 N N . PHE A 1 168 ? -5.336 -7.762 -5.602 1 98.12 168 PHE A N 1
ATOM 1333 C CA . PHE A 1 168 ? -4.852 -8.211 -4.301 1 98.12 168 PHE A CA 1
ATOM 1334 C C . PHE A 1 168 ? -4.863 -7.066 -3.295 1 98.12 168 PHE A C 1
ATOM 1336 O O . PHE A 1 168 ? -4.254 -6.02 -3.531 1 98.12 168 PHE A O 1
ATOM 1343 N N . GLU A 1 169 ? -5.543 -7.207 -2.248 1 97 169 GLU A N 1
ATOM 1344 C CA . GLU A 1 169 ? -5.625 -6.223 -1.17 1 97 169 GLU A CA 1
ATOM 1345 C C . GLU A 1 169 ? -5.293 -6.855 0.179 1 97 169 GLU A C 1
ATOM 1347 O O . GLU A 1 169 ? -5.801 -7.93 0.511 1 97 169 GLU A O 1
ATOM 1352 N N . THR A 1 170 ? -4.43 -6.18 0.969 1 96.56 170 THR A N 1
ATOM 1353 C CA . THR A 1 170 ? -4.027 -6.688 2.275 1 96.56 170 THR A CA 1
ATOM 1354 C C . THR A 1 170 ? -5.246 -6.984 3.141 1 96.56 170 THR A C 1
ATOM 1356 O O . THR A 1 170 ? -6.129 -6.137 3.295 1 96.56 170 THR A O 1
ATOM 1359 N N . GLY A 1 171 ? -5.297 -8.227 3.627 1 94.75 171 GLY A N 1
ATOM 1360 C CA . GLY A 1 171 ? -6.328 -8.586 4.586 1 94.75 171 GLY A CA 1
ATOM 1361 C C . GLY A 1 171 ? -7.617 -9.047 3.93 1 94.75 171 GLY A C 1
ATOM 1362 O O . GLY A 1 171 ? -8.578 -9.391 4.617 1 94.75 171 GLY A O 1
ATOM 1363 N N . LEU A 1 172 ? -7.691 -9.109 2.605 1 95.38 172 LEU A N 1
ATOM 1364 C CA . LEU A 1 172 ? -8.906 -9.508 1.895 1 95.38 172 LEU A CA 1
ATOM 1365 C C . LEU A 1 172 ? -8.594 -10.57 0.85 1 95.38 172 LEU A C 1
ATOM 1367 O O . LEU A 1 172 ? -7.461 -10.672 0.373 1 95.38 172 LEU A O 1
ATOM 1371 N N . PRO A 1 173 ? -9.57 -11.398 0.499 1 95.19 173 PRO A N 1
ATOM 1372 C CA . PRO A 1 173 ? -9.375 -12.359 -0.59 1 95.19 173 PRO A CA 1
ATOM 1373 C C . PRO A 1 173 ? -9.172 -11.68 -1.944 1 95.19 173 PRO A C 1
ATOM 1375 O O . PRO A 1 173 ? -9.625 -10.555 -2.148 1 95.19 173 PRO A O 1
ATOM 1378 N N . THR A 1 174 ? -8.508 -12.391 -2.795 1 97.31 174 THR A N 1
ATOM 1379 C CA . THR A 1 174 ? -8.32 -11.906 -4.156 1 97.31 174 THR A CA 1
ATOM 1380 C C . THR A 1 174 ? -9.672 -11.656 -4.832 1 97.31 174 THR A C 1
ATOM 1382 O O . THR A 1 174 ? -10.594 -12.461 -4.695 1 97.31 174 THR A O 1
ATOM 1385 N N . ARG A 1 175 ? -9.805 -10.531 -5.441 1 98.06 175 ARG A N 1
ATOM 1386 C CA . ARG A 1 175 ? -10.953 -10.273 -6.305 1 98.06 175 ARG A CA 1
ATOM 1387 C C . ARG A 1 175 ? -10.578 -10.422 -7.773 1 98.06 175 ARG A C 1
ATOM 1389 O O . ARG A 1 175 ? -9.484 -10.031 -8.188 1 98.06 175 ARG A O 1
ATOM 1396 N N . TYR A 1 176 ? -11.492 -10.898 -8.539 1 98.81 176 TYR A N 1
ATOM 1397 C CA . TYR A 1 176 ? -11.273 -11.148 -9.953 1 98.81 176 TYR A CA 1
ATOM 1398 C C . TYR A 1 176 ? -12.109 -10.211 -10.812 1 98.81 176 TYR A C 1
ATOM 1400 O O . TYR A 1 176 ? -13.344 -10.227 -10.75 1 98.81 176 TYR A O 1
ATOM 1408 N N . TYR A 1 177 ? -11.438 -9.422 -11.531 1 98.94 177 TYR A N 1
ATOM 1409 C CA . TYR A 1 177 ? -12.109 -8.484 -12.43 1 98.94 177 TYR A CA 1
ATOM 1410 C C . TYR A 1 177 ? -12.109 -9.008 -13.859 1 98.94 177 TYR A C 1
ATOM 1412 O O . TYR A 1 177 ? -11.055 -9.352 -14.398 1 98.94 177 TYR A O 1
ATOM 1420 N N . ILE A 1 178 ? -13.258 -8.945 -14.438 1 98.94 178 ILE A N 1
ATOM 1421 C CA . ILE A 1 178 ? -13.508 -9.688 -15.672 1 98.94 178 ILE A CA 1
ATOM 1422 C C . ILE A 1 178 ? -14.055 -8.742 -16.734 1 98.94 178 ILE A C 1
ATOM 1424 O O . ILE A 1 178 ? -14.898 -7.891 -16.453 1 98.94 178 ILE A O 1
ATOM 1428 N N . ASP A 1 179 ? -13.555 -8.891 -17.969 1 98.88 179 ASP A N 1
ATOM 1429 C CA . ASP A 1 179 ? -14.078 -8.109 -19.078 1 98.88 179 ASP A CA 1
ATOM 1430 C C . ASP A 1 179 ? -15.586 -8.305 -19.234 1 98.88 179 ASP A C 1
ATOM 1432 O O . ASP A 1 179 ? -16.078 -9.43 -19.156 1 98.88 179 ASP A O 1
ATOM 1436 N N . PRO A 1 180 ? -16.281 -7.203 -19.422 1 98.75 180 PRO A N 1
ATOM 1437 C CA . PRO A 1 180 ? -17.734 -7.32 -19.594 1 98.75 180 PRO A CA 1
ATOM 1438 C C . PRO A 1 180 ? -18.125 -8.289 -20.703 1 98.75 180 PRO A C 1
ATOM 1440 O O . PRO A 1 180 ? -19.188 -8.898 -20.656 1 98.75 180 PRO A O 1
ATOM 1443 N N . THR A 1 181 ? -17.297 -8.422 -21.703 1 98.75 181 THR A N 1
ATOM 1444 C CA . THR A 1 181 ? -17.609 -9.305 -22.828 1 98.75 181 THR A CA 1
ATOM 1445 C C . THR A 1 181 ? -17.562 -10.766 -22.391 1 98.75 181 THR A C 1
ATOM 1447 O O . THR A 1 181 ? -18.047 -11.648 -23.109 1 98.75 181 THR A O 1
ATOM 1450 N N . ASP A 1 182 ? -17.062 -11.023 -21.25 1 98.88 182 ASP A N 1
ATOM 1451 C CA . ASP A 1 182 ? -16.984 -12.383 -20.734 1 98.88 182 ASP A CA 1
ATOM 1452 C C . ASP A 1 182 ? -18 -12.602 -19.609 1 98.88 182 ASP A C 1
ATOM 1454 O O . ASP A 1 182 ? -17.906 -13.578 -18.859 1 98.88 182 ASP A O 1
ATOM 1458 N N . VAL A 1 183 ? -18.922 -11.734 -19.453 1 98.88 183 VAL A N 1
ATOM 1459 C CA . VAL A 1 183 ? -19.938 -11.773 -18.391 1 98.88 183 VAL A CA 1
ATOM 1460 C C . VAL A 1 183 ? -21.312 -12.031 -19.016 1 98.88 183 VAL A C 1
ATOM 1462 O O . VAL A 1 183 ? -21.656 -11.445 -20.047 1 98.88 183 VAL A O 1
ATOM 1465 N N . ALA A 1 184 ? -22.078 -12.883 -18.422 1 98.75 184 ALA A N 1
ATOM 1466 C CA . ALA A 1 184 ? -23.438 -13.18 -18.844 1 98.75 184 ALA A CA 1
ATOM 1467 C C . ALA A 1 184 ? -24.438 -12.188 -18.25 1 98.75 184 ALA A C 1
ATOM 1469 O O . ALA A 1 184 ? -25.203 -12.531 -17.344 1 98.75 184 ALA A O 1
ATOM 1470 N N . PHE A 1 185 ? -24.578 -11.062 -18.891 1 98.56 185 PHE A N 1
ATOM 1471 C CA . PHE A 1 185 ? -25.375 -9.969 -18.344 1 98.56 185 PHE A CA 1
ATOM 1472 C C . PHE A 1 185 ? -26.859 -10.32 -18.359 1 98.56 185 PHE A C 1
ATOM 1474 O O . PHE A 1 185 ? -27.656 -9.656 -17.703 1 98.56 185 PHE A O 1
ATOM 1481 N N . GLU A 1 186 ? -27.234 -11.305 -19.078 1 98 186 GLU A N 1
ATOM 1482 C CA . GLU A 1 186 ? -28.641 -11.703 -19.094 1 98 186 GLU A CA 1
ATOM 1483 C C . GLU A 1 186 ? -29.109 -12.18 -17.734 1 98 186 GLU A C 1
ATOM 1485 O O . GLU A 1 186 ? -30.312 -12.227 -17.453 1 98 186 GLU A O 1
ATOM 1490 N N . HIS A 1 187 ? -28.141 -12.555 -16.875 1 98.5 187 HIS A N 1
ATOM 1491 C CA . HIS A 1 187 ? -28.484 -13.023 -15.531 1 98.5 187 HIS A CA 1
ATOM 1492 C C . HIS A 1 187 ? -28.312 -11.914 -14.5 1 98.5 187 HIS A C 1
ATOM 1494 O O . HIS A 1 187 ? -28.469 -12.148 -13.305 1 98.5 187 HIS A O 1
ATOM 1500 N N . LEU A 1 188 ? -27.938 -10.727 -14.867 1 98.62 188 LEU A N 1
ATOM 1501 C CA . LEU A 1 188 ? -27.656 -9.625 -13.945 1 98.62 188 LEU A CA 1
ATOM 1502 C C . LEU A 1 188 ? -28.734 -8.547 -14.039 1 98.62 188 LEU A C 1
ATOM 1504 O O . LEU A 1 188 ? -29.172 -8.188 -15.133 1 98.62 188 LEU A O 1
ATOM 1508 N N . GLU A 1 189 ? -29.172 -8.094 -12.938 1 98.38 189 GLU A N 1
ATOM 1509 C CA . GLU A 1 189 ? -30.109 -6.984 -12.836 1 98.38 189 GLU A CA 1
ATOM 1510 C C . GLU A 1 189 ? -29.469 -5.758 -12.203 1 98.38 189 GLU A C 1
ATOM 1512 O O . GLU A 1 189 ? -28.938 -5.84 -11.094 1 98.38 189 GLU A O 1
ATOM 1517 N N . PRO A 1 190 ? -29.531 -4.648 -12.906 1 98 190 PRO A N 1
ATOM 1518 C CA . PRO A 1 190 ? -28.906 -3.449 -12.336 1 98 190 PRO A CA 1
ATOM 1519 C C . PRO A 1 190 ? -29.484 -3.08 -10.969 1 98 190 PRO A C 1
ATOM 1521 O O . PRO A 1 190 ? -30.672 -3.293 -10.719 1 98 190 PRO A O 1
ATOM 1524 N N . SER A 1 191 ? -28.594 -2.68 -10.141 1 98 191 SER A N 1
ATOM 1525 C CA . SER A 1 191 ? -28.922 -2.197 -8.805 1 98 191 SER A CA 1
ATOM 1526 C C . SER A 1 191 ? -28.5 -0.747 -8.617 1 98 191 SER A C 1
ATOM 1528 O O . SER A 1 191 ? -27.531 -0.296 -9.234 1 98 191 SER A O 1
ATOM 1530 N N . ALA A 1 192 ? -29.203 -0 -7.789 1 97.56 192 ALA A N 1
ATOM 1531 C CA . ALA A 1 192 ? -28.875 1.394 -7.516 1 97.56 192 ALA A CA 1
ATOM 1532 C C . ALA A 1 192 ? -27.781 1.495 -6.457 1 97.56 192 ALA A C 1
ATOM 1534 O O . ALA A 1 192 ? -27.312 2.592 -6.145 1 97.56 192 ALA A O 1
ATOM 1535 N N . THR A 1 193 ? -27.359 0.375 -5.965 1 97.88 193 THR A N 1
ATOM 1536 C CA . THR A 1 193 ? -26.328 0.349 -4.934 1 97.88 193 THR A CA 1
ATOM 1537 C C . THR A 1 193 ? -25.047 1.044 -5.414 1 97.88 193 THR A C 1
ATOM 1539 O O . THR A 1 193 ? -24.672 0.912 -6.582 1 97.88 193 THR A O 1
ATOM 1542 N N . GLN A 1 194 ? -24.484 1.837 -4.578 1 97.75 194 GLN A N 1
ATOM 1543 C CA . GLN A 1 194 ? -23.172 2.465 -4.785 1 97.75 194 GLN A CA 1
ATOM 1544 C C . GLN A 1 194 ? -22.328 2.391 -3.525 1 97.75 194 GLN A C 1
ATOM 1546 O O . GLN A 1 194 ? -22.797 2.682 -2.426 1 97.75 194 GLN A O 1
ATOM 1551 N N . THR A 1 195 ? -21.094 1.945 -3.666 1 97.12 195 THR A N 1
ATOM 1552 C CA . THR A 1 195 ? -20.203 1.857 -2.525 1 97.12 195 THR A CA 1
ATOM 1553 C C . THR A 1 195 ? -18.922 2.65 -2.783 1 97.12 195 THR A C 1
ATOM 1555 O O . THR A 1 195 ? -18.5 2.811 -3.934 1 97.12 195 THR A O 1
ATOM 1558 N N . LEU A 1 196 ? -18.344 3.203 -1.735 1 97.38 196 LEU A N 1
ATOM 1559 C CA . LEU A 1 196 ? -17.094 3.953 -1.792 1 97.38 196 LEU A CA 1
ATOM 1560 C C . LEU A 1 196 ? -15.961 3.17 -1.14 1 97.38 196 LEU A C 1
ATOM 1562 O O . LEU A 1 196 ? -16.125 2.623 -0.048 1 97.38 196 LEU A O 1
ATOM 1566 N N . CYS A 1 197 ? -14.891 3.088 -1.785 1 96.62 197 CYS A N 1
ATOM 1567 C CA . CYS A 1 197 ? -13.641 2.521 -1.285 1 96.62 197 CYS A CA 1
ATOM 1568 C C . CYS A 1 197 ? -12.5 3.516 -1.424 1 96.62 197 CYS A C 1
ATOM 1570 O O . CYS A 1 197 ? -12.227 4.008 -2.521 1 96.62 197 CYS A O 1
ATOM 1572 N N . PRO A 1 198 ? -11.734 3.832 -0.391 1 96.94 198 PRO A N 1
ATOM 1573 C CA . PRO A 1 198 ? -10.648 4.816 -0.444 1 96.94 198 PRO A CA 1
ATOM 1574 C C . PRO A 1 198 ? -9.539 4.422 -1.417 1 96.94 198 PRO A C 1
ATOM 1576 O O . PRO A 1 198 ? -8.719 5.262 -1.798 1 96.94 198 PRO A O 1
ATOM 1579 N N . TYR A 1 199 ? -9.5 3.16 -1.814 1 97.06 199 TYR A N 1
ATOM 1580 C CA . TYR A 1 199 ? -8.398 2.668 -2.639 1 97.06 199 TYR A CA 1
ATOM 1581 C C . TYR A 1 199 ? -8.82 2.561 -4.102 1 97.06 199 TYR A C 1
ATOM 1583 O O . TYR A 1 199 ? -7.977 2.594 -5 1 97.06 199 TYR A O 1
ATOM 1591 N N . LYS A 1 200 ? -10.156 2.352 -4.391 1 97.81 200 LYS A N 1
ATOM 1592 C CA . LYS A 1 200 ? -10.602 2.064 -5.754 1 97.81 200 LYS A CA 1
ATOM 1593 C C . LYS A 1 200 ? -11.516 3.168 -6.277 1 97.81 200 LYS A C 1
ATOM 1595 O O . LYS A 1 200 ? -11.727 3.285 -7.488 1 97.81 200 LYS A O 1
ATOM 1600 N N . GLY A 1 201 ? -12.094 3.93 -5.336 1 97.75 201 GLY A N 1
ATOM 1601 C CA . GLY A 1 201 ? -13.055 4.945 -5.738 1 97.75 201 GLY A CA 1
ATOM 1602 C C . GLY A 1 201 ? -14.492 4.535 -5.488 1 97.75 201 GLY A C 1
ATOM 1603 O O . GLY A 1 201 ? -14.781 3.812 -4.535 1 97.75 201 GLY A O 1
ATOM 1604 N N . THR A 1 202 ? -15.375 5.113 -6.164 1 98.19 202 THR A N 1
ATOM 1605 C CA . THR A 1 202 ? -16.797 4.836 -6.035 1 98.19 202 THR A CA 1
ATOM 1606 C C . THR A 1 202 ? -17.281 3.926 -7.168 1 98.19 202 THR A C 1
ATOM 1608 O O . THR A 1 202 ? -16.969 4.168 -8.336 1 98.19 202 THR A O 1
ATOM 1611 N N . THR A 1 203 ? -17.969 2.873 -6.797 1 98.44 203 THR A N 1
ATOM 1612 C CA . THR A 1 203 ? -18.531 2 -7.828 1 98.44 203 THR A CA 1
ATOM 1613 C C . THR A 1 203 ? -19.484 2.771 -8.734 1 98.44 203 THR A C 1
ATOM 1615 O O . THR A 1 203 ? -20.25 3.619 -8.258 1 98.44 203 THR A O 1
ATOM 1618 N N . THR A 1 204 ? -19.484 2.449 -9.969 1 98.31 204 THR A N 1
ATOM 1619 C CA . THR A 1 204 ? -20.344 3.119 -10.938 1 98.31 204 THR A CA 1
ATOM 1620 C C . THR A 1 204 ? -21.438 2.176 -11.438 1 98.31 204 THR A C 1
ATOM 1622 O O . THR A 1 204 ? -22.328 2.588 -12.18 1 98.31 204 THR A O 1
ATOM 1625 N N . GLY A 1 205 ? -21.391 0.963 -11.031 1 98.19 205 GLY A N 1
ATOM 1626 C CA . GLY A 1 205 ? -22.391 -0.035 -11.352 1 98.19 205 GLY A CA 1
ATOM 1627 C C . GLY A 1 205 ? -22.438 -1.18 -10.352 1 98.19 205 GLY A C 1
ATOM 1628 O O . GLY A 1 205 ? -21.406 -1.595 -9.828 1 98.19 205 GLY A O 1
ATOM 1629 N N . TYR A 1 206 ? -23.625 -1.641 -10.172 1 98.31 206 TYR A N 1
ATOM 1630 C CA . TYR A 1 206 ? -23.906 -2.801 -9.336 1 98.31 206 TYR A CA 1
ATOM 1631 C C . TYR A 1 206 ? -25 -3.668 -9.945 1 98.31 206 TYR A C 1
ATOM 1633 O O . TYR A 1 206 ? -25.859 -3.168 -10.68 1 98.31 206 TYR A O 1
ATOM 1641 N N . TRP A 1 207 ? -24.922 -4.945 -9.617 1 98.75 207 TRP A N 1
ATOM 1642 C CA . TRP A 1 207 ? -25.953 -5.84 -10.133 1 98.75 207 TRP A CA 1
ATOM 1643 C C . TRP A 1 207 ? -26.328 -6.895 -9.094 1 98.75 207 TRP A C 1
ATOM 1645 O O . TRP A 1 207 ? -25.469 -7.379 -8.352 1 98.75 207 TRP A O 1
ATOM 1655 N N . SER A 1 208 ? -27.516 -7.223 -9.039 1 98.69 208 SER A N 1
ATOM 1656 C CA . SER A 1 208 ? -28 -8.453 -8.43 1 98.69 208 SER A CA 1
ATOM 1657 C C . SER A 1 208 ? -27.984 -9.609 -9.422 1 98.69 208 SER A C 1
ATOM 1659 O O . SER A 1 208 ? -27.938 -9.391 -10.633 1 98.69 208 SER A O 1
ATOM 1661 N N . VAL A 1 209 ? -27.922 -10.766 -8.93 1 98.44 209 VAL A N 1
ATOM 1662 C CA . VAL A 1 209 ? -27.891 -11.938 -9.789 1 98.44 209 VAL A CA 1
ATOM 1663 C C . VAL A 1 209 ? -29.25 -12.648 -9.758 1 98.44 209 VAL A C 1
ATOM 1665 O O . VAL A 1 209 ? -29.781 -12.938 -8.688 1 98.44 209 VAL A O 1
ATOM 1668 N N . ARG A 1 210 ? -29.766 -12.898 -10.914 1 97.5 210 ARG A N 1
ATOM 1669 C CA . ARG A 1 210 ? -31 -13.664 -11.047 1 97.5 210 ARG A CA 1
ATOM 1670 C C . ARG A 1 210 ? -30.719 -15.086 -11.516 1 97.5 210 ARG A C 1
ATOM 1672 O O . ARG A 1 210 ? -30.062 -15.289 -12.547 1 97.5 210 ARG A O 1
ATOM 1679 N N . VAL A 1 211 ? -31.188 -16.016 -10.766 1 95.75 211 VAL A N 1
ATOM 1680 C CA . VAL A 1 211 ? -31.156 -17.422 -11.148 1 95.75 211 VAL A CA 1
ATOM 1681 C C . VAL A 1 211 ? -32.562 -18.031 -11 1 95.75 211 VAL A C 1
ATOM 1683 O O . VAL A 1 211 ? -33.062 -18.188 -9.883 1 95.75 211 VAL A O 1
ATOM 1686 N N . GLY A 1 212 ? -33.125 -18.453 -12.164 1 93.69 212 GLY A N 1
ATOM 1687 C CA . GLY A 1 212 ? -34.531 -18.859 -12.102 1 93.69 212 GLY A CA 1
ATOM 1688 C C . GLY A 1 212 ? -35.438 -17.766 -11.562 1 93.69 212 GLY A C 1
ATOM 1689 O O . GLY A 1 212 ? -35.438 -16.641 -12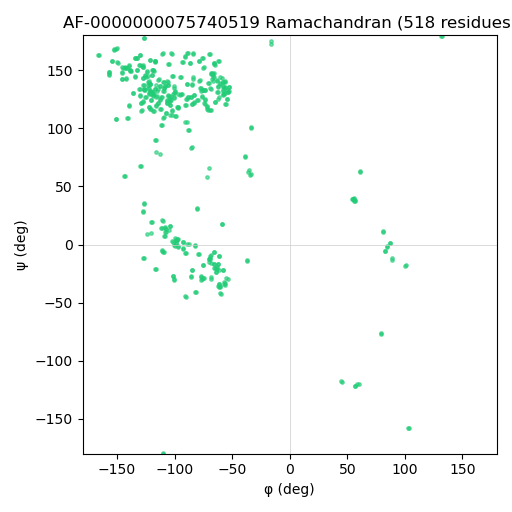.062 1 93.69 212 GLY A O 1
ATOM 1690 N N . ASP A 1 213 ? -36.156 -18.125 -10.422 1 94.31 213 ASP A N 1
ATOM 1691 C CA . ASP A 1 213 ? -37.125 -17.188 -9.852 1 94.31 213 ASP A CA 1
ATOM 1692 C C . ASP A 1 213 ? -36.5 -16.438 -8.672 1 94.31 213 ASP A C 1
ATOM 1694 O O . ASP A 1 213 ? -37.156 -15.594 -8.055 1 94.31 213 ASP A O 1
ATOM 1698 N N . SER A 1 214 ? -35.281 -16.688 -8.453 1 96.06 214 SER A N 1
ATOM 1699 C CA . SER A 1 214 ? -34.625 -16.078 -7.293 1 96.06 214 SER A CA 1
ATOM 1700 C C . SER A 1 214 ? -33.688 -14.953 -7.711 1 96.06 214 SER A C 1
ATOM 1702 O O . SER A 1 214 ? -33 -15.055 -8.719 1 96.06 214 SER A O 1
ATOM 1704 N N . VAL A 1 215 ? -33.719 -13.859 -6.969 1 97.31 215 VAL A N 1
ATOM 1705 C CA . VAL A 1 215 ? -32.812 -12.727 -7.164 1 97.31 215 VAL A CA 1
ATOM 1706 C C . VAL A 1 215 ? -31.938 -12.562 -5.93 1 97.31 215 VAL A C 1
ATOM 1708 O O . VAL A 1 215 ? -32.438 -12.445 -4.809 1 97.31 215 VAL A O 1
ATOM 1711 N N . HIS A 1 216 ? -30.688 -12.656 -6.094 1 97.56 216 HIS A N 1
ATOM 1712 C CA . HIS A 1 216 ? -29.703 -12.445 -5.039 1 97.56 216 HIS A CA 1
ATOM 1713 C C . HIS A 1 216 ? -29.125 -11.031 -5.098 1 97.56 216 HIS A C 1
ATOM 1715 O O . HIS A 1 216 ? -28.469 -10.664 -6.07 1 97.56 216 HIS A O 1
ATOM 1721 N N . PRO A 1 217 ? -29.281 -10.242 -4.129 1 97.44 217 PRO A N 1
ATOM 1722 C CA . PRO A 1 217 ? -29 -8.805 -4.227 1 97.44 217 PRO A CA 1
ATOM 1723 C C . PRO A 1 217 ? -27.516 -8.5 -4.223 1 97.44 217 PRO A C 1
ATOM 1725 O O . PRO A 1 217 ? -26.75 -9.102 -3.455 1 97.44 217 PRO A O 1
ATOM 1728 N N . ASP A 1 218 ? -27.047 -7.672 -5.102 1 98.06 218 ASP A N 1
ATOM 1729 C CA . ASP A 1 218 ? -25.797 -6.914 -5.074 1 98.06 218 ASP A CA 1
ATOM 1730 C C . ASP A 1 218 ? -24.594 -7.852 -5.023 1 98.06 218 ASP A C 1
ATOM 1732 O O . ASP A 1 218 ? -23.719 -7.707 -4.16 1 98.06 218 ASP A O 1
ATOM 1736 N N . LEU A 1 219 ? -24.422 -8.688 -6.102 1 98.12 219 LEU A N 1
ATOM 1737 C CA . LEU A 1 219 ? -23.359 -9.703 -6.082 1 98.12 219 LEU A CA 1
ATOM 1738 C C . LEU A 1 219 ? -22.25 -9.344 -7.066 1 98.12 219 LEU A C 1
ATOM 1740 O O . LEU A 1 219 ? -21.219 -10.008 -7.102 1 98.12 219 LEU A O 1
ATOM 1744 N N . ALA A 1 220 ? -22.453 -8.289 -7.875 1 98.75 220 ALA A N 1
ATOM 1745 C CA . ALA A 1 220 ? -21.438 -7.863 -8.836 1 98.75 220 ALA A CA 1
ATOM 1746 C C . ALA A 1 220 ? -21.344 -6.344 -8.891 1 98.75 220 ALA A C 1
ATOM 1748 O O . ALA A 1 220 ? -22.312 -5.641 -8.609 1 98.75 220 ALA A O 1
ATOM 1749 N N . TRP A 1 221 ? -20.188 -5.816 -9.273 1 98.81 221 TRP A N 1
ATOM 1750 C CA . TRP A 1 221 ? -19.984 -4.375 -9.344 1 98.81 221 TRP A CA 1
ATOM 1751 C C . TRP A 1 221 ? -18.922 -4.023 -10.383 1 98.81 221 TRP A C 1
ATOM 1753 O O . TRP A 1 221 ? -18.25 -4.906 -10.898 1 98.81 221 TRP A O 1
ATOM 1763 N N . THR A 1 222 ? -18.844 -2.764 -10.711 1 98.88 222 THR A N 1
ATOM 1764 C CA . THR A 1 222 ? -17.844 -2.232 -11.617 1 98.88 222 THR A CA 1
ATOM 1765 C C . THR A 1 222 ? -17.438 -0.821 -11.211 1 98.88 222 THR A C 1
ATOM 1767 O O . THR A 1 222 ? -18.188 -0.124 -10.531 1 98.88 222 THR A O 1
ATOM 1770 N N . TYR A 1 223 ? -16.188 -0.465 -11.461 1 98.75 223 TYR A N 1
ATOM 1771 C CA . TYR A 1 223 ? -15.656 0.892 -11.445 1 98.75 223 TYR A CA 1
ATOM 1772 C C . TYR A 1 223 ? -15.312 1.362 -12.852 1 98.75 223 TYR A C 1
ATOM 1774 O O . TYR A 1 223 ? -14.312 0.933 -13.43 1 98.75 223 TYR A O 1
ATOM 1782 N N . HIS A 1 224 ? -16.062 2.273 -13.391 1 98.31 224 HIS A N 1
ATOM 1783 C CA . HIS A 1 224 ? -15.695 2.789 -14.703 1 98.31 224 HIS A CA 1
ATOM 1784 C C . HIS A 1 224 ? -14.523 3.76 -14.602 1 98.31 224 HIS A C 1
ATOM 1786 O O . HIS A 1 224 ? -13.742 3.891 -15.547 1 98.31 224 HIS A O 1
ATOM 1792 N N . TYR A 1 225 ? -14.375 4.469 -13.5 1 97.19 225 TYR A N 1
ATOM 1793 C CA . TYR A 1 225 ? -13.336 5.465 -13.258 1 97.19 225 TYR A CA 1
ATOM 1794 C C . TYR A 1 225 ? -12.648 5.215 -11.93 1 97.19 225 TYR A C 1
ATOM 1796 O O . TYR A 1 225 ? -12.727 6.047 -11.016 1 97.19 225 TYR A O 1
ATOM 1804 N N . PRO A 1 226 ? -11.875 4.074 -11.789 1 97.81 226 PRO A N 1
ATOM 1805 C CA . PRO A 1 226 ? -11.172 3.803 -10.531 1 97.81 226 PRO A CA 1
ATOM 1806 C C . PRO A 1 226 ? -10.008 4.766 -10.281 1 97.81 226 PRO A C 1
ATOM 1808 O O . PRO A 1 226 ? -9.625 5.516 -11.18 1 97.81 226 PRO A O 1
ATOM 1811 N N . LEU A 1 227 ? -9.539 4.809 -9.062 1 95.56 227 LEU A N 1
ATOM 1812 C CA . LEU A 1 227 ? -8.359 5.605 -8.734 1 95.56 227 LEU A CA 1
ATOM 1813 C C . LEU A 1 227 ? -7.141 5.105 -9.508 1 95.56 227 LEU A C 1
ATOM 1815 O O . LEU A 1 227 ? -7.094 3.943 -9.914 1 95.56 227 LEU A O 1
ATOM 1819 N N . PRO A 1 228 ? -6.164 5.91 -9.672 1 92.81 228 PRO A N 1
ATOM 1820 C CA . PRO A 1 228 ? -5.051 5.625 -10.578 1 92.81 228 PRO A CA 1
ATOM 1821 C C . PRO A 1 228 ? -4.277 4.367 -10.188 1 92.81 228 PRO A C 1
ATOM 1823 O O . PRO A 1 228 ? -3.857 3.598 -11.055 1 92.81 228 PRO A O 1
ATOM 1826 N N . ALA A 1 229 ? -4.164 4.109 -8.961 1 92.94 229 ALA A N 1
ATOM 1827 C CA . ALA A 1 229 ? -3.355 2.984 -8.492 1 92.94 229 ALA A CA 1
ATOM 1828 C C . ALA A 1 229 ? -3.93 1.656 -8.977 1 92.94 229 ALA A C 1
ATOM 1830 O O . ALA A 1 229 ? -3.211 0.66 -9.078 1 92.94 229 ALA A O 1
ATOM 1831 N N . VAL A 1 230 ? -5.254 1.6 -9.297 1 97.31 230 VAL A N 1
ATOM 1832 C CA . VAL A 1 230 ? -5.887 0.37 -9.758 1 97.31 230 VAL A CA 1
ATOM 1833 C C . VAL A 1 230 ? -6.605 0.625 -11.086 1 97.31 230 VAL A C 1
ATOM 1835 O O . VAL A 1 230 ? -7.668 0.056 -11.344 1 97.31 230 VAL A O 1
ATOM 1838 N N . ALA A 1 231 ? -6.023 1.463 -11.875 1 97.12 231 ALA A N 1
ATOM 1839 C CA . ALA A 1 231 ? -6.625 1.862 -13.141 1 97.12 231 ALA A CA 1
ATOM 1840 C C . ALA A 1 231 ? -6.883 0.649 -14.031 1 97.12 231 ALA A C 1
ATOM 1842 O O . ALA A 1 231 ? -7.777 0.673 -14.883 1 97.12 231 ALA A O 1
ATOM 1843 N N . SER A 1 232 ? -6.199 -0.445 -13.828 1 97.75 232 SER A N 1
ATOM 1844 C CA . SER A 1 232 ? -6.281 -1.622 -14.688 1 97.75 232 SER A CA 1
ATOM 1845 C C . SER A 1 232 ? -7.633 -2.316 -14.547 1 97.75 232 SER A C 1
ATOM 1847 O O . SER A 1 232 ? -7.992 -3.158 -15.367 1 97.75 232 SER A O 1
ATOM 1849 N N . ILE A 1 233 ? -8.414 -1.97 -13.547 1 98.75 233 ILE A N 1
ATOM 1850 C CA . ILE A 1 233 ? -9.688 -2.668 -13.375 1 98.75 233 ILE A CA 1
ATOM 1851 C C . ILE A 1 233 ? -10.812 -1.851 -13.992 1 98.75 233 ILE A C 1
ATOM 1853 O O . ILE A 1 233 ? -11.984 -2.223 -13.891 1 98.75 233 ILE A O 1
ATOM 1857 N N . ALA A 1 234 ? -10.5 -0.72 -14.656 1 98.75 234 ALA A N 1
ATOM 1858 C CA . ALA A 1 234 ? -11.5 0.198 -15.195 1 98.75 234 ALA A CA 1
ATOM 1859 C C . ALA A 1 234 ? -12.461 -0.526 -16.141 1 98.75 234 ALA A C 1
ATOM 1861 O O . ALA A 1 234 ? -12.031 -1.154 -17.109 1 98.75 234 ALA A O 1
ATOM 1862 N N . GLY A 1 235 ? -13.711 -0.474 -15.789 1 98.75 235 GLY A N 1
ATOM 1863 C CA . GLY A 1 235 ? -14.766 -0.998 -16.641 1 98.75 235 GLY A CA 1
ATOM 1864 C C . GLY A 1 235 ? -14.961 -2.496 -16.5 1 98.75 235 GLY A C 1
ATOM 1865 O O . GLY A 1 235 ? -15.867 -3.068 -17.109 1 98.75 235 GLY A O 1
ATOM 1866 N N . LEU A 1 236 ? -14.133 -3.158 -15.75 1 98.94 236 LEU A N 1
ATOM 1867 C CA . LEU A 1 236 ? -14.258 -4.598 -15.555 1 98.94 236 LEU A CA 1
ATOM 1868 C C . LEU A 1 236 ? -15.266 -4.906 -14.453 1 98.94 236 LEU A C 1
ATOM 1870 O O . LEU A 1 236 ? -15.648 -4.02 -13.688 1 98.94 236 LEU A O 1
ATOM 1874 N N . VAL A 1 237 ? -15.719 -6.16 -14.406 1 98.94 237 VAL A N 1
ATOM 1875 C CA . VAL A 1 237 ? -16.766 -6.562 -13.477 1 98.94 237 VAL A CA 1
ATOM 1876 C C . VAL A 1 237 ? -16.203 -7.562 -12.469 1 98.94 237 VAL A C 1
ATOM 1878 O O . VAL A 1 237 ? -15.492 -8.5 -12.844 1 98.94 237 VAL A O 1
ATOM 1881 N N . ALA A 1 238 ? -16.5 -7.344 -11.242 1 98.81 238 ALA A N 1
ATOM 1882 C CA . ALA A 1 238 ? -16.125 -8.266 -10.172 1 98.81 238 ALA A CA 1
ATOM 1883 C C . ALA A 1 238 ? -17.359 -8.844 -9.484 1 98.81 238 ALA A C 1
ATOM 1885 O O . ALA A 1 238 ? -18.438 -8.266 -9.555 1 98.81 238 ALA A O 1
ATOM 1886 N N . PHE A 1 239 ? -17.172 -10.016 -8.836 1 98.5 239 PHE A N 1
ATOM 1887 C CA . PHE A 1 239 ? -18.219 -10.742 -8.125 1 98.5 239 PHE A CA 1
ATOM 1888 C C . PHE A 1 239 ? -17.781 -11.07 -6.703 1 98.5 239 PHE A C 1
ATOM 1890 O O . PHE A 1 239 ? -16.594 -11.219 -6.43 1 98.5 239 PHE A O 1
ATOM 1897 N N . TYR A 1 240 ? -18.734 -11.203 -5.801 1 96.38 240 TYR A N 1
ATOM 1898 C CA . TYR A 1 240 ? -18.453 -11.539 -4.41 1 96.38 240 TYR A CA 1
ATOM 1899 C C . TYR A 1 240 ? -17.984 -12.992 -4.281 1 96.38 240 TYR A C 1
ATOM 1901 O O . TYR A 1 240 ? -18.797 -13.914 -4.406 1 96.38 240 TYR A O 1
ATOM 1909 N N . ASN A 1 241 ? -16.719 -13.117 -3.842 1 93.62 241 ASN A N 1
ATOM 1910 C CA . ASN A 1 241 ? -16.188 -14.438 -3.543 1 93.62 241 ASN A CA 1
ATOM 1911 C C . ASN A 1 241 ? -16.969 -15.133 -2.441 1 93.62 241 ASN A C 1
ATOM 1913 O O . ASN A 1 241 ? -17.141 -16.359 -2.463 1 93.62 241 ASN A O 1
ATOM 1917 N N . GLU A 1 242 ? -17.406 -14.383 -1.515 1 93.81 242 GLU A N 1
ATOM 1918 C CA . GLU A 1 242 ? -18.047 -14.875 -0.303 1 93.81 242 GLU A CA 1
ATOM 1919 C C . GLU A 1 242 ? -19.375 -15.562 -0.626 1 93.81 242 GLU A C 1
ATOM 1921 O O . GLU A 1 242 ? -19.844 -16.406 0.144 1 93.81 242 GLU A O 1
ATOM 1926 N N . LYS A 1 243 ? -19.984 -15.273 -1.825 1 95.69 243 LYS A N 1
ATOM 1927 C CA . LYS A 1 243 ? -21.375 -15.656 -2.051 1 95.69 243 LYS A CA 1
ATOM 1928 C C . LYS A 1 243 ? -21.516 -16.469 -3.338 1 95.69 243 LYS A C 1
ATOM 1930 O O . LYS A 1 243 ? -22.562 -17.062 -3.584 1 95.69 243 LYS A O 1
ATOM 1935 N N . LEU A 1 244 ? -20.484 -16.484 -4.117 1 97.31 244 LEU A N 1
ATOM 1936 C CA . LEU A 1 244 ? -20.531 -17.188 -5.391 1 97.31 244 LEU A CA 1
ATOM 1937 C C . LEU A 1 244 ? -19.453 -18.266 -5.457 1 97.31 244 LEU A C 1
ATOM 1939 O O . LEU A 1 244 ? -18.5 -18.234 -4.68 1 97.31 244 LEU A O 1
ATOM 1943 N N . ASP A 1 245 ? -19.672 -19.203 -6.316 1 97.31 245 ASP A N 1
ATOM 1944 C CA . ASP A 1 245 ? -18.656 -20.219 -6.59 1 97.31 245 ASP A CA 1
ATOM 1945 C C . ASP A 1 245 ? -17.656 -19.719 -7.641 1 97.31 245 ASP A C 1
ATOM 1947 O O . ASP A 1 245 ? -18.047 -19.406 -8.766 1 97.31 245 ASP A O 1
ATOM 1951 N N . ILE A 1 246 ? -16.453 -19.672 -7.285 1 98.06 246 ILE A N 1
ATOM 1952 C CA . ILE A 1 246 ? -15.406 -19.234 -8.203 1 98.06 246 ILE A CA 1
ATOM 1953 C C . ILE A 1 246 ? -14.359 -20.344 -8.336 1 98.06 246 ILE A C 1
ATOM 1955 O O . ILE A 1 246 ? -13.961 -20.953 -7.34 1 98.06 246 ILE A O 1
ATOM 1959 N N . SER A 1 247 ? -14.039 -20.672 -9.5 1 98.19 247 SER A N 1
ATOM 1960 C CA . SER A 1 247 ? -12.922 -21.578 -9.773 1 98.19 247 SER A CA 1
ATOM 1961 C C . SER A 1 247 ? -11.797 -20.859 -10.508 1 98.19 247 SER A C 1
ATOM 1963 O O . SER A 1 247 ? -12.047 -19.984 -11.336 1 98.19 247 SER A O 1
ATOM 1965 N N . VAL A 1 248 ? -10.594 -21.141 -10.211 1 98.31 248 VAL A N 1
ATOM 1966 C CA . VAL A 1 248 ? -9.398 -20.641 -10.875 1 98.31 248 VAL A CA 1
ATOM 1967 C C . VAL A 1 248 ? -8.562 -21.797 -11.406 1 98.31 248 VAL A C 1
ATOM 1969 O O . VAL A 1 248 ? -8.172 -22.688 -10.648 1 98.31 248 VAL A O 1
ATOM 1972 N N . ASP A 1 249 ? -8.391 -21.828 -12.703 1 98 249 ASP A N 1
ATOM 1973 C CA . ASP A 1 249 ? -7.676 -22.906 -13.375 1 98 249 ASP A CA 1
ATOM 1974 C C . ASP A 1 249 ? -8.281 -24.266 -13.031 1 98 249 ASP A C 1
ATOM 1976 O O . ASP A 1 249 ? -7.555 -25.219 -12.742 1 98 249 ASP A O 1
ATOM 1980 N N . GLY A 1 250 ? -9.555 -24.25 -12.969 1 97.25 250 GLY A N 1
ATOM 1981 C CA . GLY A 1 250 ? -10.297 -25.5 -12.789 1 97.25 250 GLY A CA 1
ATOM 1982 C C . GLY A 1 250 ? -10.414 -25.922 -11.336 1 97.25 250 GLY A C 1
ATOM 1983 O O . GLY A 1 250 ? -11.055 -26.922 -11.031 1 97.25 250 GLY A O 1
ATOM 1984 N N . VAL A 1 251 ? -9.836 -25.188 -10.438 1 96.69 251 VAL A N 1
ATOM 1985 C CA . VAL A 1 251 ? -9.906 -25.516 -9.016 1 96.69 251 VAL A CA 1
ATOM 1986 C C . VAL A 1 251 ? -10.891 -24.578 -8.32 1 96.69 251 VAL A C 1
ATOM 1988 O O . VAL A 1 251 ? -10.742 -23.359 -8.367 1 96.69 251 VAL A O 1
ATOM 1991 N N . ASN A 1 252 ? -11.844 -25.188 -7.594 1 96.06 252 ASN A N 1
ATOM 1992 C CA . ASN A 1 252 ? -12.82 -24.391 -6.863 1 96.06 252 ASN A CA 1
ATOM 1993 C C . ASN A 1 252 ? -12.211 -23.734 -5.629 1 96.06 252 ASN A C 1
ATOM 1995 O O . ASN A 1 252 ? -11.5 -24.391 -4.863 1 96.06 252 ASN A O 1
ATOM 1999 N N . LEU A 1 253 ? -12.5 -22.484 -5.504 1 94.94 253 LEU A N 1
ATOM 2000 C CA . LEU A 1 253 ? -12.07 -21.781 -4.301 1 94.94 253 LEU A CA 1
ATOM 2001 C C . LEU A 1 253 ? -13.07 -21.984 -3.168 1 94.94 253 LEU A C 1
ATOM 2003 O O . LEU A 1 253 ? -14.281 -22.062 -3.406 1 94.94 253 LEU A O 1
ATOM 2007 N N . SER A 1 254 ? -12.508 -22.078 -2.006 1 92.19 254 SER A N 1
ATOM 2008 C CA . SER A 1 254 ? -13.414 -21.984 -0.865 1 92.19 254 SER A CA 1
ATOM 2009 C C . SER A 1 254 ? -13.984 -20.578 -0.736 1 92.19 254 SER A C 1
ATOM 2011 O O . SER A 1 254 ? -13.312 -19.594 -1.064 1 92.19 254 SER A O 1
ATOM 2013 N N . ARG A 1 255 ? -15.219 -20.469 -0.28 1 90.94 255 ARG A N 1
ATOM 2014 C CA . ARG A 1 255 ? -15.781 -19.156 -0.022 1 90.94 255 ARG A CA 1
ATOM 2015 C C . ARG A 1 255 ? -15.18 -18.547 1.242 1 90.94 255 ARG A C 1
ATOM 2017 O O . ARG A 1 255 ? -15.305 -19.109 2.328 1 90.94 255 ARG A O 1
ATOM 2024 N N . PRO A 1 256 ? -14.594 -17.438 1.063 1 90.25 256 PRO A N 1
ATOM 2025 C CA . PRO A 1 256 ? -13.969 -16.828 2.246 1 90.25 256 PRO A CA 1
ATOM 2026 C C . PRO A 1 256 ? -14.992 -16.219 3.197 1 90.25 256 PRO A C 1
ATOM 2028 O O . PRO A 1 256 ? -16.109 -15.891 2.785 1 90.25 256 PRO A O 1
ATOM 2031 N N . ARG A 1 257 ? -14.656 -16.156 4.484 1 87.12 257 ARG A N 1
ATOM 2032 C CA . ARG A 1 257 ? -15.406 -15.398 5.484 1 87.12 257 ARG A CA 1
ATOM 2033 C C . ARG A 1 257 ? -14.734 -14.055 5.758 1 87.12 257 ARG A C 1
ATOM 2035 O O . ARG A 1 257 ? -13.586 -14 6.203 1 87.12 257 ARG A O 1
ATOM 2042 N N . THR A 1 258 ? -15.305 -12.992 5.375 1 88.06 258 THR A N 1
ATOM 2043 C CA . THR A 1 258 ? -14.828 -11.633 5.605 1 88.06 258 THR A CA 1
ATOM 2044 C C . THR A 1 258 ? -15.906 -10.781 6.258 1 88.06 258 THR A C 1
ATOM 2046 O O . THR A 1 258 ? -16.969 -11.289 6.617 1 88.06 258 THR A O 1
ATOM 2049 N N . HIS A 1 259 ? -15.586 -9.531 6.562 1 79.19 259 HIS A N 1
ATOM 2050 C CA . HIS A 1 259 ? -16.562 -8.609 7.125 1 79.19 259 HIS A CA 1
ATOM 2051 C C . HIS A 1 259 ? -17.672 -8.297 6.113 1 79.19 259 HIS A C 1
ATOM 2053 O O . HIS A 1 259 ? -18.672 -7.68 6.461 1 79.19 259 HIS A O 1
ATOM 2059 N N . PHE A 1 260 ? -17.594 -8.734 4.895 1 77.38 260 PHE A N 1
ATOM 2060 C CA . PHE A 1 260 ? -18.594 -8.516 3.859 1 77.38 260 PHE A CA 1
ATOM 2061 C C . PHE A 1 260 ? -19.594 -9.672 3.82 1 77.38 260 PHE A C 1
ATOM 2063 O O . PHE A 1 260 ? -20.625 -9.586 3.148 1 77.38 260 PHE A O 1
ATOM 2070 N N . GLY A 1 261 ? -19.422 -10.734 4.633 1 71.88 261 GLY A N 1
ATOM 2071 C CA . GLY A 1 261 ? -20.344 -11.867 4.656 1 71.88 261 GLY A CA 1
ATOM 2072 C C . GLY A 1 261 ? -19.625 -13.203 4.609 1 71.88 261 GLY A C 1
ATOM 2073 O O . GLY A 1 261 ? -18.422 -13.266 4.305 1 71.88 261 GLY A O 1
ATOM 2074 N N . MET B 1 1 ? 3.725 1.797 30.406 1 20.45 1 MET B N 1
ATOM 2075 C CA . MET B 1 1 ? 4.828 1.781 29.453 1 20.45 1 MET B CA 1
ATOM 2076 C C . MET B 1 1 ? 4.477 2.588 28.203 1 20.45 1 MET B C 1
ATOM 2078 O O . MET B 1 1 ? 3.658 2.156 27.391 1 20.45 1 MET B O 1
ATOM 2082 N N . THR B 1 2 ? 4.195 3.83 28.297 1 27.28 2 THR B N 1
ATOM 2083 C CA . THR B 1 2 ? 3.926 4.781 27.219 1 27.28 2 THR B CA 1
ATOM 2084 C C . THR B 1 2 ? 4.852 4.531 26.031 1 27.28 2 THR B C 1
ATOM 2086 O O . THR B 1 2 ? 6.078 4.594 26.172 1 27.28 2 THR B O 1
ATOM 2089 N N . SER B 1 3 ? 4.66 3.545 25.219 1 33.72 3 SER B N 1
ATOM 2090 C CA . SER B 1 3 ? 5.594 3.193 24.141 1 33.72 3 SER B CA 1
ATOM 2091 C C . SER B 1 3 ? 6.258 4.434 23.562 1 33.72 3 SER B C 1
ATOM 2093 O O . SER B 1 3 ? 5.582 5.418 23.25 1 33.72 3 SER B O 1
ATOM 2095 N N . ASP B 1 4 ? 7.371 4.719 23.891 1 35.16 4 ASP B N 1
ATOM 2096 C CA . ASP B 1 4 ? 8.258 5.754 23.375 1 35.16 4 ASP B CA 1
ATOM 2097 C C . ASP B 1 4 ? 8.062 5.938 21.875 1 35.16 4 ASP B C 1
ATOM 2099 O O . ASP B 1 4 ? 8.461 5.078 21.078 1 35.16 4 ASP B O 1
ATOM 2103 N N . MET B 1 5 ? 6.883 6.297 21.406 1 47.44 5 MET B N 1
ATOM 2104 C CA . MET B 1 5 ? 6.891 6.75 20.016 1 47.44 5 MET B CA 1
ATOM 2105 C C . MET B 1 5 ? 8.164 7.535 19.719 1 47.44 5 MET B C 1
ATOM 2107 O O . MET B 1 5 ? 8.406 8.594 20.312 1 47.44 5 MET B O 1
ATOM 2111 N N . GLY B 1 6 ? 9.242 7.02 19.797 1 51.03 6 GLY B N 1
ATOM 2112 C CA . GLY B 1 6 ? 10.484 7.684 19.422 1 51.03 6 GLY B CA 1
ATOM 2113 C C . GLY B 1 6 ? 10.273 8.922 18.578 1 51.03 6 GLY B C 1
ATOM 2114 O O . GLY B 1 6 ? 9.133 9.344 18.359 1 51.03 6 GLY B O 1
ATOM 2115 N N . ASP B 1 7 ? 11.336 9.727 18.219 1 65.88 7 ASP B N 1
ATOM 2116 C CA . ASP B 1 7 ? 11.508 10.953 17.453 1 65.88 7 ASP B CA 1
ATOM 2117 C C . ASP B 1 7 ? 11.008 10.789 16.031 1 65.88 7 ASP B C 1
ATOM 2119 O O . ASP B 1 7 ? 11.102 11.711 15.219 1 65.88 7 ASP B O 1
ATOM 2123 N N . ARG B 1 8 ? 10.102 9.656 15.758 1 83.75 8 ARG B N 1
ATOM 2124 C CA . ARG B 1 8 ? 9.695 9.422 14.375 1 83.75 8 ARG B CA 1
ATOM 2125 C C . ARG B 1 8 ? 8.297 9.961 14.117 1 83.75 8 ARG B C 1
ATOM 2127 O O . ARG B 1 8 ? 7.387 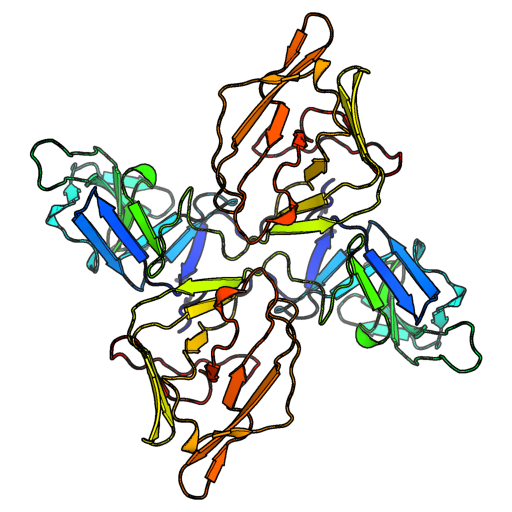9.773 14.93 1 83.75 8 ARG B O 1
ATOM 2134 N N . ASP B 1 9 ? 8.195 10.586 13.078 1 91.81 9 ASP B N 1
ATOM 2135 C CA . ASP B 1 9 ? 6.906 11.195 12.75 1 91.81 9 ASP B CA 1
ATOM 2136 C C . ASP B 1 9 ? 6.172 10.391 11.68 1 91.81 9 ASP B C 1
ATOM 2138 O O . ASP B 1 9 ? 5.246 10.898 11.047 1 91.81 9 ASP B O 1
ATOM 2142 N N . TYR B 1 10 ? 6.551 9.125 11.398 1 94.81 10 TYR B N 1
ATOM 2143 C CA . TYR B 1 10 ? 5.914 8.258 10.414 1 94.81 10 TYR B CA 1
ATOM 2144 C C . TYR B 1 10 ? 5.688 6.859 10.977 1 94.81 10 TYR B C 1
ATOM 2146 O O . TYR B 1 10 ? 6.309 6.477 11.977 1 94.81 10 TYR B O 1
ATOM 2154 N N . PRO B 1 11 ? 4.777 6.043 10.398 1 95.69 11 PRO B N 1
ATOM 2155 C CA . PRO B 1 11 ? 4.473 4.707 10.914 1 95.69 11 PRO B CA 1
ATOM 2156 C C . PRO B 1 11 ? 5.676 3.768 10.867 1 95.69 11 PRO B C 1
ATOM 2158 O O . PRO B 1 11 ? 6.418 3.756 9.883 1 95.69 11 PRO B O 1
ATOM 2161 N N . GLN B 1 12 ? 5.793 2.992 11.883 1 93.56 12 GLN B N 1
ATOM 2162 C CA . GLN B 1 12 ? 6.84 1.979 11.922 1 93.56 12 GLN B CA 1
ATOM 2163 C C . GLN B 1 12 ? 6.504 0.801 11.016 1 93.56 12 GLN B C 1
ATOM 2165 O O . GLN B 1 12 ? 5.344 0.608 10.641 1 93.56 12 GLN B O 1
ATOM 2170 N N . MET B 1 13 ? 7.531 0.039 10.664 1 93.94 13 MET B N 1
ATOM 2171 C CA . MET B 1 13 ? 7.289 -1.18 9.898 1 93.94 13 MET B CA 1
ATOM 2172 C C . MET B 1 13 ? 6.309 -2.094 10.625 1 93.94 13 MET B C 1
ATOM 2174 O O . MET B 1 13 ? 6.379 -2.238 11.844 1 93.94 13 MET B O 1
ATOM 2178 N N . ALA B 1 14 ? 5.461 -2.686 9.867 1 92.44 14 ALA B N 1
ATOM 2179 C CA . ALA B 1 14 ? 4.418 -3.518 10.469 1 92.44 14 ALA B CA 1
ATOM 2180 C C . ALA B 1 14 ? 4.922 -4.941 10.703 1 92.44 14 ALA B C 1
ATOM 2182 O O . ALA B 1 14 ? 4.379 -5.668 11.531 1 92.44 14 ALA B O 1
ATOM 2183 N N . ALA B 1 15 ? 5.852 -5.359 9.93 1 92.38 15 ALA B N 1
ATOM 2184 C CA . ALA B 1 15 ? 6.371 -6.719 10.039 1 92.38 15 ALA B CA 1
ATOM 2185 C C . ALA B 1 15 ? 7.758 -6.73 10.672 1 92.38 15 ALA B C 1
ATOM 2187 O O . ALA B 1 15 ? 8.586 -5.859 10.383 1 92.38 15 ALA B O 1
ATOM 2188 N N . ALA B 1 16 ? 7.945 -7.711 11.5 1 90.88 16 ALA B N 1
ATOM 2189 C CA . ALA B 1 16 ? 9.258 -7.977 12.086 1 90.88 16 ALA B CA 1
ATOM 2190 C C . ALA B 1 16 ? 9.93 -9.164 11.414 1 90.88 16 ALA B C 1
ATOM 2192 O O . ALA B 1 16 ? 9.273 -9.938 10.711 1 90.88 16 ALA B O 1
ATOM 2193 N N . ARG B 1 17 ? 11.195 -9.258 11.672 1 92.75 17 ARG B N 1
ATOM 2194 C CA . ARG B 1 17 ? 11.922 -10.438 11.211 1 92.75 17 ARG B CA 1
ATOM 2195 C C . ARG B 1 17 ? 11.258 -11.711 11.703 1 92.75 17 ARG B C 1
ATOM 2197 O O . ARG B 1 17 ? 10.867 -11.812 12.875 1 92.75 17 ARG B O 1
ATOM 2204 N N . GLY B 1 18 ? 11.094 -12.664 10.734 1 94.12 18 GLY B N 1
ATOM 2205 C CA . GLY B 1 18 ? 10.508 -13.945 11.102 1 94.12 18 GLY B CA 1
ATOM 2206 C C . GLY B 1 18 ? 9.039 -14.055 10.742 1 94.12 18 GLY B C 1
ATOM 2207 O O . GLY B 1 18 ? 8.477 -15.156 10.734 1 94.12 18 GLY B O 1
ATOM 2208 N N . ARG B 1 19 ? 8.391 -12.938 10.508 1 95.56 19 ARG B N 1
ATOM 2209 C CA . ARG B 1 19 ? 6.988 -13.008 10.094 1 95.56 19 ARG B CA 1
ATOM 2210 C C . ARG B 1 19 ? 6.84 -13.773 8.789 1 95.56 19 ARG B C 1
ATOM 2212 O O . ARG B 1 19 ? 7.664 -13.633 7.883 1 95.56 19 ARG B O 1
ATOM 2219 N N . ILE B 1 20 ? 5.809 -14.633 8.648 1 97.12 20 ILE B N 1
ATOM 2220 C CA . ILE B 1 20 ? 5.488 -15.422 7.469 1 97.12 20 ILE B CA 1
ATOM 2221 C C . ILE B 1 20 ? 4.012 -15.242 7.113 1 97.12 20 ILE B C 1
ATOM 2223 O O . ILE B 1 20 ? 3.145 -15.32 7.984 1 97.12 20 ILE B O 1
ATOM 2227 N N . GLU B 1 21 ? 3.719 -14.922 5.914 1 97.56 21 GLU B N 1
ATOM 2228 C CA . GLU B 1 21 ? 2.355 -14.781 5.406 1 97.56 21 GLU B CA 1
ATOM 2229 C C . GLU B 1 21 ? 2.182 -15.508 4.078 1 97.56 21 GLU B C 1
ATOM 2231 O O . GLU B 1 21 ? 3.131 -15.625 3.301 1 97.56 21 GLU B O 1
ATOM 2236 N N . PRO B 1 22 ? 1.005 -15.984 3.799 1 97.06 22 PRO B N 1
ATOM 2237 C CA . PRO B 1 22 ? 0.755 -16.531 2.459 1 97.06 22 PRO B CA 1
ATOM 2238 C C . PRO B 1 22 ? 0.763 -15.445 1.379 1 97.06 22 PRO B C 1
ATOM 2240 O O . PRO B 1 22 ? 0.406 -14.297 1.647 1 97.06 22 PRO B O 1
ATOM 2243 N N . ALA B 1 23 ? 1.182 -15.742 0.205 1 97.06 23 ALA B N 1
ATOM 2244 C CA . ALA B 1 23 ? 1.053 -14.891 -0.972 1 97.06 23 ALA B CA 1
ATOM 2245 C C . ALA B 1 23 ? -0.083 -15.367 -1.874 1 97.06 23 ALA B C 1
ATOM 2247 O O . ALA B 1 23 ? -0.051 -16.484 -2.385 1 97.06 23 ALA B O 1
ATOM 2248 N N . PRO B 1 24 ? -1.117 -14.562 -2.029 1 94.81 24 PRO B N 1
ATOM 2249 C CA . PRO B 1 24 ? -2.279 -15 -2.807 1 94.81 24 PRO B CA 1
ATOM 2250 C C . PRO B 1 24 ? -2.064 -14.867 -4.312 1 94.81 24 PRO B C 1
ATOM 2252 O O . PRO B 1 24 ? -2.975 -14.461 -5.035 1 94.81 24 PRO B O 1
ATOM 2255 N N . ARG B 1 25 ? -0.883 -15.008 -4.852 1 96.44 25 ARG B N 1
ATOM 2256 C CA . ARG B 1 25 ? -0.598 -14.82 -6.27 1 96.44 25 ARG B CA 1
ATOM 2257 C C . ARG B 1 25 ? 0.141 -16.031 -6.844 1 96.44 25 ARG B C 1
ATOM 2259 O O . ARG B 1 25 ? 0.74 -16.797 -6.098 1 96.44 25 ARG B O 1
ATOM 2266 N N . ARG B 1 26 ? -0.053 -16.188 -8.156 1 98.44 26 ARG B N 1
ATOM 2267 C CA . ARG B 1 26 ? 0.816 -17.094 -8.891 1 98.44 26 ARG B CA 1
ATOM 2268 C C . ARG B 1 26 ? 2.205 -16.5 -9.078 1 98.44 26 ARG B C 1
ATOM 2270 O O . ARG B 1 26 ? 2.346 -15.398 -9.625 1 98.44 26 ARG B O 1
ATOM 2277 N N . VAL B 1 27 ? 3.229 -17.203 -8.641 1 98.81 27 VAL B N 1
ATOM 2278 C CA . VAL B 1 27 ? 4.609 -16.75 -8.719 1 98.81 27 VAL B CA 1
ATOM 2279 C C . VAL B 1 27 ? 5.422 -17.703 -9.594 1 98.81 27 VAL B C 1
ATOM 2281 O O . VAL B 1 27 ? 5.32 -18.922 -9.445 1 98.81 27 VAL B O 1
ATOM 2284 N N . ARG B 1 28 ? 6.125 -17.125 -10.523 1 98.88 28 ARG B N 1
ATOM 2285 C CA . ARG B 1 28 ? 6.988 -17.922 -11.391 1 98.88 28 ARG B CA 1
ATOM 2286 C C . ARG B 1 28 ? 8.406 -17.359 -11.406 1 98.88 28 ARG B C 1
ATOM 2288 O O . ARG B 1 28 ? 8.602 -16.156 -11.312 1 98.88 28 ARG B O 1
ATOM 2295 N N . GLY B 1 29 ? 9.359 -18.25 -11.469 1 98.69 29 GLY B N 1
ATOM 2296 C CA . GLY B 1 29 ? 10.766 -17.906 -11.633 1 98.69 29 GLY B CA 1
ATOM 2297 C C . GLY B 1 29 ? 11.398 -18.547 -12.852 1 98.69 29 GLY B C 1
ATOM 2298 O O . GLY B 1 29 ? 11.172 -19.719 -13.133 1 98.69 29 GLY B O 1
ATOM 2299 N N . TYR B 1 30 ? 12.133 -17.766 -13.586 1 98 30 TYR B N 1
ATOM 2300 C CA . TYR B 1 30 ? 12.789 -18.219 -14.805 1 98 30 TYR B CA 1
ATOM 2301 C C . TYR B 1 30 ? 14.297 -18.047 -14.711 1 98 30 TYR B C 1
ATOM 2303 O O . TYR B 1 30 ? 14.781 -16.984 -14.328 1 98 30 TYR B O 1
ATOM 2311 N N . LEU B 1 31 ? 15.055 -18.984 -14.977 1 96.94 31 LEU B N 1
ATOM 2312 C CA . LEU B 1 31 ? 16.484 -18.875 -15.289 1 96.94 31 LEU B CA 1
ATOM 2313 C C . LEU B 1 31 ? 16.688 -18.672 -16.781 1 96.94 31 LEU B C 1
ATOM 2315 O O . LEU B 1 31 ? 16.562 -19.625 -17.562 1 96.94 31 LEU B O 1
ATOM 2319 N N . GLY B 1 32 ? 17.031 -17.438 -17.172 1 92.06 32 GLY B N 1
ATOM 2320 C CA . GLY B 1 32 ? 16.922 -17.141 -18.594 1 92.06 32 GLY B CA 1
ATOM 2321 C C . GLY B 1 32 ? 15.508 -17.328 -19.141 1 92.06 32 GLY B C 1
ATOM 2322 O O . GLY B 1 32 ? 14.562 -16.703 -18.656 1 92.06 32 GLY B O 1
ATOM 2323 N N . HIS B 1 33 ? 15.344 -18.172 -20.078 1 93.62 33 HIS B N 1
ATOM 2324 C CA . HIS B 1 33 ? 14.031 -18.422 -20.672 1 93.62 33 HIS B CA 1
ATOM 2325 C C . HIS B 1 33 ? 13.391 -19.672 -20.109 1 93.62 33 HIS B C 1
ATOM 2327 O O . HIS B 1 33 ? 12.25 -20 -20.438 1 93.62 33 HIS B O 1
ATOM 2333 N N . GLU B 1 34 ? 14.109 -20.359 -19.188 1 95.94 34 GLU B N 1
ATOM 2334 C CA . GLU B 1 34 ? 13.625 -21.641 -18.688 1 95.94 34 GLU B CA 1
ATOM 2335 C C . GLU B 1 34 ? 12.836 -21.469 -17.391 1 95.94 34 GLU B C 1
ATOM 2337 O O . GLU B 1 34 ? 13.328 -20.859 -16.438 1 95.94 34 GLU B O 1
ATOM 2342 N N . LEU B 1 35 ? 11.664 -22.047 -17.359 1 97.69 35 LEU B N 1
ATOM 2343 C CA . LEU B 1 35 ? 10.828 -22 -16.156 1 97.69 35 LEU B CA 1
ATOM 2344 C C . LEU B 1 35 ? 11.398 -22.875 -15.062 1 97.69 35 LEU B C 1
ATOM 2346 O O . LEU B 1 35 ? 11.547 -24.094 -15.242 1 97.69 35 LEU B O 1
ATOM 2350 N N . VAL B 1 36 ? 11.758 -22.297 -13.922 1 98.31 36 VAL B N 1
ATOM 2351 C CA . VAL B 1 36 ? 12.344 -23 -12.789 1 98.31 36 VAL B CA 1
ATOM 2352 C C . VAL B 1 36 ? 11.242 -23.469 -11.844 1 98.31 36 VAL B C 1
ATOM 2354 O O . VAL B 1 36 ? 11.289 -24.594 -11.344 1 98.31 36 VAL B O 1
ATOM 2357 N N . PHE B 1 37 ? 10.312 -22.656 -11.57 1 98.81 37 PHE B N 1
ATOM 2358 C CA . PHE B 1 37 ? 9.164 -23.031 -10.758 1 98.81 37 PHE B CA 1
ATOM 2359 C C . PHE B 1 37 ? 7.926 -22.234 -11.164 1 98.81 37 PHE B C 1
ATOM 2361 O O . PHE B 1 37 ? 8.039 -21.172 -11.781 1 98.81 37 PHE B O 1
ATOM 2368 N N . ASP B 1 38 ? 6.766 -22.703 -10.906 1 98.69 38 ASP B N 1
ATOM 2369 C CA . ASP B 1 38 ? 5.422 -22.156 -11.062 1 98.69 38 ASP B CA 1
ATOM 2370 C C . ASP B 1 38 ? 4.531 -22.562 -9.883 1 98.69 38 ASP B C 1
ATOM 2372 O O . ASP B 1 38 ? 4.227 -23.734 -9.703 1 98.69 38 ASP B O 1
ATOM 2376 N N . THR B 1 39 ? 4.203 -21.578 -9.016 1 98.5 39 THR B N 1
ATOM 2377 C CA . THR B 1 39 ? 3.518 -21.969 -7.785 1 98.5 39 THR B CA 1
ATOM 2378 C C . THR B 1 39 ? 2.4 -20.984 -7.453 1 98.5 39 THR B C 1
ATOM 2380 O O . THR B 1 39 ? 2.48 -19.797 -7.805 1 98.5 39 THR B O 1
ATOM 2383 N N . THR B 1 40 ? 1.354 -21.422 -6.809 1 97.56 40 THR B N 1
ATOM 2384 C CA . THR B 1 40 ? 0.319 -20.578 -6.215 1 97.56 40 THR B CA 1
ATOM 2385 C C . THR B 1 40 ? 0.369 -20.656 -4.691 1 97.56 40 THR B C 1
ATOM 2387 O O . THR B 1 40 ? -0.59 -20.281 -4.012 1 97.56 40 THR B O 1
ATOM 2390 N N . GLN B 1 41 ? 1.495 -21.203 -4.152 1 97.31 41 GLN B N 1
ATOM 2391 C CA . GLN B 1 41 ? 1.595 -21.438 -2.717 1 97.31 41 GLN B CA 1
ATOM 2392 C C . GLN B 1 41 ? 2.867 -20.812 -2.145 1 97.31 41 GLN B C 1
ATOM 2394 O O . GLN B 1 41 ? 3.484 -21.375 -1.237 1 97.31 41 GLN B O 1
ATOM 2399 N N . ALA B 1 42 ? 3.312 -19.766 -2.779 1 98.5 42 ALA B N 1
ATOM 2400 C CA . ALA B 1 42 ? 4.465 -19.047 -2.242 1 98.5 42 ALA B CA 1
ATOM 2401 C C . ALA B 1 42 ? 4.129 -18.391 -0.907 1 98.5 42 ALA B C 1
ATOM 2403 O O . ALA B 1 42 ? 2.959 -18.156 -0.603 1 98.5 42 ALA B O 1
ATOM 2404 N N . ARG B 1 43 ? 5.207 -18.172 -0.134 1 98.12 43 ARG B N 1
ATOM 2405 C CA . ARG B 1 43 ? 5.082 -17.453 1.136 1 98.12 43 ARG B CA 1
ATOM 2406 C C . ARG B 1 43 ? 5.977 -16.219 1.16 1 98.12 43 ARG B C 1
ATOM 2408 O O . ARG B 1 43 ? 7.09 -16.25 0.63 1 98.12 43 ARG B O 1
ATOM 2415 N N . TYR B 1 44 ? 5.402 -15.164 1.74 1 98.38 44 TYR B N 1
ATOM 2416 C CA . TYR B 1 44 ? 6.246 -14.055 2.166 1 98.38 44 TYR B CA 1
ATOM 2417 C C . TYR B 1 44 ? 6.992 -14.391 3.449 1 98.38 44 TYR B C 1
ATOM 2419 O O . TYR B 1 44 ? 6.383 -14.797 4.441 1 98.38 44 TYR B O 1
ATOM 2427 N N . VAL B 1 45 ? 8.258 -14.211 3.42 1 98.25 45 VAL B N 1
ATOM 2428 C CA . VAL B 1 45 ? 9.055 -14.422 4.625 1 98.25 45 VAL B CA 1
ATOM 2429 C C . VAL B 1 45 ? 9.945 -13.203 4.871 1 98.25 45 VAL B C 1
ATOM 2431 O O . VAL B 1 45 ? 10.742 -12.828 4.008 1 98.25 45 VAL B O 1
ATOM 2434 N N . TRP B 1 46 ? 9.805 -12.57 6.016 1 97.25 46 TRP B N 1
ATOM 2435 C CA . TRP B 1 46 ? 10.609 -11.398 6.363 1 97.25 46 TRP B CA 1
ATOM 2436 C C . TRP B 1 46 ? 11.914 -11.812 7.035 1 97.25 46 TRP B C 1
ATOM 2438 O O . TRP B 1 46 ? 11.945 -12.055 8.242 1 97.25 46 TRP B O 1
ATOM 2448 N N . GLU B 1 47 ? 12.953 -11.844 6.25 1 96.25 47 GLU B N 1
ATOM 2449 C CA . GLU B 1 47 ? 14.297 -12.039 6.793 1 96.25 47 GLU B CA 1
ATOM 2450 C C . GLU B 1 47 ? 14.828 -10.758 7.418 1 96.25 47 GLU B C 1
ATOM 2452 O O . GLU B 1 47 ? 15.75 -10.797 8.242 1 96.25 47 GLU B O 1
ATOM 2457 N N . VAL B 1 48 ? 14.375 -9.617 6.953 1 93.31 48 VAL B N 1
ATOM 2458 C CA . VAL B 1 48 ? 14.562 -8.266 7.473 1 93.31 48 VAL B CA 1
ATOM 2459 C C . VAL B 1 48 ? 13.211 -7.559 7.57 1 93.31 48 VAL B C 1
ATOM 2461 O O . VAL B 1 48 ? 12.242 -7.961 6.922 1 93.31 48 VAL B O 1
ATOM 2464 N N . PRO B 1 49 ? 13.109 -6.535 8.273 1 90.69 49 PRO B N 1
ATOM 2465 C CA . PRO B 1 49 ? 11.805 -5.91 8.492 1 90.69 49 PRO B CA 1
ATOM 2466 C C . PRO B 1 49 ? 11.312 -5.129 7.277 1 90.69 49 PRO B C 1
ATOM 2468 O O . PRO B 1 49 ? 10.125 -4.82 7.18 1 90.69 49 PRO B O 1
ATOM 2471 N N . TYR B 1 50 ? 12.109 -4.77 6.352 1 91.62 50 TYR B N 1
ATOM 2472 C CA . TYR B 1 50 ? 11.812 -3.766 5.336 1 91.62 50 TYR B CA 1
ATOM 2473 C C . TYR B 1 50 ? 10.992 -4.367 4.199 1 91.62 50 TYR B C 1
ATOM 2475 O O . TYR B 1 50 ? 10.086 -3.719 3.666 1 91.62 50 TYR B O 1
ATOM 2483 N N . TYR B 1 51 ? 11.352 -5.609 3.799 1 95.38 51 TYR B N 1
ATOM 2484 C CA . TYR B 1 51 ? 10.633 -6.289 2.727 1 95.38 51 TYR B CA 1
ATOM 2485 C C . TYR B 1 51 ? 10.758 -7.801 2.857 1 95.38 51 TYR B C 1
ATOM 2487 O O . TYR B 1 51 ? 11.703 -8.297 3.469 1 95.38 51 TYR B O 1
ATOM 2495 N N . PRO B 1 52 ? 9.828 -8.516 2.26 1 97.69 52 PRO B N 1
ATOM 2496 C CA . PRO B 1 52 ? 9.859 -9.984 2.342 1 97.69 52 PRO B CA 1
ATOM 2497 C C . PRO B 1 52 ? 10.641 -10.617 1.196 1 97.69 52 PRO B C 1
ATOM 2499 O O . PRO B 1 52 ? 10.938 -9.953 0.201 1 97.69 52 PRO B O 1
ATOM 2502 N N . ALA B 1 53 ? 11.008 -11.844 1.431 1 98.12 53 ALA B N 1
ATOM 2503 C CA . ALA B 1 53 ? 11.445 -12.742 0.366 1 98.12 53 ALA B CA 1
ATOM 2504 C C . ALA B 1 53 ? 10.359 -13.766 0.041 1 98.12 53 ALA B C 1
ATOM 2506 O O . ALA B 1 53 ? 9.523 -14.086 0.89 1 98.12 53 ALA B O 1
ATOM 2507 N N . TYR B 1 54 ? 10.367 -14.32 -1.208 1 98.62 54 TYR B N 1
ATOM 2508 C CA . TYR B 1 54 ? 9.508 -15.445 -1.547 1 98.62 54 TYR B CA 1
ATOM 2509 C C . TYR B 1 54 ? 10.164 -16.766 -1.172 1 98.62 54 TYR B C 1
ATOM 2511 O O . TYR B 1 54 ? 11.312 -17.031 -1.545 1 98.62 54 TYR B O 1
ATOM 2519 N N . TYR B 1 55 ? 9.484 -17.531 -0.457 1 98.69 55 TYR B N 1
ATOM 2520 C CA . TYR B 1 55 ? 9.781 -18.938 -0.243 1 98.69 55 TYR B CA 1
ATOM 2521 C C . TYR B 1 55 ? 8.805 -19.828 -1.001 1 98.69 55 TYR B C 1
ATOM 2523 O O . TYR B 1 55 ? 7.586 -19.703 -0.84 1 98.69 55 TYR B O 1
ATOM 2531 N N . VAL B 1 56 ? 9.359 -20.656 -1.806 1 98.56 56 VAL B N 1
ATOM 2532 C CA . VAL B 1 56 ? 8.578 -21.453 -2.746 1 98.56 56 VAL B CA 1
ATOM 2533 C C . VAL B 1 56 ? 8.57 -22.906 -2.307 1 98.56 56 VAL B C 1
ATOM 2535 O O . VAL B 1 56 ? 9.594 -23.438 -1.88 1 98.56 56 VAL B O 1
ATOM 2538 N N . PRO B 1 57 ? 7.406 -23.578 -2.357 1 98.44 57 PRO B N 1
ATOM 2539 C CA . PRO B 1 57 ? 7.426 -25.016 -2.068 1 98.44 57 PRO B CA 1
ATOM 2540 C C . PRO B 1 57 ? 8.391 -25.781 -2.969 1 98.44 57 PRO B C 1
ATOM 2542 O O . PRO B 1 57 ? 8.336 -25.656 -4.195 1 98.44 57 PRO B O 1
ATOM 2545 N N . LEU B 1 58 ? 9.211 -26.578 -2.363 1 98.38 58 LEU B N 1
ATOM 2546 C CA . LEU B 1 58 ? 10.172 -27.391 -3.107 1 98.38 58 LEU B CA 1
ATOM 2547 C C . LEU B 1 58 ? 9.461 -28.266 -4.133 1 98.38 58 LEU B C 1
ATOM 2549 O O . LEU B 1 58 ? 9.984 -28.5 -5.223 1 98.38 58 LEU B O 1
ATOM 2553 N N . ALA B 1 59 ? 8.266 -28.734 -3.785 1 98.06 59 ALA B N 1
ATOM 2554 C CA . ALA B 1 59 ? 7.48 -29.609 -4.641 1 98.06 59 ALA B CA 1
ATOM 2555 C C . ALA B 1 59 ? 7.125 -28.922 -5.961 1 98.06 59 ALA B C 1
ATOM 2557 O O . ALA B 1 59 ? 6.809 -29.594 -6.945 1 98.06 59 ALA B O 1
ATOM 2558 N N . ASP B 1 60 ? 7.133 -27.594 -6.039 1 98.69 60 ASP B N 1
ATOM 2559 C CA . ASP B 1 60 ? 6.762 -26.844 -7.234 1 98.69 60 ASP B CA 1
ATOM 2560 C C . ASP B 1 60 ? 8 -26.453 -8.039 1 98.69 60 ASP B C 1
ATOM 2562 O O . ASP B 1 60 ? 7.887 -25.844 -9.102 1 98.69 60 ASP B O 1
ATOM 2566 N N . VAL B 1 61 ? 9.172 -26.781 -7.551 1 98.69 61 VAL B N 1
ATOM 2567 C CA . VAL B 1 61 ? 10.43 -26.438 -8.203 1 98.69 61 VAL B CA 1
ATOM 2568 C C . VAL B 1 61 ? 10.906 -27.609 -9.055 1 98.69 61 VAL B C 1
ATOM 2570 O O . VAL B 1 61 ? 10.914 -28.766 -8.594 1 98.69 61 VAL B O 1
ATOM 2573 N N . ARG B 1 62 ? 11.227 -27.344 -10.305 1 98.19 62 ARG B N 1
ATOM 2574 C CA . ARG B 1 62 ? 11.805 -28.375 -11.156 1 98.19 62 ARG B CA 1
ATOM 2575 C C . ARG B 1 62 ? 13.172 -28.812 -10.648 1 98.19 62 ARG B C 1
ATOM 2577 O O . ARG B 1 62 ? 14.109 -28.016 -10.617 1 98.19 62 ARG B O 1
ATOM 2584 N N . ALA B 1 63 ? 13.367 -30.031 -10.375 1 96.81 63 ALA B N 1
ATOM 2585 C CA . ALA B 1 63 ? 14.516 -30.562 -9.656 1 96.81 63 ALA B CA 1
ATOM 2586 C C . ALA B 1 63 ? 15.789 -30.438 -10.492 1 96.81 63 ALA B C 1
ATOM 2588 O O . ALA B 1 63 ? 16.891 -30.312 -9.938 1 96.81 63 ALA B O 1
ATOM 2589 N N . GLU B 1 64 ? 15.68 -30.453 -11.797 1 96 64 GLU B N 1
ATOM 2590 C CA . GLU B 1 64 ? 16.844 -30.438 -12.672 1 96 64 GLU B CA 1
ATOM 2591 C C . GLU B 1 64 ? 17.609 -29.125 -12.547 1 96 64 GLU B C 1
ATOM 2593 O O . GLU B 1 64 ? 18.766 -29.047 -12.961 1 96 64 GLU B O 1
ATOM 2598 N N . PHE B 1 65 ? 16.953 -28.094 -11.977 1 97.19 65 PHE B N 1
ATOM 2599 C CA . PHE B 1 65 ? 17.609 -26.797 -11.867 1 97.19 65 PHE B CA 1
ATOM 2600 C C . PHE B 1 65 ? 18.359 -26.688 -10.539 1 97.19 65 PHE B C 1
ATOM 2602 O O . PHE B 1 65 ? 19.047 -25.688 -10.297 1 97.19 65 PHE B O 1
ATOM 2609 N N . LEU B 1 66 ? 18.219 -27.625 -9.664 1 97.38 66 LEU B N 1
ATOM 2610 C CA . LEU B 1 66 ? 18.859 -27.594 -8.352 1 97.38 66 LEU B CA 1
ATOM 2611 C C . LEU B 1 66 ? 19.953 -28.656 -8.242 1 97.38 66 LEU B C 1
ATOM 2613 O O . LEU B 1 66 ? 19.688 -29.828 -8.508 1 97.38 66 LEU B O 1
ATOM 2617 N N . ARG B 1 67 ? 21.094 -28.25 -7.867 1 97.19 67 ARG B N 1
ATOM 2618 C CA . ARG B 1 67 ? 22.188 -29.172 -7.559 1 97.19 67 ARG B CA 1
ATOM 2619 C C . ARG B 1 67 ? 22.656 -28.984 -6.121 1 97.19 67 ARG B C 1
ATOM 2621 O O . ARG B 1 67 ? 23.188 -27.938 -5.766 1 97.19 67 ARG B O 1
ATOM 2628 N N . ASP B 1 68 ? 22.5 -30 -5.328 1 97.19 68 ASP B N 1
ATOM 2629 C CA . ASP B 1 68 ? 22.938 -29.984 -3.932 1 97.19 68 ASP B CA 1
ATOM 2630 C C . ASP B 1 68 ? 24.453 -29.812 -3.824 1 97.19 68 ASP B C 1
ATOM 2632 O O . ASP B 1 68 ? 25.203 -30.562 -4.438 1 97.19 68 ASP B O 1
ATOM 2636 N N . GLU B 1 69 ? 24.812 -28.828 -3.098 1 96.69 69 GLU B N 1
ATOM 2637 C CA . GLU B 1 69 ? 26.234 -28.594 -2.902 1 96.69 69 GLU B CA 1
ATOM 2638 C C . GLU B 1 69 ? 26.781 -29.391 -1.714 1 96.69 69 GLU B C 1
ATOM 2640 O O . GLU B 1 69 ? 27.953 -29.312 -1.385 1 96.69 69 GLU B O 1
ATOM 2645 N N . ASN B 1 70 ? 25.891 -30.156 -1.072 1 95.25 70 ASN B N 1
ATOM 2646 C CA . ASN B 1 70 ? 26.219 -30.922 0.12 1 95.25 70 ASN B CA 1
ATOM 2647 C C . ASN B 1 70 ? 26.797 -30.031 1.219 1 95.25 70 ASN B C 1
ATOM 2649 O O . ASN B 1 70 ? 27.812 -30.375 1.821 1 95.25 70 ASN B O 1
ATOM 2653 N N . HIS B 1 71 ? 26.25 -28.938 1.337 1 93.25 71 HIS B N 1
ATOM 2654 C CA . HIS B 1 71 ? 26.609 -27.953 2.352 1 93.25 71 HIS B CA 1
ATOM 2655 C C . HIS B 1 71 ? 25.438 -27.688 3.291 1 93.25 71 HIS B C 1
ATOM 2657 O O . HIS B 1 71 ? 24.641 -26.766 3.061 1 93.25 71 HIS B O 1
ATOM 2663 N N . ALA B 1 72 ? 25.422 -28.484 4.348 1 92.19 72 ALA B N 1
ATOM 2664 C CA . ALA B 1 72 ? 24.359 -28.328 5.344 1 92.19 72 ALA B CA 1
ATOM 2665 C C . ALA B 1 72 ? 24.625 -27.125 6.238 1 92.19 72 ALA B C 1
ATOM 2667 O O . ALA B 1 72 ? 25.766 -26.859 6.617 1 92.19 72 ALA B O 1
ATOM 2668 N N . GLN B 1 73 ? 23.547 -26.359 6.43 1 91.88 73 GLN B N 1
ATOM 2669 C CA . GLN B 1 73 ? 23.641 -25.203 7.309 1 91.88 73 GLN B CA 1
ATOM 2670 C C . GLN B 1 73 ? 22.453 -25.125 8.25 1 91.88 73 GLN B C 1
ATOM 2672 O O . GLN B 1 73 ? 21.375 -25.641 7.941 1 91.88 73 GLN B O 1
ATOM 2677 N N . ARG B 1 74 ? 22.688 -24.688 9.445 1 90.44 74 ARG B N 1
ATOM 2678 C CA . ARG B 1 74 ? 21.594 -24.281 10.344 1 90.44 74 ARG B CA 1
ATOM 2679 C C . ARG B 1 74 ? 21.469 -22.766 10.414 1 90.44 74 ARG B C 1
ATOM 2681 O O . ARG B 1 74 ? 22.406 -22.078 10.852 1 90.44 74 ARG B O 1
ATOM 2688 N N . VAL B 1 75 ? 20.406 -22.219 9.875 1 91 75 VAL B N 1
ATOM 2689 C CA . VAL B 1 75 ? 20.141 -20.781 9.914 1 91 75 VAL B CA 1
ATOM 2690 C C . VAL B 1 75 ? 18.953 -20.5 10.836 1 91 75 VAL B C 1
ATOM 2692 O O . VAL B 1 75 ? 18.422 -21.406 11.469 1 91 75 VAL B O 1
ATOM 2695 N N . GLN B 1 76 ? 18.609 -19.281 10.961 1 87.56 76 GLN B N 1
ATOM 2696 C CA . GLN B 1 76 ? 17.578 -18.844 11.891 1 87.56 76 GLN B CA 1
ATOM 2697 C C . GLN B 1 76 ? 16.25 -19.562 11.633 1 87.56 76 GLN B C 1
ATOM 2699 O O . GLN B 1 76 ? 15.562 -19.969 12.57 1 87.56 76 GLN B O 1
ATOM 2704 N N . LEU B 1 77 ? 16.016 -19.875 10.375 1 93.31 77 LEU B N 1
ATOM 2705 C CA . LEU B 1 77 ? 14.703 -20.422 10.031 1 93.31 77 LEU B CA 1
ATOM 2706 C C . LEU B 1 77 ? 14.758 -21.938 9.938 1 93.31 77 LEU B C 1
ATOM 2708 O O . LEU B 1 77 ? 13.766 -22.578 9.562 1 93.31 77 LEU B O 1
ATOM 2712 N N . GLY B 1 78 ? 15.875 -22.5 10.234 1 91.62 78 GLY B N 1
ATOM 2713 C CA . GLY B 1 78 ? 15.898 -23.953 10.312 1 91.62 78 GLY B CA 1
ATOM 2714 C C . GLY B 1 78 ? 17.062 -24.562 9.555 1 91.62 78 GLY B C 1
ATOM 2715 O O . GLY B 1 78 ? 17.891 -23.859 8.984 1 91.62 78 GLY B O 1
ATOM 2716 N N . ALA B 1 79 ? 17.078 -25.906 9.648 1 95.62 79 ALA B N 1
ATOM 2717 C CA . ALA B 1 79 ? 18.094 -26.672 8.922 1 95.62 79 ALA B CA 1
ATOM 2718 C C . ALA B 1 79 ? 17.859 -26.594 7.414 1 95.62 79 ALA B C 1
ATOM 2720 O O . ALA B 1 79 ? 16.719 -26.656 6.949 1 95.62 79 ALA B O 1
ATOM 2721 N N . SER B 1 80 ? 18.969 -26.344 6.73 1 96.44 80 SER B N 1
ATOM 2722 C CA . SER B 1 80 ? 18.875 -26.172 5.285 1 96.44 80 SER B CA 1
ATOM 2723 C C . SER B 1 80 ? 20.156 -26.609 4.59 1 96.44 80 SER B C 1
ATOM 2725 O O . SER B 1 80 ? 21.141 -26.938 5.25 1 96.44 80 SER B O 1
ATOM 2727 N N . HIS B 1 81 ? 20.078 -26.703 3.283 1 96.94 81 HIS B N 1
ATOM 2728 C CA . HIS B 1 81 ? 21.234 -26.953 2.416 1 96.94 81 HIS B CA 1
ATOM 2729 C C . HIS B 1 81 ? 21.359 -25.891 1.335 1 96.94 81 HIS B C 1
ATOM 2731 O O . HIS B 1 81 ? 20.344 -25.391 0.824 1 96.94 81 HIS B O 1
ATOM 2737 N N . LEU B 1 82 ? 22.547 -25.609 1.011 1 97.69 82 LEU B N 1
ATOM 2738 C CA . LEU B 1 82 ? 22.781 -24.719 -0.125 1 97.69 82 LEU B CA 1
ATOM 2739 C C . LEU B 1 82 ? 22.781 -25.5 -1.434 1 97.69 82 LEU B C 1
ATOM 2741 O O . LEU B 1 82 ? 23.328 -26.609 -1.5 1 97.69 82 LEU B O 1
ATOM 2745 N N . TYR B 1 83 ? 22.172 -24.953 -2.387 1 98 83 TYR B N 1
ATOM 2746 C CA . TYR B 1 83 ? 22.109 -25.516 -3.727 1 98 83 TYR B CA 1
ATOM 2747 C C . TYR B 1 83 ? 22.609 -24.531 -4.77 1 98 83 TYR B C 1
ATOM 2749 O O . TYR B 1 83 ? 22.453 -23.312 -4.613 1 98 83 TYR B O 1
ATOM 2757 N N . SER B 1 84 ? 23.297 -25.047 -5.812 1 97.62 84 SER B N 1
ATOM 2758 C CA . SER B 1 84 ? 23.484 -24.266 -7.035 1 97.62 84 SER B CA 1
ATOM 2759 C C . SER B 1 84 ? 22.234 -24.266 -7.898 1 97.62 84 SER B C 1
ATOM 2761 O O . SER B 1 84 ? 21.484 -25.25 -7.914 1 97.62 84 SER B O 1
ATOM 2763 N N . VAL B 1 85 ? 21.906 -23.203 -8.516 1 98.06 85 VAL B N 1
ATOM 2764 C CA . VAL B 1 85 ? 20.891 -23.156 -9.57 1 98.06 85 VAL B CA 1
ATOM 2765 C C . VAL B 1 85 ? 21.547 -23.375 -10.93 1 98.06 85 VAL B C 1
ATOM 2767 O O . VAL B 1 85 ? 22.469 -22.641 -11.312 1 98.06 85 VAL B O 1
ATOM 2770 N N . VAL B 1 86 ? 21.141 -24.438 -11.672 1 96.25 86 VAL B N 1
ATOM 2771 C CA . VAL B 1 86 ? 21.844 -24.891 -12.875 1 96.25 86 VAL B CA 1
ATOM 2772 C C . VAL B 1 86 ? 20.891 -24.828 -14.07 1 96.25 86 VAL B C 1
ATOM 2774 O O . VAL B 1 86 ? 19.781 -25.359 -14.008 1 96.25 86 VAL B O 1
ATOM 2777 N N . GLY B 1 87 ? 21.234 -24.141 -15.102 1 92.75 87 GLY B N 1
ATOM 2778 C CA . GLY B 1 87 ? 20.469 -24.125 -16.344 1 92.75 87 GLY B CA 1
ATOM 2779 C C . GLY B 1 87 ? 20.875 -25.219 -17.312 1 92.75 87 GLY B C 1
ATOM 2780 O O . GLY B 1 87 ? 21.828 -25.969 -17.047 1 92.75 87 GLY B O 1
ATOM 2781 N N . SER B 1 88 ? 20.016 -25.5 -18.359 1 82.25 88 SER B N 1
ATOM 2782 C CA . SER B 1 88 ? 20.266 -26.531 -19.344 1 82.25 88 SER B CA 1
ATOM 2783 C C . SER B 1 88 ? 21.547 -26.25 -20.125 1 82.25 88 SER B C 1
ATOM 2785 O O . SER B 1 88 ? 22.234 -27.188 -20.562 1 82.25 88 SER B O 1
ATOM 2787 N N . GLY B 1 89 ? 21.906 -25.016 -20.453 1 68 89 GLY B N 1
ATOM 2788 C CA . GLY B 1 89 ? 23.141 -24.781 -21.188 1 68 89 GLY B CA 1
ATOM 2789 C C . GLY B 1 89 ? 24.375 -24.875 -20.312 1 68 89 GLY B C 1
ATOM 2790 O O . GLY B 1 89 ? 24.297 -24.75 -19.094 1 68 89 GLY B O 1
ATOM 2791 N N . ALA B 1 90 ? 25.484 -25.656 -20.75 1 60.62 90 ALA B N 1
ATOM 2792 C CA . ALA B 1 90 ? 26.734 -25.938 -20.062 1 60.62 90 ALA B CA 1
ATOM 2793 C C . ALA B 1 90 ? 27.219 -24.734 -19.266 1 60.62 90 ALA B C 1
ATOM 2795 O O . ALA B 1 90 ? 27.875 -24.875 -18.234 1 60.62 90 ALA B O 1
ATOM 2796 N N . THR B 1 91 ? 26.641 -23.547 -19.531 1 64.56 91 THR B N 1
ATOM 2797 C CA . THR B 1 91 ? 27.375 -22.406 -19.016 1 64.56 91 THR B CA 1
ATOM 2798 C C . THR B 1 91 ? 26.516 -21.594 -18.031 1 64.56 91 THR B C 1
ATOM 2800 O O . THR B 1 91 ? 27.016 -20.688 -17.375 1 64.56 91 THR B O 1
ATOM 2803 N N . GLN B 1 92 ? 25.312 -22.172 -17.641 1 85.75 92 GLN B N 1
ATOM 2804 C CA . GLN B 1 92 ? 24.609 -21.266 -16.75 1 85.75 92 GLN B CA 1
ATOM 2805 C C . GLN B 1 92 ? 24.453 -21.891 -15.359 1 85.75 92 GLN B C 1
ATOM 2807 O O . GLN B 1 92 ? 23.469 -22.594 -15.102 1 85.75 92 GLN B O 1
ATOM 2812 N N . THR B 1 93 ? 25.562 -21.859 -14.492 1 93.25 93 THR B N 1
ATOM 2813 C CA . THR B 1 93 ? 25.516 -22.328 -13.109 1 93.25 93 THR B CA 1
ATOM 2814 C C . THR B 1 93 ? 25.766 -21.172 -12.148 1 93.25 93 THR B C 1
ATOM 2816 O O . THR B 1 93 ? 26.703 -20.406 -12.32 1 93.25 93 THR B O 1
ATOM 2819 N N . HIS B 1 94 ? 24.844 -21.031 -11.203 1 97 94 HIS B N 1
ATOM 2820 C CA . HIS B 1 94 ? 24.984 -20.062 -10.125 1 97 94 HIS B CA 1
ATOM 2821 C C . HIS B 1 94 ? 25.203 -20.75 -8.781 1 97 94 HIS B C 1
ATOM 2823 O O . HIS B 1 94 ? 24.25 -21.266 -8.188 1 97 94 HIS B O 1
ATOM 2829 N N . PRO B 1 95 ? 26.453 -20.766 -8.297 1 96.38 95 PRO B N 1
ATOM 2830 C CA . PRO B 1 95 ? 26.734 -21.453 -7.047 1 96.38 95 PRO B CA 1
ATOM 2831 C C . PRO B 1 95 ? 26.078 -20.812 -5.836 1 96.38 95 PRO B C 1
ATOM 2833 O O . PRO B 1 95 ? 25.984 -19.578 -5.773 1 96.38 95 PRO B O 1
ATOM 2836 N N . SER B 1 96 ? 25.578 -21.641 -4.898 1 97.44 96 SER B N 1
ATOM 2837 C CA . SER B 1 96 ? 25.016 -21.203 -3.621 1 97.44 96 SER B CA 1
ATOM 2838 C C . SER B 1 96 ? 23.875 -20.203 -3.826 1 97.44 96 SER B C 1
ATOM 2840 O O . SER B 1 96 ? 23.734 -19.25 -3.057 1 97.44 96 SER B O 1
ATOM 2842 N N . ALA B 1 97 ? 23.031 -20.391 -4.879 1 98.12 97 ALA B N 1
ATOM 2843 C CA . ALA B 1 97 ? 22.031 -19.406 -5.266 1 98.12 97 ALA B CA 1
ATOM 2844 C C . ALA B 1 97 ? 20.641 -19.828 -4.781 1 98.12 97 ALA B C 1
ATOM 2846 O O . ALA B 1 97 ? 19.656 -19.156 -5.066 1 98.12 97 ALA B O 1
ATOM 2847 N N . ALA B 1 98 ? 20.562 -20.922 -4.078 1 98.44 98 ALA B N 1
ATOM 2848 C CA . ALA B 1 98 ? 19.312 -21.375 -3.482 1 98.44 98 ALA B CA 1
ATOM 2849 C C . ALA B 1 98 ? 19.562 -22.062 -2.146 1 98.44 98 ALA B C 1
ATOM 2851 O O . ALA B 1 98 ? 20.562 -22.766 -1.978 1 98.44 98 ALA B O 1
ATOM 2852 N N . ARG B 1 99 ? 18.672 -21.828 -1.244 1 98.25 99 ARG B N 1
ATOM 2853 C CA . ARG B 1 99 ? 18.641 -22.531 0.032 1 98.25 99 ARG B CA 1
ATOM 2854 C C . ARG B 1 99 ? 17.391 -23.391 0.159 1 98.25 99 ARG B C 1
ATOM 2856 O O . ARG B 1 99 ? 16.266 -22.875 0.083 1 98.25 99 ARG B O 1
ATOM 2863 N N . VAL B 1 100 ? 17.578 -24.672 0.356 1 98.06 100 VAL B N 1
ATOM 2864 C CA . VAL B 1 100 ? 16.469 -25.594 0.524 1 98.06 100 VAL B CA 1
ATOM 2865 C C . VAL B 1 100 ? 16.328 -25.984 1.996 1 98.06 100 VAL B C 1
ATOM 2867 O O . VAL B 1 100 ? 17.281 -26.5 2.594 1 98.06 100 VAL B O 1
ATOM 2870 N N . PHE B 1 101 ? 15.188 -25.75 2.529 1 97.44 101 PHE B N 1
ATOM 2871 C CA . PHE B 1 101 ? 14.953 -26.094 3.928 1 97.44 101 PHE B CA 1
ATOM 2872 C C . PHE B 1 101 ? 14.445 -27.516 4.059 1 97.44 101 PHE B C 1
ATOM 2874 O O . PHE B 1 101 ? 13.57 -27.938 3.295 1 97.44 101 PHE B O 1
ATOM 2881 N N . ASP B 1 102 ? 14.953 -28.188 5.027 1 95.31 102 ASP B N 1
ATOM 2882 C CA . ASP B 1 102 ? 14.633 -29.594 5.219 1 95.31 102 ASP B CA 1
ATOM 2883 C C . ASP B 1 102 ? 13.141 -29.781 5.492 1 95.31 102 ASP B C 1
ATOM 2885 O O . ASP B 1 102 ? 12.562 -29.078 6.32 1 95.31 102 ASP B O 1
ATOM 2889 N N . ALA B 1 103 ? 12.539 -30.766 4.863 1 91.94 103 ALA B N 1
ATOM 2890 C CA . ALA B 1 103 ? 11.102 -30.984 4.941 1 91.94 103 ALA B CA 1
ATOM 2891 C C . ALA B 1 103 ? 10.711 -31.594 6.293 1 91.94 103 ALA B C 1
ATOM 2893 O O . ALA B 1 103 ? 9.578 -31.406 6.754 1 91.94 103 ALA B O 1
ATOM 2894 N N . ASP B 1 104 ? 11.562 -32.344 6.945 1 85.62 104 ASP B N 1
ATOM 2895 C CA . ASP B 1 104 ? 11.25 -33.125 8.148 1 85.62 104 ASP B CA 1
ATOM 2896 C C . ASP B 1 104 ? 11.555 -32.312 9.406 1 85.62 104 ASP B C 1
ATOM 2898 O O . ASP B 1 104 ? 11.312 -32.781 10.523 1 85.62 104 ASP B O 1
ATOM 2902 N N . GLY B 1 105 ? 11.969 -31.125 9.32 1 75.88 105 GLY B N 1
ATOM 2903 C CA . GLY B 1 105 ? 12.336 -30.344 10.492 1 75.88 105 GLY B CA 1
ATOM 2904 C C . GLY B 1 105 ? 11.195 -29.516 11.031 1 75.88 105 GLY B C 1
ATOM 2905 O O . GLY B 1 105 ? 10.141 -29.422 10.406 1 75.88 105 GLY B O 1
ATOM 2906 N N . ALA B 1 106 ? 11.328 -29.172 12.336 1 87 106 ALA B N 1
ATOM 2907 C CA . ALA B 1 106 ? 10.414 -28.25 13 1 87 106 ALA B CA 1
ATOM 2908 C C . ALA B 1 106 ? 10.633 -26.812 12.516 1 87 106 ALA B C 1
ATOM 2910 O O . ALA B 1 106 ? 11.312 -26.031 13.18 1 87 106 ALA B O 1
ATOM 2911 N N . SER B 1 107 ? 10.523 -26.516 11.258 1 92.5 107 SER B N 1
ATOM 2912 C CA . SER B 1 107 ? 10.695 -25.203 10.672 1 92.5 107 SER B CA 1
ATOM 2913 C C . SER B 1 107 ? 9.398 -24.703 10.047 1 92.5 107 SER B C 1
ATOM 2915 O O . SER B 1 107 ? 8.68 -25.453 9.391 1 92.5 107 SER B O 1
ATOM 2917 N N . PRO B 1 108 ? 9.102 -23.438 10.273 1 94.31 108 PRO B N 1
ATOM 2918 C CA . PRO B 1 108 ? 7.902 -22.891 9.641 1 94.31 108 PRO B CA 1
ATOM 2919 C C . PRO B 1 108 ? 8.031 -22.766 8.125 1 94.31 108 PRO B C 1
ATOM 2921 O O . PRO B 1 108 ? 7.043 -22.516 7.434 1 94.31 108 PRO B O 1
ATOM 2924 N N . VAL B 1 109 ? 9.242 -22.984 7.625 1 97 109 VAL B N 1
ATOM 2925 C CA . VAL B 1 109 ? 9.453 -22.891 6.184 1 97 109 VAL B CA 1
ATOM 2926 C C . VAL B 1 109 ? 9.977 -24.234 5.656 1 97 109 VAL B C 1
ATOM 2928 O O . VAL B 1 109 ? 10.609 -24.281 4.602 1 97 109 VAL B O 1
ATOM 2931 N N . ALA B 1 110 ? 9.758 -25.266 6.434 1 96.94 110 ALA B N 1
ATOM 2932 C CA . ALA B 1 110 ? 10.164 -26.609 6 1 96.94 110 ALA B CA 1
ATOM 2933 C C . ALA B 1 110 ? 9.602 -26.922 4.613 1 96.94 110 ALA B C 1
ATOM 2935 O O . ALA B 1 110 ? 8.445 -26.609 4.32 1 96.94 110 ALA B O 1
ATOM 2936 N N . GLY B 1 111 ? 10.5 -27.484 3.826 1 97.25 111 GLY B N 1
ATOM 2937 C CA . GLY B 1 111 ? 10.07 -27.938 2.514 1 97.25 111 GLY B CA 1
ATOM 2938 C C . GLY B 1 111 ? 9.992 -26.828 1.491 1 97.25 111 GLY B C 1
ATOM 2939 O O . GLY B 1 111 ? 9.406 -27 0.419 1 97.25 111 GLY B O 1
ATOM 2940 N N . THR B 1 112 ? 10.508 -25.656 1.797 1 98.38 112 THR B N 1
ATOM 2941 C CA . THR B 1 112 ? 10.492 -24.547 0.859 1 98.38 112 THR B CA 1
ATOM 2942 C C . THR B 1 112 ? 11.906 -24.25 0.352 1 98.38 112 THR B C 1
ATOM 2944 O O . THR B 1 112 ? 12.883 -24.781 0.884 1 98.38 112 THR B O 1
ATOM 2947 N N . VAL B 1 113 ? 12 -23.5 -0.707 1 98.62 113 VAL B N 1
ATOM 2948 C CA . VAL B 1 113 ? 13.234 -23.031 -1.315 1 98.62 113 VAL B CA 1
ATOM 2949 C C . VAL B 1 113 ? 13.258 -21.5 -1.327 1 98.62 113 VAL B C 1
ATOM 2951 O O . VAL B 1 113 ? 12.266 -20.859 -1.702 1 98.62 113 VAL B O 1
ATOM 2954 N N . ARG B 1 114 ? 14.289 -20.953 -0.915 1 98.44 114 ARG B N 1
ATOM 2955 C CA . ARG B 1 114 ? 14.617 -19.547 -1.021 1 98.44 114 ARG B CA 1
ATOM 2956 C C . ARG B 1 114 ? 15.703 -19.312 -2.061 1 98.44 114 ARG B C 1
ATOM 2958 O O . ARG B 1 114 ? 16.844 -19.719 -1.871 1 98.44 114 ARG B O 1
ATOM 2965 N N . PHE B 1 115 ? 15.344 -18.609 -3.195 1 98.69 115 PHE B N 1
ATOM 2966 C CA . PHE B 1 115 ? 16.312 -18.344 -4.258 1 98.69 115 PHE B CA 1
ATOM 2967 C C . PHE B 1 115 ? 16.938 -16.969 -4.082 1 98.69 115 PHE B C 1
ATOM 2969 O O . PHE B 1 115 ? 16.297 -16.047 -3.574 1 98.69 115 PHE B O 1
ATOM 2976 N N . ASP B 1 116 ? 18.188 -16.906 -4.422 1 97.81 116 ASP B N 1
ATOM 2977 C CA . ASP B 1 116 ? 18.734 -15.57 -4.613 1 97.81 116 ASP B CA 1
ATOM 2978 C C . ASP B 1 116 ? 17.953 -14.797 -5.672 1 97.81 116 ASP B C 1
ATOM 2980 O O . ASP B 1 116 ? 17.766 -15.281 -6.793 1 97.81 116 ASP B O 1
ATOM 2984 N N . TRP B 1 117 ? 17.531 -13.672 -5.422 1 97.62 117 TRP B N 1
ATOM 2985 C CA . TRP B 1 117 ? 16.609 -12.875 -6.238 1 97.62 117 TRP B CA 1
ATOM 2986 C C . TRP B 1 117 ? 17.203 -12.625 -7.621 1 97.62 117 TRP B C 1
ATOM 2988 O O . TRP B 1 117 ? 16.5 -12.766 -8.633 1 97.62 117 TRP B O 1
ATOM 2998 N N . ASP B 1 118 ? 18.469 -12.32 -7.672 1 96.5 118 ASP B N 1
ATOM 2999 C CA . ASP B 1 118 ? 19.078 -11.781 -8.883 1 96.5 118 ASP B CA 1
ATOM 3000 C C . ASP B 1 118 ? 19.359 -12.883 -9.898 1 96.5 118 ASP B C 1
ATOM 3002 O O . ASP B 1 118 ? 19.672 -12.609 -11.062 1 96.5 118 ASP B O 1
ATOM 3006 N N . VAL B 1 119 ? 19.172 -14.102 -9.461 1 96.75 119 VAL B N 1
ATOM 3007 C CA . VAL B 1 119 ? 19.5 -15.227 -10.336 1 96.75 119 VAL B CA 1
ATOM 3008 C C . VAL B 1 119 ? 18.312 -15.523 -11.25 1 96.75 119 VAL B C 1
ATOM 3010 O O . VAL B 1 119 ? 18.484 -16.047 -12.359 1 96.75 119 VAL B O 1
ATOM 3013 N N . LEU B 1 120 ? 17.156 -15.117 -10.852 1 98 120 LEU B N 1
ATOM 3014 C CA . LEU B 1 120 ? 15.938 -15.461 -11.586 1 98 120 LEU B CA 1
ATOM 3015 C C . LEU B 1 120 ? 15.227 -14.203 -12.078 1 98 120 LEU B C 1
ATOM 3017 O O . LEU B 1 120 ? 15.383 -13.125 -11.5 1 98 120 LEU B O 1
ATOM 3021 N N . ARG B 1 121 ? 14.508 -14.336 -13.227 1 98.06 121 ARG B N 1
ATOM 3022 C CA . ARG B 1 121 ? 13.43 -13.406 -13.547 1 98.06 121 ARG B CA 1
ATOM 3023 C C . ARG B 1 121 ? 12.133 -13.805 -12.844 1 98.06 121 ARG B C 1
ATOM 3025 O O . ARG B 1 121 ? 11.703 -14.953 -12.938 1 98.06 121 ARG B O 1
ATOM 3032 N N . TRP B 1 122 ? 11.562 -12.938 -12.195 1 98.62 122 TRP B N 1
ATOM 3033 C CA . TRP B 1 122 ? 10.422 -13.219 -11.336 1 98.62 122 TRP B CA 1
ATOM 3034 C C . TRP B 1 122 ? 9.141 -12.633 -11.93 1 98.62 122 TRP B C 1
ATOM 3036 O O . TRP B 1 122 ? 9.141 -11.516 -12.445 1 98.62 122 TRP B O 1
ATOM 3046 N N . PHE B 1 123 ? 8.086 -13.375 -11.82 1 98.69 123 PHE B N 1
ATOM 3047 C CA . PHE B 1 123 ? 6.777 -12.93 -12.289 1 98.69 123 PHE B CA 1
ATOM 3048 C C . PHE B 1 123 ? 5.719 -13.148 -11.211 1 98.69 123 PHE B C 1
ATOM 3050 O O . PHE B 1 123 ? 5.734 -14.156 -10.516 1 98.69 123 PHE B O 1
ATOM 3057 N N . GLU B 1 124 ? 4.941 -12.211 -10.992 1 98.56 124 GLU B N 1
ATOM 3058 C CA . GLU B 1 124 ? 3.639 -12.367 -10.352 1 98.56 124 GLU B CA 1
ATOM 3059 C C . GLU B 1 124 ? 2.512 -12.375 -11.383 1 98.56 124 GLU B C 1
ATOM 3061 O O . GLU B 1 124 ? 2.402 -11.453 -12.195 1 98.56 124 GLU B O 1
ATOM 3066 N N . GLU B 1 125 ? 1.716 -13.414 -11.305 1 98.31 125 GLU B N 1
ATOM 3067 C CA . GLU B 1 125 ? 0.785 -13.617 -12.406 1 98.31 125 GLU B CA 1
ATOM 3068 C C . GLU B 1 125 ? 1.48 -13.438 -13.758 1 98.31 125 GLU B C 1
ATOM 3070 O O . GLU B 1 125 ? 2.447 -14.141 -14.055 1 98.31 125 GLU B O 1
ATOM 3075 N N . ASP B 1 126 ? 1.048 -12.453 -14.562 1 97.88 126 ASP B N 1
ATOM 3076 C CA . ASP B 1 126 ? 1.653 -12.344 -15.891 1 97.88 126 ASP B CA 1
ATOM 3077 C C . ASP B 1 126 ? 2.533 -11.102 -15.984 1 97.88 126 ASP B C 1
ATOM 3079 O O . ASP B 1 126 ? 2.854 -10.641 -17.078 1 97.88 126 ASP B O 1
ATOM 3083 N N . GLU B 1 127 ? 2.947 -10.586 -14.859 1 97.56 127 GLU B N 1
ATOM 3084 C CA . GLU B 1 127 ? 3.76 -9.375 -14.867 1 97.56 127 GLU B CA 1
ATOM 3085 C C . GLU B 1 127 ? 5.105 -9.602 -14.188 1 97.56 127 GLU B C 1
ATOM 3087 O O . GLU B 1 127 ? 5.168 -10.18 -13.102 1 97.56 127 GLU B O 1
ATOM 3092 N N . GLN B 1 128 ? 6.141 -9.18 -14.875 1 97.62 128 GLN B N 1
ATOM 3093 C CA . GLN B 1 128 ? 7.469 -9.266 -14.266 1 97.62 128 GLN B CA 1
ATOM 3094 C C . GLN B 1 128 ? 7.613 -8.266 -13.125 1 97.62 128 GLN B C 1
ATOM 3096 O O . GLN B 1 128 ? 7.152 -7.125 -13.227 1 97.62 128 GLN B O 1
ATOM 3101 N N . ILE B 1 129 ? 8.219 -8.656 -12.062 1 96.81 129 ILE B N 1
ATOM 3102 C CA . ILE B 1 129 ? 8.484 -7.75 -10.953 1 96.81 129 ILE B CA 1
ATOM 3103 C C . ILE B 1 129 ? 9.992 -7.605 -10.75 1 96.81 129 ILE B C 1
ATOM 3105 O O . ILE B 1 129 ? 10.766 -8.461 -11.188 1 96.81 129 ILE B O 1
ATOM 3109 N N . HIS B 1 130 ? 10.398 -6.527 -10.133 1 96.25 130 HIS B N 1
ATOM 3110 C CA . HIS B 1 130 ? 11.805 -6.172 -10.008 1 96.25 130 HIS B CA 1
ATOM 3111 C C . HIS B 1 130 ? 12.148 -5.777 -8.578 1 96.25 130 HIS B C 1
ATOM 3113 O O . HIS B 1 130 ? 11.258 -5.418 -7.797 1 96.25 130 HIS B O 1
ATOM 3119 N N . GLY B 1 131 ? 13.484 -5.824 -8.219 1 95.56 131 GLY B N 1
ATOM 3120 C CA . GLY B 1 131 ? 13.945 -5.422 -6.898 1 95.56 131 GLY B CA 1
ATOM 3121 C C . GLY B 1 131 ? 13.727 -6.488 -5.84 1 95.56 131 GLY B C 1
ATOM 3122 O O . GLY B 1 131 ? 14.641 -7.258 -5.535 1 95.56 131 GLY B O 1
ATOM 3123 N N . HIS B 1 132 ? 12.5 -6.707 -5.34 1 97.31 132 HIS B N 1
ATOM 3124 C CA . HIS B 1 132 ? 11.992 -7.688 -4.383 1 97.31 132 HIS B CA 1
ATOM 3125 C C . HIS B 1 132 ? 10.469 -7.727 -4.391 1 97.31 132 HIS B C 1
ATOM 3127 O O . HIS B 1 132 ? 9.82 -6.836 -4.945 1 97.31 132 HIS B O 1
ATOM 3133 N N . PRO B 1 133 ? 9.945 -8.789 -3.832 1 97.62 133 PRO B N 1
ATOM 3134 C CA . PRO B 1 133 ? 8.492 -8.742 -3.701 1 97.62 133 PRO B CA 1
ATOM 3135 C C . PRO B 1 133 ? 8 -7.492 -2.977 1 97.62 133 PRO B C 1
ATOM 3137 O O . PRO B 1 133 ? 8.57 -7.102 -1.954 1 97.62 133 PRO B O 1
ATOM 3140 N N . ARG B 1 134 ? 7.012 -6.836 -3.576 1 97 134 ARG B N 1
ATOM 3141 C CA . ARG B 1 134 ? 6.438 -5.699 -2.861 1 97 134 ARG B CA 1
ATOM 3142 C C . ARG B 1 134 ? 5.793 -6.145 -1.552 1 97 134 ARG B C 1
ATOM 3144 O O . ARG B 1 134 ? 5.117 -7.176 -1.506 1 97 134 ARG B O 1
ATOM 3151 N N . ASN B 1 135 ? 6.117 -5.457 -0.515 1 97.88 135 ASN B N 1
ATOM 3152 C CA . ASN B 1 135 ? 5.637 -5.73 0.834 1 97.88 135 ASN B CA 1
ATOM 3153 C C . ASN B 1 135 ? 4.145 -5.434 0.967 1 97.88 135 ASN B C 1
ATOM 3155 O O . ASN B 1 135 ? 3.719 -4.285 0.82 1 97.88 135 ASN B O 1
ATOM 3159 N N . PRO B 1 136 ? 3.334 -6.449 1.235 1 97.62 136 PRO B N 1
ATOM 3160 C CA . PRO B 1 136 ? 1.898 -6.195 1.362 1 97.62 136 PRO B CA 1
ATOM 3161 C C . PRO B 1 136 ? 1.567 -5.23 2.496 1 97.62 136 PRO B C 1
ATOM 3163 O O . PRO B 1 136 ? 0.447 -4.719 2.572 1 97.62 136 PRO B O 1
ATOM 3166 N N . TYR B 1 137 ? 2.52 -4.906 3.33 1 97.44 137 TYR B N 1
ATOM 3167 C CA . TYR B 1 137 ? 2.281 -4.031 4.473 1 97.44 137 TYR B CA 1
ATOM 3168 C C . TYR B 1 137 ? 2.926 -2.668 4.258 1 97.44 137 TYR B C 1
ATOM 3170 O O . TYR B 1 137 ? 3.109 -1.904 5.211 1 97.44 137 TYR B O 1
ATOM 3178 N N . SER B 1 138 ? 3.316 -2.354 3.051 1 96.88 138 SER B N 1
ATOM 3179 C CA . SER B 1 138 ? 3.908 -1.059 2.73 1 96.88 138 SER B CA 1
ATOM 3180 C C . SER B 1 138 ? 3.08 -0.316 1.687 1 96.88 138 SER B C 1
ATOM 3182 O O . SER B 1 138 ? 2.738 -0.876 0.643 1 96.88 138 SER B O 1
ATOM 3184 N N . ARG B 1 139 ? 2.809 0.857 1.975 1 96.69 139 ARG B N 1
ATOM 3185 C CA . ARG B 1 139 ? 2.098 1.752 1.067 1 96.69 139 ARG B CA 1
ATOM 3186 C C . ARG B 1 139 ? 2.949 2.965 0.714 1 96.69 139 ARG B C 1
ATOM 3188 O O . ARG B 1 139 ? 3.74 3.436 1.534 1 96.69 139 ARG B O 1
ATOM 3195 N N . VAL B 1 140 ? 2.811 3.436 -0.481 1 97.31 140 VAL B N 1
ATOM 3196 C CA . VAL B 1 140 ? 3.482 4.637 -0.97 1 97.31 140 VAL B CA 1
ATOM 3197 C C . VAL B 1 140 ? 2.459 5.594 -1.575 1 97.31 140 VAL B C 1
ATOM 3199 O O . VAL B 1 140 ? 1.714 5.219 -2.486 1 97.31 140 VAL B O 1
ATOM 3202 N N . ASP B 1 141 ? 2.404 6.793 -1.069 1 97.25 141 ASP B N 1
ATOM 3203 C CA . ASP B 1 141 ? 1.539 7.848 -1.584 1 97.25 141 ASP B CA 1
ATOM 3204 C C . ASP B 1 141 ? 2.354 9.07 -2.01 1 97.25 141 ASP B C 1
ATOM 3206 O O . ASP B 1 141 ? 3.307 9.453 -1.327 1 97.25 141 ASP B O 1
ATOM 3210 N N . ALA B 1 142 ? 2.006 9.617 -3.09 1 98.44 142 ALA B N 1
ATOM 3211 C CA . ALA B 1 142 ? 2.57 10.883 -3.551 1 98.44 142 ALA B CA 1
ATOM 3212 C C . ALA B 1 142 ? 1.491 11.953 -3.668 1 98.44 142 ALA B C 1
ATOM 3214 O O . ALA B 1 142 ? 0.606 11.859 -4.523 1 98.44 142 ALA B O 1
ATOM 3215 N N . LEU B 1 143 ? 1.595 13 -2.846 1 98.38 143 LEU B N 1
ATOM 3216 C CA . LEU B 1 143 ? 0.524 13.984 -2.766 1 98.38 143 LEU B CA 1
ATOM 3217 C C . LEU B 1 143 ? 1.041 15.375 -3.113 1 98.38 143 LEU B C 1
ATOM 3219 O O . LEU B 1 143 ? 2.133 15.766 -2.689 1 98.38 143 LEU B O 1
ATOM 3223 N N . ARG B 1 144 ? 0.292 16.125 -3.859 1 98.38 144 ARG B N 1
ATOM 3224 C CA . ARG B 1 144 ? 0.595 17.531 -4.074 1 98.38 144 ARG B CA 1
ATOM 3225 C C . ARG B 1 144 ? 0.448 18.328 -2.783 1 98.38 144 ARG B C 1
ATOM 3227 O O . ARG B 1 144 ? -0.43 18.031 -1.968 1 98.38 144 ARG B O 1
ATOM 3234 N N . SER B 1 145 ? 1.289 19.25 -2.658 1 98.62 145 SER B N 1
ATOM 3235 C CA . SER B 1 145 ? 1.266 20.094 -1.474 1 98.62 145 SER B CA 1
ATOM 3236 C C . SER B 1 145 ? 1.672 21.531 -1.812 1 98.62 145 SER B C 1
ATOM 3238 O O . SER B 1 145 ? 2.412 21.75 -2.771 1 98.62 145 SER B O 1
ATOM 3240 N N . GLN B 1 146 ? 1.201 22.469 -1.068 1 98.19 146 GLN B N 1
ATOM 3241 C CA . GLN B 1 146 ? 1.608 23.875 -1.206 1 98.19 146 GLN B CA 1
ATOM 3242 C C . GLN B 1 146 ? 2.479 24.312 -0.031 1 98.19 146 GLN B C 1
ATOM 3244 O O . GLN B 1 146 ? 2.703 25.5 0.172 1 98.19 146 GLN B O 1
ATOM 3249 N N . ARG B 1 147 ? 2.904 23.391 0.765 1 98.38 147 ARG B N 1
ATOM 3250 C CA . ARG B 1 147 ? 3.836 23.734 1.836 1 98.38 147 ARG B CA 1
ATOM 3251 C C . ARG B 1 147 ? 5.176 24.188 1.271 1 98.38 147 ARG B C 1
ATOM 3253 O O . ARG B 1 147 ? 5.605 23.719 0.218 1 98.38 147 ARG B O 1
ATOM 3260 N N . HIS B 1 148 ? 5.773 25.094 1.998 1 98.81 148 HIS B N 1
ATOM 3261 C CA . HIS B 1 148 ? 7.07 25.609 1.567 1 98.81 148 HIS B CA 1
ATOM 3262 C C . HIS B 1 148 ? 8.203 24.688 2.004 1 98.81 148 HIS B C 1
ATOM 3264 O O . HIS B 1 148 ? 8.344 24.391 3.193 1 98.81 148 HIS B O 1
ATOM 3270 N N . VAL B 1 149 ? 8.977 24.188 1.075 1 98.88 149 VAL B N 1
ATOM 3271 C CA . VAL B 1 149 ? 10.086 23.281 1.347 1 98.88 149 VAL B CA 1
ATOM 3272 C C . VAL B 1 149 ? 11.398 23.922 0.886 1 98.88 149 VAL B C 1
ATOM 3274 O O . VAL B 1 149 ? 11.484 24.422 -0.237 1 98.88 149 VAL B O 1
ATOM 3277 N N . ARG B 1 150 ? 12.32 23.953 1.754 1 98.88 150 ARG B N 1
ATOM 3278 C CA . ARG B 1 150 ? 13.656 24.453 1.44 1 98.88 150 ARG B CA 1
ATOM 3279 C C . ARG B 1 150 ? 14.727 23.422 1.787 1 98.88 150 ARG B C 1
ATOM 3281 O O . ARG B 1 150 ? 14.664 22.781 2.844 1 98.88 150 ARG B O 1
ATOM 3288 N N . VAL B 1 151 ? 15.656 23.188 0.884 1 98.88 151 VAL B N 1
ATOM 3289 C CA . VAL B 1 151 ? 16.75 22.25 1.049 1 98.88 151 VAL B CA 1
ATOM 3290 C C . VAL B 1 151 ? 18.094 22.984 1.021 1 98.88 151 VAL B C 1
ATOM 3292 O O . VAL B 1 151 ? 18.328 23.812 0.132 1 98.88 151 VAL B O 1
ATOM 3295 N N . GLU B 1 152 ? 18.953 22.656 1.961 1 98.44 152 GLU B N 1
ATOM 3296 C CA . GLU B 1 152 ? 20.219 23.359 2.08 1 98.44 152 GLU B CA 1
ATOM 3297 C C . GLU B 1 152 ? 21.344 22.422 2.49 1 98.44 152 GLU B C 1
ATOM 3299 O O . GLU B 1 152 ? 21.094 21.406 3.148 1 98.44 152 GLU B O 1
ATOM 3304 N N . LEU B 1 153 ? 22.531 22.797 2.08 1 97.88 153 LEU B N 1
ATOM 3305 C CA . LEU B 1 153 ? 23.734 22.172 2.586 1 97.88 153 LEU B CA 1
ATOM 3306 C C . LEU B 1 153 ? 24.828 23.203 2.834 1 97.88 153 LEU B C 1
ATOM 3308 O O . LEU B 1 153 ? 25.188 23.969 1.931 1 97.88 153 LEU B O 1
ATOM 3312 N N . ASP B 1 154 ? 25.266 23.266 4.105 1 95.31 154 ASP B N 1
ATOM 3313 C CA . ASP B 1 154 ? 26.344 24.172 4.484 1 95.31 154 ASP B CA 1
ATOM 3314 C C . ASP B 1 154 ? 26.031 25.609 4.051 1 95.31 154 ASP B C 1
ATOM 3316 O O . ASP B 1 154 ? 26.875 26.281 3.453 1 95.31 154 ASP B O 1
ATOM 3320 N N . GLY B 1 155 ? 24.781 25.953 4.207 1 94.38 155 GLY B N 1
ATOM 3321 C CA . GLY B 1 155 ? 24.391 27.328 3.963 1 94.38 155 GLY B CA 1
ATOM 3322 C C . GLY B 1 155 ? 24 27.594 2.518 1 94.38 155 GLY B C 1
ATOM 3323 O O . GLY B 1 155 ? 23.484 28.672 2.191 1 94.38 155 GLY B O 1
ATOM 3324 N N . VAL B 1 156 ? 24.297 26.688 1.644 1 97.56 156 VAL B N 1
ATOM 3325 C CA . VAL B 1 156 ? 23.953 26.828 0.233 1 97.56 156 VAL B CA 1
ATOM 3326 C C . VAL B 1 156 ? 22.562 26.266 -0.014 1 97.56 156 VAL B C 1
ATOM 3328 O O . VAL B 1 156 ? 22.266 25.125 0.333 1 97.56 156 VAL B O 1
ATOM 3331 N N . VAL B 1 157 ? 21.734 27.094 -0.619 1 98.56 157 VAL B N 1
ATOM 3332 C CA . VAL B 1 157 ? 20.375 26.656 -0.936 1 98.56 157 VAL B CA 1
ATOM 3333 C C . VAL B 1 157 ? 20.391 25.797 -2.203 1 98.56 157 VAL B C 1
ATOM 3335 O O . VAL B 1 157 ? 20.844 26.25 -3.258 1 98.56 157 VAL B O 1
ATOM 3338 N N . LEU B 1 158 ? 19.875 24.609 -2.113 1 98.88 158 LEU B N 1
ATOM 3339 C CA . LEU B 1 158 ? 19.844 23.688 -3.238 1 98.88 158 LEU B CA 1
ATOM 3340 C C . LEU B 1 158 ? 18.484 23.672 -3.902 1 98.88 158 LEU B C 1
ATOM 3342 O O . LEU B 1 158 ? 18.359 23.375 -5.094 1 98.88 158 LEU B O 1
ATOM 3346 N N . ALA B 1 159 ? 17.438 23.922 -3.154 1 98.94 159 ALA B N 1
ATOM 3347 C CA . ALA B 1 159 ? 16.078 23.984 -3.676 1 98.94 159 ALA B CA 1
ATOM 3348 C C . ALA B 1 159 ? 15.172 24.812 -2.762 1 98.94 159 ALA B C 1
ATOM 3350 O O . ALA B 1 159 ? 15.391 24.859 -1.549 1 98.94 159 ALA B O 1
ATOM 3351 N N . ASP B 1 160 ? 14.242 25.453 -3.301 1 98.88 160 ASP B N 1
ATOM 3352 C CA . ASP B 1 160 ? 13.258 26.297 -2.633 1 98.88 160 ASP B CA 1
ATOM 3353 C C . ASP B 1 160 ? 11.945 26.328 -3.41 1 98.88 160 ASP B C 1
ATOM 3355 O O . ASP B 1 160 ? 11.883 26.859 -4.52 1 98.88 160 ASP B O 1
ATOM 3359 N N . THR B 1 161 ? 10.961 25.688 -2.879 1 98.88 161 THR B N 1
ATOM 3360 C CA . THR B 1 161 ? 9.742 25.516 -3.662 1 98.88 161 THR B CA 1
ATOM 3361 C C . THR B 1 161 ? 8.508 25.734 -2.791 1 98.88 161 THR B C 1
ATOM 3363 O O . THR B 1 161 ? 8.531 25.469 -1.59 1 98.88 161 THR B O 1
ATOM 3366 N N . GLY B 1 162 ? 7.449 26.203 -3.357 1 98.75 162 GLY B N 1
ATOM 3367 C CA . GLY B 1 162 ? 6.148 26.328 -2.721 1 98.75 162 GLY B CA 1
ATOM 3368 C C . GLY B 1 162 ? 5.133 25.328 -3.25 1 98.75 162 GLY B C 1
ATOM 3369 O O . GLY B 1 162 ? 3.941 25.422 -2.941 1 98.75 162 GLY B O 1
ATOM 3370 N N . ALA B 1 163 ? 5.582 24.391 -4.078 1 98.5 163 ALA B N 1
ATOM 3371 C CA . ALA B 1 163 ? 4.66 23.453 -4.703 1 98.5 163 ALA B CA 1
ATOM 3372 C C . ALA B 1 163 ? 5.285 22.062 -4.832 1 98.5 163 ALA B C 1
ATOM 3374 O O . ALA B 1 163 ? 5.32 21.484 -5.922 1 98.5 163 ALA B O 1
ATOM 3375 N N . PRO B 1 164 ? 5.68 21.469 -3.74 1 98.88 164 PRO B N 1
ATOM 3376 C CA . PRO B 1 164 ? 6.289 20.125 -3.791 1 98.88 164 PRO B CA 1
ATOM 3377 C C . PRO B 1 164 ? 5.258 19.016 -3.945 1 98.88 164 PRO B C 1
ATOM 3379 O O . PRO B 1 164 ? 4.062 19.25 -3.754 1 98.88 164 PRO B O 1
ATOM 3382 N N . VAL B 1 165 ? 5.684 17.875 -4.438 1 98.88 165 VAL B N 1
ATOM 3383 C CA . VAL B 1 165 ? 4.98 16.625 -4.223 1 98.88 165 VAL B CA 1
ATOM 3384 C C . VAL B 1 165 ? 5.617 15.859 -3.064 1 98.88 165 VAL B C 1
ATOM 3386 O O . VAL B 1 165 ? 6.824 15.594 -3.078 1 98.88 165 VAL B O 1
ATOM 3389 N N . LEU B 1 166 ? 4.859 15.617 -2.01 1 98.81 166 LEU B N 1
ATOM 3390 C CA . LEU B 1 166 ? 5.352 14.867 -0.86 1 98.81 166 LEU B CA 1
ATOM 3391 C C . LEU B 1 166 ? 5.078 13.375 -1.028 1 98.81 166 LEU B C 1
ATOM 3393 O O . LEU B 1 166 ? 3.947 12.977 -1.305 1 98.81 166 LEU B O 1
ATOM 3397 N N . LEU B 1 167 ? 6.102 12.586 -0.927 1 98.69 167 LEU B N 1
ATOM 3398 C CA . LEU B 1 167 ? 5.98 11.133 -1.027 1 98.69 167 LEU B CA 1
ATOM 3399 C C . LEU B 1 167 ? 6.086 10.484 0.348 1 98.69 167 LEU B C 1
ATOM 3401 O O . LEU B 1 167 ? 7.09 10.648 1.044 1 98.69 167 LEU B O 1
ATOM 3405 N N . PHE B 1 168 ? 5.035 9.766 0.751 1 98.12 168 PHE B N 1
ATOM 3406 C CA . PHE B 1 168 ? 4.938 9.055 2.021 1 98.12 168 PHE B CA 1
ATOM 3407 C C . PHE B 1 168 ? 5.066 7.551 1.812 1 98.12 168 PHE B C 1
ATOM 3409 O O . PHE B 1 168 ? 4.305 6.961 1.044 1 98.12 168 PHE B O 1
ATOM 3416 N N . GLU B 1 169 ? 5.992 6.957 2.412 1 97.06 169 GLU B N 1
ATOM 3417 C CA . GLU B 1 169 ? 6.227 5.52 2.352 1 97.06 169 GLU B CA 1
ATOM 3418 C C . GLU B 1 169 ? 6.305 4.914 3.75 1 97.06 169 GLU B C 1
ATOM 3420 O O . GLU B 1 169 ? 6.992 5.445 4.625 1 97.06 169 GLU B O 1
ATOM 3425 N N . THR B 1 170 ? 5.602 3.777 3.957 1 96.56 170 THR B N 1
ATOM 3426 C CA . THR B 1 170 ? 5.586 3.107 5.254 1 96.56 170 THR B CA 1
ATOM 3427 C C . THR B 1 170 ? 7.008 2.814 5.727 1 96.56 170 THR B C 1
ATOM 3429 O O . THR B 1 170 ? 7.809 2.238 4.984 1 96.56 170 THR B O 1
ATOM 3432 N N . GLY B 1 171 ? 7.309 3.295 6.938 1 94.69 171 GLY B N 1
ATOM 3433 C CA . GLY B 1 171 ? 8.578 2.951 7.559 1 94.69 171 GLY B CA 1
ATOM 3434 C C . GLY B 1 171 ? 9.703 3.887 7.168 1 94.69 171 GLY B C 1
ATOM 3435 O O . GLY B 1 171 ? 10.844 3.723 7.621 1 94.69 171 GLY B O 1
ATOM 3436 N N . LEU B 1 172 ? 9.461 4.906 6.352 1 95.38 172 LEU B N 1
ATOM 3437 C CA . LEU B 1 172 ? 10.492 5.832 5.898 1 95.38 172 LEU B CA 1
ATOM 3438 C C . LEU B 1 172 ? 10.055 7.277 6.098 1 95.38 172 LEU B C 1
ATOM 3440 O O . LEU B 1 172 ? 8.859 7.566 6.148 1 95.38 172 LEU B O 1
ATOM 3444 N N . PRO B 1 173 ? 11.008 8.188 6.238 1 95.25 173 PRO B N 1
ATOM 3445 C CA . PRO B 1 173 ? 10.648 9.609 6.305 1 95.25 173 PRO B CA 1
ATOM 3446 C C . PRO B 1 173 ? 10.047 10.125 5 1 95.25 173 PRO B C 1
ATOM 3448 O O . PRO B 1 173 ? 10.312 9.57 3.932 1 95.25 173 PRO B O 1
ATOM 3451 N N . THR B 1 174 ? 9.273 11.156 5.152 1 97.38 174 THR B N 1
ATOM 3452 C CA . THR B 1 174 ? 8.711 11.812 3.979 1 97.38 174 THR B CA 1
ATOM 3453 C C . THR B 1 174 ? 9.82 12.289 3.043 1 97.38 174 THR B C 1
ATOM 3455 O O . THR B 1 174 ? 10.828 12.828 3.492 1 97.38 174 THR B O 1
ATOM 3458 N N . ARG B 1 175 ? 9.68 12.008 1.788 1 98.06 175 ARG B N 1
ATOM 3459 C CA . ARG B 1 175 ? 10.547 12.594 0.771 1 98.06 175 ARG B CA 1
ATOM 3460 C C . ARG B 1 175 ? 9.844 13.727 0.037 1 98.06 175 ARG B C 1
ATOM 3462 O O . ARG B 1 175 ? 8.648 13.648 -0.245 1 98.06 175 ARG B O 1
ATOM 3469 N N . TYR B 1 176 ? 10.586 14.703 -0.312 1 98.81 176 TYR B N 1
ATOM 3470 C CA . TYR B 1 176 ? 10.062 15.898 -0.971 1 98.81 176 TYR B CA 1
ATOM 3471 C C . TYR B 1 176 ? 10.555 15.984 -2.41 1 98.81 176 TYR B C 1
ATOM 3473 O O . TYR B 1 176 ? 11.758 16.094 -2.658 1 98.81 176 TYR B O 1
ATOM 3481 N N . TYR B 1 177 ? 9.641 15.914 -3.283 1 98.94 177 TYR B N 1
ATOM 3482 C CA . TYR B 1 177 ? 9.961 16.016 -4.699 1 98.94 177 TYR B CA 1
ATOM 3483 C C . TYR B 1 177 ? 9.672 17.422 -5.223 1 98.94 177 TYR B C 1
ATOM 3485 O O . TYR B 1 177 ? 8.555 17.938 -5.059 1 98.94 177 TYR B O 1
ATOM 3493 N N . ILE B 1 178 ? 10.633 17.938 -5.906 1 98.94 178 ILE B N 1
ATOM 3494 C CA . ILE B 1 178 ? 10.648 19.359 -6.203 1 98.94 178 ILE B CA 1
ATOM 3495 C C . ILE B 1 178 ? 10.812 19.562 -7.707 1 98.94 178 ILE B C 1
ATOM 3497 O O . ILE B 1 178 ? 11.602 18.891 -8.359 1 98.94 178 ILE B O 1
ATOM 3501 N N . ASP B 1 179 ? 10.039 20.516 -8.25 1 98.88 179 ASP B N 1
ATOM 3502 C CA . ASP B 1 179 ? 10.18 20.875 -9.664 1 98.88 179 ASP B CA 1
ATOM 3503 C C . ASP B 1 179 ? 11.617 21.281 -9.984 1 98.88 179 ASP B C 1
ATOM 3505 O O . ASP B 1 179 ? 12.234 22.047 -9.234 1 98.88 179 ASP B O 1
ATOM 3509 N N . PRO B 1 180 ? 12.117 20.781 -11.086 1 98.75 180 PRO B N 1
ATOM 3510 C CA . PRO B 1 180 ? 13.484 21.141 -11.461 1 98.75 180 PRO B CA 1
ATOM 3511 C C . PRO B 1 180 ? 13.695 22.641 -11.555 1 98.75 180 PRO B C 1
ATOM 3513 O O . PRO B 1 180 ? 14.805 23.141 -11.336 1 98.75 180 PRO B O 1
ATOM 3516 N N . THR B 1 181 ? 12.672 23.391 -11.867 1 98.75 181 THR B N 1
ATOM 3517 C CA . THR B 1 181 ? 12.797 24.828 -12.008 1 98.75 181 THR B CA 1
ATOM 3518 C C . THR B 1 181 ? 13.031 25.484 -10.641 1 98.75 181 THR B C 1
ATOM 3520 O O . THR B 1 181 ? 13.422 26.641 -10.562 1 98.75 181 THR B O 1
ATOM 3523 N N . ASP B 1 182 ? 12.844 24.766 -9.617 1 98.88 182 ASP B N 1
ATOM 3524 C CA . ASP B 1 182 ? 13.047 25.266 -8.258 1 98.88 182 ASP B CA 1
ATOM 3525 C C . ASP B 1 182 ? 14.328 24.719 -7.648 1 98.88 182 ASP B C 1
ATOM 3527 O O . ASP B 1 182 ? 14.531 24.797 -6.438 1 98.88 182 ASP B O 1
ATOM 3531 N N . VAL B 1 183 ? 15.156 24.125 -8.422 1 98.88 183 VAL B N 1
ATOM 3532 C CA . VAL B 1 183 ? 16.391 23.484 -7.973 1 98.88 183 VAL B CA 1
ATOM 3533 C C . VAL B 1 183 ? 17.594 24.266 -8.516 1 98.88 183 VAL B C 1
ATOM 3535 O O . VAL B 1 183 ? 17.609 24.672 -9.68 1 98.88 183 VAL B O 1
ATOM 3538 N N . ALA B 1 184 ? 18.594 24.484 -7.691 1 98.75 184 ALA B N 1
ATOM 3539 C CA . ALA B 1 184 ? 19.828 25.156 -8.078 1 98.75 184 ALA B CA 1
ATOM 3540 C C . ALA B 1 184 ? 20.828 24.156 -8.672 1 98.75 184 ALA B C 1
ATOM 3542 O O . ALA B 1 184 ? 21.828 23.812 -8.039 1 98.75 184 ALA B O 1
ATOM 3543 N N . PHE B 1 185 ? 20.672 23.875 -9.945 1 98.56 185 PHE B N 1
ATOM 3544 C CA . PHE B 1 185 ? 21.453 22.844 -10.602 1 98.56 185 PHE B CA 1
ATOM 3545 C C . PHE B 1 185 ? 22.922 23.25 -10.711 1 98.56 185 PHE B C 1
ATOM 3547 O O . PHE B 1 185 ? 23.781 22.406 -10.977 1 98.56 185 PHE B O 1
ATOM 3554 N N . GLU B 1 186 ? 23.219 24.469 -10.531 1 98 186 GLU B N 1
ATOM 3555 C CA . GLU B 1 186 ? 24.609 24.922 -10.602 1 98 186 GLU B CA 1
ATOM 3556 C C . GLU B 1 186 ? 25.438 24.281 -9.492 1 98 186 GLU B C 1
ATOM 3558 O O . GLU B 1 186 ? 26.672 24.25 -9.578 1 98 186 GLU B O 1
ATOM 3563 N N . HIS B 1 187 ? 24.766 23.797 -8.438 1 98.5 187 HIS B N 1
ATOM 3564 C CA . HIS B 1 187 ? 25.469 23.156 -7.332 1 98.5 187 HIS B CA 1
ATOM 3565 C C . HIS B 1 187 ? 25.438 21.641 -7.449 1 98.5 187 HIS B C 1
ATOM 3567 O O . HIS B 1 187 ? 25.906 20.938 -6.555 1 98.5 187 HIS B O 1
ATOM 3573 N N . LEU B 1 188 ? 24.859 21.062 -8.469 1 98.62 188 LEU B N 1
ATOM 3574 C CA . LEU B 1 188 ? 24.688 19.625 -8.633 1 98.62 188 LEU B CA 1
ATOM 3575 C C . LEU B 1 188 ? 25.594 19.094 -9.742 1 98.62 188 LEU B C 1
ATOM 3577 O O . LEU B 1 188 ? 25.703 19.719 -10.805 1 98.62 188 LEU B O 1
ATOM 3581 N N . GLU B 1 189 ? 26.234 18.031 -9.484 1 98.38 189 GLU B N 1
ATOM 3582 C CA . GLU B 1 189 ? 27.047 17.328 -10.469 1 98.38 189 GLU B CA 1
ATOM 3583 C C . GLU B 1 189 ? 26.438 15.961 -10.805 1 98.38 189 GLU B C 1
ATOM 3585 O O . GLU B 1 189 ? 26.219 15.133 -9.922 1 98.38 189 GLU B O 1
ATOM 3590 N N . PRO B 1 190 ? 26.203 15.742 -12.086 1 98 190 PRO B N 1
ATOM 3591 C CA . PRO B 1 190 ? 25.609 14.461 -12.461 1 98 190 PRO B CA 1
ATOM 3592 C C . PRO B 1 190 ? 26.469 13.266 -12.016 1 98 190 PRO B C 1
ATOM 3594 O O . PRO B 1 190 ? 27.688 13.359 -11.992 1 98 190 PRO B O 1
ATOM 3597 N N . SER B 1 191 ? 25.781 12.297 -11.57 1 98 191 SER B N 1
ATOM 3598 C CA . SER B 1 191 ? 26.359 11.023 -11.156 1 98 191 SER B CA 1
ATOM 3599 C C . SER B 1 191 ? 25.844 9.867 -12 1 98 191 SER B C 1
ATOM 3601 O O . SER B 1 191 ? 24.703 9.914 -12.484 1 98 191 SER B O 1
ATOM 3603 N N . ALA B 1 192 ? 26.656 8.836 -12.195 1 97.56 192 ALA B N 1
ATOM 3604 C CA . ALA B 1 192 ? 26.234 7.66 -12.961 1 97.56 192 ALA B CA 1
ATOM 3605 C C . ALA B 1 192 ? 25.438 6.691 -12.102 1 97.56 192 ALA B C 1
ATOM 3607 O O . ALA B 1 192 ? 24.938 5.676 -12.594 1 97.56 192 ALA B O 1
ATOM 3608 N N . THR B 1 193 ? 25.266 7.035 -10.867 1 97.88 193 THR B N 1
ATOM 3609 C CA . THR B 1 193 ? 24.531 6.18 -9.945 1 97.88 193 THR B CA 1
ATOM 3610 C C . THR B 1 193 ? 23.109 5.926 -10.453 1 97.88 193 THR B C 1
ATOM 3612 O O . THR B 1 193 ? 22.484 6.828 -11 1 97.88 193 THR B O 1
ATOM 3615 N N . GLN B 1 194 ? 22.688 4.715 -10.367 1 97.75 194 GLN B N 1
ATOM 3616 C CA . GLN B 1 194 ? 21.312 4.305 -10.648 1 97.75 194 GLN B CA 1
ATOM 3617 C C . GLN B 1 194 ? 20.812 3.33 -9.586 1 97.75 194 GLN B C 1
ATOM 3619 O O . GLN B 1 194 ? 21.5 2.379 -9.227 1 97.75 194 GLN B O 1
ATOM 3624 N N . THR B 1 195 ? 19.641 3.59 -9.047 1 97.12 195 THR B N 1
ATOM 3625 C CA . THR B 1 195 ? 19.062 2.709 -8.039 1 97.12 195 THR B CA 1
ATOM 3626 C C . THR B 1 195 ? 17.672 2.229 -8.477 1 97.12 195 THR B C 1
ATOM 3628 O O . THR B 1 195 ? 16.984 2.916 -9.227 1 97.12 195 THR B O 1
ATOM 3631 N N . LEU B 1 196 ? 17.312 1.03 -8.062 1 97.31 196 LEU B N 1
ATOM 3632 C CA . LEU B 1 196 ? 16.016 0.432 -8.344 1 97.31 196 LEU B CA 1
ATOM 3633 C C . LEU B 1 196 ? 15.164 0.35 -7.082 1 97.31 196 LEU B C 1
ATOM 3635 O O . LEU B 1 196 ? 15.648 -0.065 -6.027 1 97.31 196 LEU B O 1
ATOM 3639 N N . CYS B 1 197 ? 13.977 0.755 -7.176 1 96.62 197 CYS B N 1
ATOM 3640 C CA . CYS B 1 197 ? 12.961 0.628 -6.137 1 96.62 197 CYS B CA 1
ATOM 3641 C C . CYS B 1 197 ? 11.719 -0.063 -6.68 1 96.62 197 CYS B C 1
ATOM 3643 O O . CYS B 1 197 ? 11.133 0.384 -7.668 1 96.62 197 CYS B O 1
ATOM 3645 N N . PRO B 1 198 ? 11.203 -1.119 -6.074 1 96.94 198 PRO B N 1
ATOM 3646 C CA . PRO B 1 198 ? 10.039 -1.858 -6.566 1 96.94 198 PRO B CA 1
ATOM 3647 C C . PRO B 1 198 ? 8.773 -1.003 -6.621 1 96.94 198 PRO B C 1
ATOM 3649 O O . PRO B 1 198 ? 7.797 -1.375 -7.277 1 96.94 198 PRO B O 1
ATOM 3652 N N . TYR B 1 199 ? 8.766 0.124 -5.938 1 97.06 199 TYR B N 1
ATOM 3653 C CA . TYR B 1 199 ? 7.562 0.937 -5.828 1 97.06 199 TYR B CA 1
ATOM 3654 C C . TYR B 1 199 ? 7.617 2.129 -6.777 1 97.06 199 TYR B C 1
ATOM 3656 O O . TYR B 1 199 ? 6.582 2.674 -7.16 1 97.06 199 TYR B O 1
ATOM 3664 N N . LYS B 1 200 ? 8.859 2.625 -7.137 1 97.75 200 LYS B N 1
ATOM 3665 C CA . LYS B 1 200 ? 8.984 3.867 -7.895 1 97.75 200 LYS B CA 1
ATOM 3666 C C . LYS B 1 200 ? 9.625 3.619 -9.258 1 97.75 200 LYS B C 1
ATOM 3668 O O . LYS B 1 200 ? 9.516 4.453 -10.156 1 97.75 200 LYS B O 1
ATOM 3673 N N . GLY B 1 201 ? 10.336 2.488 -9.359 1 97.69 201 GLY B N 1
ATOM 3674 C CA . GLY B 1 201 ? 11.047 2.213 -10.594 1 97.69 201 GLY B CA 1
ATOM 3675 C C . GLY B 1 201 ? 12.539 2.465 -10.484 1 97.69 201 GLY B C 1
ATOM 3676 O O . GLY B 1 201 ? 13.133 2.279 -9.422 1 97.69 201 GLY B O 1
ATOM 3677 N N . THR B 1 202 ? 13.172 2.676 -11.555 1 98.19 202 THR B N 1
ATOM 3678 C CA . THR B 1 202 ? 14.609 2.926 -11.617 1 98.19 202 THR B CA 1
ATOM 3679 C C . THR B 1 202 ? 14.891 4.418 -11.773 1 98.19 202 THR B C 1
ATOM 3681 O O . THR B 1 202 ? 14.281 5.082 -12.617 1 98.19 202 THR B O 1
ATOM 3684 N N . THR B 1 203 ? 15.766 4.922 -10.938 1 98.44 203 THR B N 1
ATOM 3685 C CA . THR B 1 203 ? 16.141 6.324 -11.086 1 98.44 203 THR B CA 1
ATOM 3686 C C . THR B 1 203 ? 16.766 6.582 -12.453 1 98.44 203 THR B C 1
ATOM 3688 O O . THR B 1 203 ? 17.516 5.75 -12.969 1 98.44 203 THR B O 1
ATOM 3691 N N . THR B 1 204 ? 16.5 7.707 -12.992 1 98.31 204 THR B N 1
ATOM 3692 C CA . THR B 1 204 ? 17.016 8.07 -14.312 1 98.31 204 THR B CA 1
ATOM 3693 C C . THR B 1 204 ? 18.047 9.188 -14.195 1 98.31 204 THR B C 1
ATOM 3695 O O . THR B 1 204 ? 18.672 9.57 -15.188 1 98.31 204 THR B O 1
ATOM 3698 N N . GLY B 1 205 ? 18.219 9.695 -13.031 1 98.19 205 GLY B N 1
ATOM 3699 C CA . GLY B 1 205 ? 19.219 10.711 -12.742 1 98.19 205 GLY B CA 1
ATOM 3700 C C . GLY B 1 205 ? 19.625 10.75 -11.281 1 98.19 205 GLY B C 1
ATOM 3701 O O . GLY B 1 205 ? 18.797 10.523 -10.398 1 98.19 205 GLY B O 1
ATOM 3702 N N . TYR B 1 206 ? 20.859 11.07 -11.117 1 98.31 206 TYR B N 1
ATOM 3703 C CA . TYR B 1 206 ? 21.469 11.266 -9.805 1 98.31 206 TYR B CA 1
ATOM 3704 C C . TYR B 1 206 ? 22.469 12.422 -9.828 1 98.31 206 TYR B C 1
ATOM 3706 O O . TYR B 1 206 ? 23.047 12.719 -10.867 1 98.31 206 TYR B O 1
ATOM 3714 N N . TRP B 1 207 ? 22.609 13.016 -8.664 1 98.75 207 TRP B N 1
ATOM 3715 C CA . TRP B 1 207 ? 23.578 14.109 -8.578 1 98.75 207 TRP B CA 1
ATOM 3716 C C . TRP B 1 207 ? 24.312 14.094 -7.242 1 98.75 207 TRP B C 1
ATOM 3718 O O . TRP B 1 207 ? 23.719 13.781 -6.207 1 98.75 207 TRP B O 1
ATOM 3728 N N . SER B 1 208 ? 25.5 14.398 -7.254 1 98.69 208 SER B N 1
ATOM 3729 C CA . SER B 1 208 ? 26.25 14.828 -6.086 1 98.69 208 SER B CA 1
ATOM 3730 C C . SER B 1 208 ? 26.125 16.328 -5.852 1 98.69 208 SER B C 1
ATOM 3732 O O . SER B 1 208 ? 25.75 17.078 -6.766 1 98.69 208 SER B O 1
ATOM 3734 N N . VAL B 1 209 ? 26.312 16.734 -4.676 1 98.5 209 VAL B N 1
ATOM 3735 C CA . VAL B 1 209 ? 26.188 18.156 -4.348 1 98.5 209 VAL B CA 1
ATOM 3736 C C . VAL B 1 209 ? 27.578 18.75 -4.141 1 98.5 209 VAL B C 1
ATOM 3738 O O . VAL B 1 209 ? 28.391 18.219 -3.381 1 98.5 209 VAL B O 1
ATOM 3741 N N . ARG B 1 210 ? 27.828 19.812 -4.816 1 97.5 210 ARG B N 1
ATOM 3742 C CA . ARG B 1 210 ? 29.062 20.562 -4.652 1 97.5 210 ARG B CA 1
ATOM 3743 C C . ARG B 1 210 ? 28.844 21.828 -3.828 1 97.5 210 ARG B C 1
ATOM 3745 O O . ARG B 1 210 ? 27.984 22.656 -4.164 1 97.5 210 ARG B O 1
ATOM 3752 N N . VAL B 1 211 ? 29.594 21.953 -2.787 1 95.75 211 VAL B N 1
ATOM 3753 C CA . VAL B 1 211 ? 29.625 23.172 -1.976 1 95.75 211 VAL B CA 1
ATOM 3754 C C . VAL B 1 211 ? 31.062 23.625 -1.785 1 95.75 211 VAL B C 1
ATOM 3756 O O . VAL B 1 211 ? 31.844 22.969 -1.083 1 95.75 211 VAL B O 1
ATOM 3759 N N . GLY B 1 212 ? 31.391 24.828 -2.355 1 93.62 212 GLY B N 1
ATOM 3760 C CA . GLY B 1 212 ? 32.781 25.188 -2.375 1 93.62 212 GLY B CA 1
ATOM 3761 C C . GLY B 1 212 ? 33.656 24.172 -3.057 1 93.62 212 GLY B C 1
ATOM 3762 O O . GLY B 1 212 ? 33.406 23.781 -4.199 1 93.62 212 GLY B O 1
ATOM 3763 N N . ASP B 1 213 ? 34.688 23.641 -2.232 1 94.19 213 ASP B N 1
ATOM 3764 C CA . ASP B 1 213 ? 35.625 22.703 -2.803 1 94.19 213 ASP B CA 1
ATOM 3765 C C . ASP B 1 213 ? 35.25 21.266 -2.451 1 94.19 213 ASP B C 1
ATOM 3767 O O . ASP B 1 213 ? 35.938 20.312 -2.84 1 94.19 213 ASP B O 1
ATOM 3771 N N . SER B 1 214 ? 34.156 21.141 -1.829 1 96 214 SER B N 1
ATOM 3772 C CA . SER B 1 214 ? 33.75 19.812 -1.382 1 96 214 SER B CA 1
ATOM 3773 C C . SER B 1 214 ? 32.625 19.25 -2.25 1 96 214 SER B C 1
ATOM 3775 O O . SER B 1 214 ? 31.703 19.984 -2.645 1 96 214 SER B O 1
ATOM 3777 N N . VAL B 1 215 ? 32.719 18 -2.594 1 97.38 215 VAL B N 1
ATOM 3778 C CA . VAL B 1 215 ? 31.688 17.281 -3.324 1 97.38 215 VAL B CA 1
ATOM 3779 C C . VAL B 1 215 ? 31.125 16.156 -2.453 1 97.38 215 VAL B C 1
ATOM 3781 O O . VAL B 1 215 ? 31.859 15.312 -1.958 1 97.38 215 VAL B O 1
ATOM 3784 N N . HIS B 1 216 ? 29.859 16.219 -2.176 1 97.62 216 HIS B N 1
ATOM 3785 C CA . HIS B 1 216 ? 29.156 15.188 -1.425 1 97.62 216 HIS B CA 1
ATOM 3786 C C . HIS B 1 216 ? 28.438 14.219 -2.359 1 97.62 216 HIS B C 1
ATOM 3788 O O . HIS B 1 216 ? 27.516 14.617 -3.082 1 97.62 216 HIS B O 1
ATOM 3794 N N . PRO B 1 217 ? 28.75 12.992 -2.359 1 97.44 217 PRO B N 1
ATOM 3795 C CA . PRO B 1 217 ? 28.281 12.07 -3.404 1 97.44 217 PRO B CA 1
ATOM 3796 C C . PRO B 1 217 ? 26.812 11.703 -3.264 1 97.44 217 PRO B C 1
ATOM 3798 O O . PRO B 1 217 ? 26.344 11.453 -2.152 1 97.44 217 PRO B O 1
ATOM 3801 N N . ASP B 1 218 ? 26.062 11.75 -4.324 1 98.06 218 ASP B N 1
ATOM 3802 C CA . ASP B 1 218 ? 24.781 11.086 -4.555 1 98.06 218 ASP B CA 1
ATOM 3803 C C . ASP B 1 218 ? 23.734 11.539 -3.541 1 98.06 218 ASP B C 1
ATOM 3805 O O . ASP B 1 218 ? 23.094 10.711 -2.895 1 98.06 218 ASP B O 1
ATOM 3809 N N . LEU B 1 219 ? 23.406 12.875 -3.562 1 98.12 219 LEU B N 1
ATOM 3810 C CA . LEU B 1 219 ? 22.5 13.422 -2.549 1 98.12 219 LEU B CA 1
ATOM 3811 C C . LEU B 1 219 ? 21.156 13.781 -3.158 1 98.12 219 LEU B C 1
ATOM 3813 O O . LEU B 1 219 ? 20.219 14.117 -2.438 1 98.12 219 LEU B O 1
ATOM 3817 N N . ALA B 1 220 ? 21.031 13.688 -4.496 1 98.75 220 ALA B N 1
ATOM 3818 C CA . ALA B 1 220 ? 19.781 13.992 -5.168 1 98.75 220 ALA B CA 1
ATOM 3819 C C . ALA B 1 220 ? 19.5 13.008 -6.297 1 98.75 220 ALA B C 1
ATOM 3821 O O . ALA B 1 220 ? 20.438 12.438 -6.875 1 98.75 220 ALA B O 1
ATOM 3822 N N . TRP B 1 221 ? 18.234 12.812 -6.641 1 98.81 221 TRP B N 1
ATOM 3823 C CA . TRP B 1 221 ? 17.875 11.883 -7.703 1 98.81 221 TRP B CA 1
ATOM 3824 C C . TRP B 1 221 ? 16.562 12.289 -8.359 1 98.81 221 TRP B C 1
ATOM 3826 O O . TRP B 1 221 ? 15.867 13.188 -7.875 1 98.81 221 TRP B O 1
ATOM 3836 N N . THR B 1 222 ? 16.266 11.68 -9.477 1 98.88 222 THR B N 1
ATOM 3837 C CA . THR B 1 222 ? 15.008 11.875 -10.195 1 98.88 222 THR B CA 1
ATOM 3838 C C . THR B 1 222 ? 14.562 10.586 -10.875 1 98.88 222 THR B C 1
ATOM 3840 O O . THR B 1 222 ? 15.383 9.703 -11.141 1 98.88 222 THR B O 1
ATOM 3843 N N . TYR B 1 223 ? 13.266 10.391 -10.984 1 98.75 223 TYR B N 1
ATOM 3844 C CA . TYR B 1 223 ? 12.602 9.414 -11.844 1 98.75 223 TYR B CA 1
ATOM 3845 C C . TYR B 1 223 ? 11.883 10.094 -13 1 98.75 223 TYR B C 1
ATOM 3847 O O . TYR B 1 223 ? 10.828 10.711 -12.805 1 98.75 223 TYR B O 1
ATOM 3855 N N . HIS B 1 224 ? 12.367 9.953 -14.195 1 98.31 224 HIS B N 1
ATOM 3856 C CA . HIS B 1 224 ? 11.641 10.531 -15.312 1 98.31 224 HIS B CA 1
ATOM 3857 C C . HIS B 1 224 ? 10.43 9.68 -15.68 1 98.31 224 HIS B C 1
ATOM 3859 O O . HIS B 1 224 ? 9.43 10.195 -16.188 1 98.31 224 HIS B O 1
ATOM 3865 N N . TYR B 1 225 ? 10.477 8.375 -15.477 1 97.19 225 TYR B N 1
ATOM 3866 C CA . TYR B 1 225 ? 9.422 7.418 -15.797 1 97.19 225 TYR B CA 1
ATOM 3867 C C . TYR B 1 225 ? 9.109 6.527 -14.602 1 97.19 225 TYR B C 1
ATOM 3869 O O . TYR B 1 225 ? 9.312 5.312 -14.656 1 97.19 225 TYR B O 1
ATOM 3877 N N . PRO B 1 226 ? 8.531 7.102 -13.492 1 97.81 226 PRO B N 1
ATOM 3878 C CA . PRO B 1 226 ? 8.188 6.281 -12.328 1 97.81 226 PRO B CA 1
ATOM 3879 C C . PRO B 1 226 ? 7.027 5.328 -12.594 1 97.81 226 PRO B C 1
ATOM 3881 O O . PRO B 1 226 ? 6.348 5.445 -13.617 1 97.81 226 PRO B O 1
ATOM 3884 N N . LEU B 1 227 ? 6.867 4.344 -11.734 1 95.56 227 LEU B N 1
ATOM 3885 C CA . LEU B 1 227 ? 5.723 3.443 -11.828 1 95.56 227 LEU B CA 1
ATOM 3886 C C . LEU B 1 227 ? 4.418 4.207 -11.648 1 95.56 227 LEU B C 1
ATOM 3888 O O . LEU B 1 227 ? 4.398 5.281 -11.039 1 95.56 227 LEU B O 1
ATOM 3892 N N . PRO B 1 228 ? 3.344 3.68 -12.109 1 92.75 228 PRO B N 1
ATOM 3893 C CA . PRO B 1 228 ? 2.08 4.418 -12.203 1 92.75 228 PRO B CA 1
ATOM 3894 C C . PRO B 1 228 ? 1.569 4.883 -10.844 1 92.75 228 PRO B C 1
ATOM 3896 O O . PRO B 1 228 ? 1.035 5.988 -10.719 1 92.75 228 PRO B O 1
ATOM 3899 N N . ALA B 1 229 ? 1.787 4.141 -9.852 1 92.81 229 ALA B N 1
ATOM 3900 C CA . ALA B 1 229 ? 1.244 4.461 -8.539 1 92.81 229 ALA B CA 1
ATOM 3901 C C . ALA B 1 229 ? 1.823 5.77 -8.008 1 92.81 229 ALA B C 1
ATOM 3903 O O . ALA B 1 229 ? 1.216 6.426 -7.156 1 92.81 229 ALA B O 1
ATOM 3904 N N . VAL B 1 230 ? 3.025 6.195 -8.484 1 97.25 230 VAL B N 1
ATOM 3905 C CA . VAL B 1 230 ? 3.656 7.43 -8.031 1 97.25 230 VAL B CA 1
ATOM 3906 C C . VAL B 1 230 ? 3.996 8.312 -9.234 1 97.25 230 VAL B C 1
ATOM 3908 O O . VAL B 1 230 ? 5.02 9 -9.234 1 97.25 230 VAL B O 1
ATOM 3911 N N . ALA B 1 231 ? 3.148 8.266 -10.195 1 97.12 231 ALA B N 1
ATOM 3912 C CA . ALA B 1 231 ? 3.377 9 -11.445 1 97.12 231 ALA B CA 1
ATOM 3913 C C . ALA B 1 231 ? 3.541 10.492 -11.18 1 97.12 231 ALA B C 1
ATOM 3915 O O . ALA B 1 231 ? 4.191 11.195 -11.945 1 97.12 231 ALA B O 1
ATOM 3916 N N . SER B 1 232 ? 3.057 11 -10.078 1 97.69 232 SER B N 1
ATOM 3917 C CA . SER B 1 232 ? 3.053 12.43 -9.781 1 97.69 232 SER B CA 1
ATOM 3918 C C . SER B 1 232 ? 4.461 12.938 -9.508 1 97.69 232 SER B C 1
ATOM 3920 O O . SER B 1 232 ? 4.699 14.148 -9.492 1 97.69 232 SER B O 1
ATOM 3922 N N . ILE B 1 233 ? 5.418 12.07 -9.32 1 98.75 233 ILE B N 1
ATOM 3923 C CA . ILE B 1 233 ? 6.758 12.555 -9 1 98.75 233 ILE B CA 1
ATOM 3924 C C . ILE B 1 233 ? 7.609 12.586 -10.266 1 98.75 233 ILE B C 1
ATOM 3926 O O . ILE B 1 233 ? 8.805 12.883 -10.211 1 98.75 233 ILE B O 1
ATOM 3930 N N . ALA B 1 234 ? 7.027 12.273 -11.438 1 98.75 234 ALA B N 1
ATOM 3931 C CA . ALA B 1 234 ? 7.766 12.164 -12.695 1 98.75 234 ALA B CA 1
ATOM 3932 C C . ALA B 1 234 ? 8.539 13.445 -12.992 1 98.75 234 ALA B C 1
ATOM 3934 O O . ALA B 1 234 ? 7.957 14.531 -13.039 1 98.75 234 ALA B O 1
ATOM 3935 N N . GLY B 1 235 ? 9.812 13.297 -13.117 1 98.75 235 GLY B N 1
ATOM 3936 C CA . GLY B 1 235 ? 10.68 14.398 -13.531 1 98.75 235 GLY B CA 1
ATOM 3937 C C . GLY B 1 235 ? 11.062 15.312 -12.391 1 98.75 235 GLY B C 1
ATOM 3938 O O . GLY B 1 235 ? 11.859 16.234 -12.57 1 98.75 235 GLY B O 1
ATOM 3939 N N . LEU B 1 236 ? 10.516 15.109 -11.219 1 98.94 236 LEU B N 1
ATOM 3940 C CA . LEU B 1 236 ? 10.844 15.945 -10.07 1 98.94 236 LEU B CA 1
ATOM 3941 C C . LEU B 1 236 ? 12.125 15.453 -9.391 1 98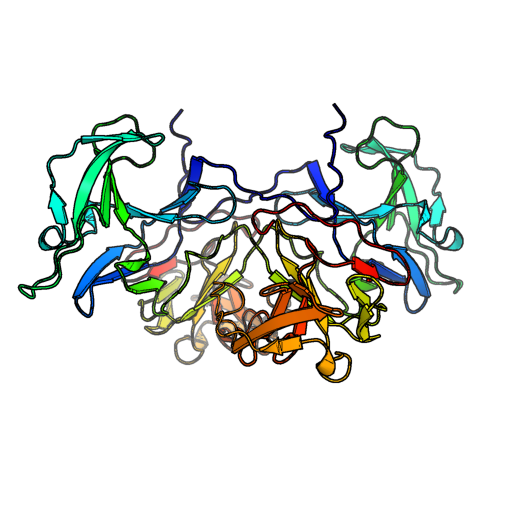.94 236 LEU B C 1
ATOM 3943 O O . LEU B 1 236 ? 12.586 14.344 -9.664 1 98.94 236 LEU B O 1
ATOM 3947 N N . VAL B 1 237 ? 12.703 16.312 -8.539 1 98.94 237 VAL B N 1
ATOM 3948 C CA . VAL B 1 237 ? 13.992 16.031 -7.914 1 98.94 237 VAL B CA 1
ATOM 3949 C C . VAL B 1 237 ? 13.812 15.883 -6.406 1 98.94 237 VAL B C 1
ATOM 3951 O O . VAL B 1 237 ? 13.133 16.703 -5.777 1 98.94 237 VAL B O 1
ATOM 3954 N N . ALA B 1 238 ? 14.367 14.867 -5.863 1 98.81 238 ALA B N 1
ATOM 3955 C CA . ALA B 1 238 ? 14.367 14.656 -4.418 1 98.81 238 ALA B CA 1
ATOM 3956 C C . ALA B 1 238 ? 15.781 14.68 -3.857 1 98.81 238 ALA B C 1
ATOM 3958 O O . ALA B 1 238 ? 16.75 14.461 -4.594 1 98.81 238 ALA B O 1
ATOM 3959 N N . PHE B 1 239 ? 15.898 14.961 -2.543 1 98.5 239 PHE B N 1
ATOM 3960 C CA . PHE B 1 239 ? 17.156 15.039 -1.815 1 98.5 239 PHE B CA 1
ATOM 3961 C C . PHE B 1 239 ? 17.125 14.164 -0.571 1 98.5 239 PHE B C 1
ATOM 3963 O O . PHE B 1 239 ? 16.047 13.93 -0.001 1 98.5 239 PHE B O 1
ATOM 3970 N N . TYR B 1 240 ? 18.266 13.695 -0.119 1 96.31 240 TYR B N 1
ATOM 3971 C CA . TYR B 1 240 ? 18.359 12.875 1.081 1 96.31 240 TYR B CA 1
ATOM 3972 C C . TYR B 1 240 ? 18.109 13.703 2.334 1 96.31 240 TYR B C 1
ATOM 3974 O O . TYR B 1 240 ? 18.969 14.508 2.73 1 96.31 240 TYR B O 1
ATOM 3982 N N . ASN B 1 241 ? 17.016 13.328 3.018 1 93.69 241 ASN B N 1
ATOM 3983 C CA . ASN B 1 241 ? 16.719 13.93 4.309 1 93.69 241 ASN B CA 1
ATOM 3984 C C . ASN B 1 241 ? 17.844 13.672 5.32 1 93.69 241 ASN B C 1
ATOM 3986 O O . ASN B 1 241 ? 18.125 14.531 6.16 1 93.69 241 ASN B O 1
ATOM 3990 N N . GLU B 1 242 ? 18.391 12.539 5.234 1 93.75 242 GLU B N 1
ATOM 3991 C CA . GLU B 1 242 ? 19.375 12.047 6.203 1 93.75 242 GLU B CA 1
ATOM 3992 C C . GLU B 1 242 ? 20.641 12.883 6.18 1 93.75 242 GLU B C 1
ATOM 3994 O O . GLU B 1 242 ? 21.391 12.93 7.168 1 93.75 242 GLU B O 1
ATOM 3999 N N . LYS B 1 243 ? 20.906 13.648 5.066 1 95.62 243 LYS B N 1
ATOM 4000 C CA . LYS B 1 243 ? 22.234 14.227 4.867 1 95.62 243 LYS B CA 1
ATOM 4001 C C . LYS B 1 243 ? 22.141 15.727 4.609 1 95.62 243 LYS B C 1
ATOM 4003 O O . LYS B 1 243 ? 23.156 16.422 4.641 1 95.62 243 LYS B O 1
ATOM 4008 N N . LEU B 1 244 ? 20.953 16.188 4.383 1 97.25 244 LEU B N 1
ATOM 4009 C CA . LEU B 1 244 ? 20.766 17.609 4.082 1 97.25 244 LEU B CA 1
ATOM 4010 C C . LEU B 1 244 ? 19.828 18.25 5.098 1 97.25 244 LEU B C 1
ATOM 4012 O O . LEU B 1 244 ? 19.094 17.562 5.801 1 97.25 244 LEU B O 1
ATOM 4016 N N . ASP B 1 245 ? 19.938 19.547 5.195 1 97.31 245 ASP B N 1
ATOM 4017 C CA . ASP B 1 245 ? 19 20.312 6.016 1 97.31 245 ASP B CA 1
ATOM 4018 C C . ASP B 1 245 ? 17.734 20.641 5.234 1 97.31 245 ASP B C 1
ATOM 4020 O O . ASP B 1 245 ? 17.781 21.297 4.191 1 97.31 245 ASP B O 1
ATOM 4024 N N . ILE B 1 246 ? 16.656 20.219 5.715 1 98.06 246 ILE B N 1
ATOM 4025 C CA . ILE B 1 246 ? 15.367 20.484 5.078 1 98.06 246 ILE B CA 1
ATOM 4026 C C . ILE B 1 246 ? 14.445 21.203 6.059 1 98.06 246 ILE B C 1
ATOM 4028 O O . ILE B 1 246 ? 14.367 20.844 7.234 1 98.06 246 ILE B O 1
ATOM 4032 N N . SER B 1 247 ? 13.891 22.25 5.641 1 98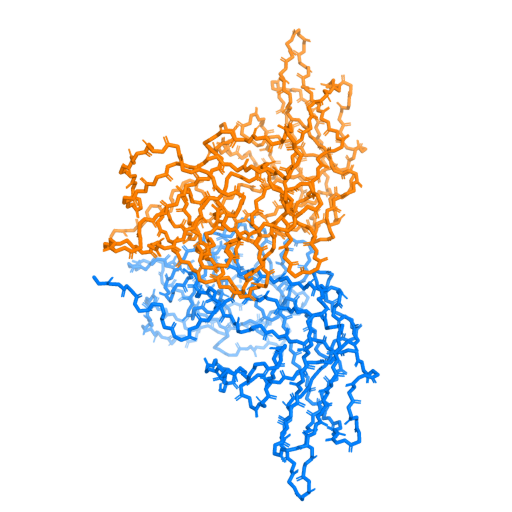.19 247 SER B N 1
ATOM 4033 C CA . SER B 1 247 ? 12.852 22.922 6.406 1 98.19 247 SER B CA 1
ATOM 4034 C C . SER B 1 247 ? 11.508 22.859 5.688 1 98.19 247 SER B C 1
ATOM 4036 O O . SER B 1 247 ? 11.453 22.922 4.457 1 98.19 247 SER B O 1
ATOM 4038 N N . VAL B 1 248 ? 10.453 22.703 6.383 1 98.31 248 VAL B N 1
ATOM 4039 C CA . VAL B 1 248 ? 9.078 22.719 5.887 1 98.31 248 VAL B CA 1
ATOM 4040 C C . VAL B 1 248 ? 8.281 23.797 6.613 1 98.31 248 VAL B C 1
ATOM 4042 O O . VAL B 1 248 ? 8.18 23.781 7.844 1 98.31 248 VAL B O 1
ATOM 4045 N N . ASP B 1 249 ? 7.801 24.75 5.859 1 98 249 ASP B N 1
ATOM 4046 C CA . ASP B 1 249 ? 7.066 25.891 6.402 1 98 249 ASP B CA 1
ATOM 4047 C C . ASP B 1 249 ? 7.883 26.609 7.473 1 98 249 ASP B C 1
ATOM 4049 O O . ASP B 1 249 ? 7.355 26.953 8.531 1 98 249 ASP B O 1
ATOM 4053 N N . GLY B 1 250 ? 9.125 26.688 7.188 1 97.25 250 GLY B N 1
ATOM 4054 C CA . GLY B 1 250 ? 10.016 27.469 8.031 1 97.25 250 GLY B CA 1
ATOM 4055 C C . GLY B 1 250 ? 10.531 26.703 9.227 1 97.25 250 GLY B C 1
ATOM 4056 O O . GLY B 1 250 ? 11.328 27.219 10.016 1 97.25 250 GLY B O 1
ATOM 4057 N N . VAL B 1 251 ? 10.117 25.484 9.391 1 96.69 251 VAL B N 1
ATOM 4058 C CA . VAL B 1 251 ? 10.562 24.656 10.508 1 96.69 251 VAL B CA 1
ATOM 4059 C C . VAL B 1 251 ? 11.586 23.641 10.023 1 96.69 251 VAL B C 1
ATOM 4061 O O . VAL B 1 251 ? 11.297 22.844 9.133 1 96.69 251 VAL B O 1
ATOM 4064 N N . ASN B 1 252 ? 12.742 23.609 10.695 1 96.06 252 ASN B N 1
ATOM 4065 C CA . ASN B 1 252 ? 13.773 22.656 10.336 1 96.06 252 ASN B CA 1
ATOM 4066 C C . ASN B 1 252 ? 13.414 21.234 10.781 1 96.06 252 ASN B C 1
ATOM 4068 O O . ASN B 1 252 ? 13.008 21.031 11.93 1 96.06 252 ASN B O 1
ATOM 4072 N N . LEU B 1 253 ? 13.578 20.344 9.883 1 95 253 LEU B N 1
ATOM 4073 C CA . LEU B 1 253 ? 13.391 18.938 10.227 1 95 253 LEU B CA 1
ATOM 4074 C C . LEU B 1 253 ? 14.648 18.344 10.844 1 95 253 LEU B C 1
ATOM 4076 O O . LEU B 1 253 ? 15.766 18.719 10.461 1 95 253 LEU B O 1
ATOM 4080 N N . SER B 1 254 ? 14.414 17.516 11.797 1 92.25 254 SER B N 1
ATOM 4081 C CA . SER B 1 254 ? 15.555 16.703 12.219 1 92.25 254 SER B CA 1
ATOM 4082 C C . SER B 1 254 ? 15.977 15.727 11.125 1 92.25 254 SER B C 1
ATOM 4084 O O . SER B 1 254 ? 15.141 15.227 10.367 1 92.25 254 SER B O 1
ATOM 4086 N N . ARG B 1 255 ? 17.266 15.453 11.039 1 90.94 255 ARG B N 1
ATOM 4087 C CA . ARG B 1 255 ? 17.719 14.438 10.094 1 90.94 255 ARG B CA 1
ATOM 4088 C C . ARG B 1 255 ? 17.391 13.039 10.594 1 90.94 255 ARG B C 1
ATOM 4090 O O . ARG B 1 255 ? 17.828 12.641 11.672 1 90.94 255 ARG B O 1
ATOM 4097 N N . PRO B 1 256 ? 16.656 12.359 9.812 1 90.19 256 PRO B N 1
ATOM 4098 C CA . PRO B 1 256 ? 16.281 11.016 10.266 1 90.19 256 PRO B CA 1
ATOM 4099 C C . PRO B 1 256 ? 17.422 10.016 10.156 1 90.19 256 PRO B C 1
ATOM 4101 O O . PRO B 1 256 ? 18.359 10.227 9.383 1 90.19 256 PRO B O 1
ATOM 4104 N N . ARG B 1 257 ? 17.422 9 11.016 1 87.25 257 ARG B N 1
ATOM 4105 C CA . ARG B 1 257 ? 18.297 7.84 10.898 1 87.25 257 ARG B CA 1
ATOM 4106 C C . ARG B 1 257 ? 17.562 6.668 10.25 1 87.25 257 ARG B C 1
ATOM 4108 O O . ARG B 1 257 ? 16.562 6.18 10.773 1 87.25 257 ARG B O 1
ATOM 4115 N N . THR B 1 258 ? 17.906 6.305 9.078 1 88.12 258 THR B N 1
ATOM 4116 C CA . THR B 1 258 ? 17.359 5.176 8.344 1 88.12 258 THR B CA 1
ATOM 4117 C C . THR B 1 258 ? 18.469 4.246 7.859 1 88.12 258 THR B C 1
ATOM 4119 O O . THR B 1 258 ? 19.641 4.438 8.203 1 88.12 258 THR B O 1
ATOM 4122 N N . HIS B 1 259 ? 18.094 3.158 7.215 1 79 259 HIS B N 1
ATOM 4123 C CA . HIS B 1 259 ? 19.078 2.244 6.648 1 79 259 HIS B CA 1
ATOM 4124 C C . HIS B 1 259 ? 19.859 2.904 5.52 1 79 259 HIS B C 1
ATOM 4126 O O . HIS B 1 259 ? 20.859 2.348 5.035 1 79 259 HIS B O 1
ATOM 4132 N N . PHE B 1 260 ? 19.547 4.074 5.086 1 76.75 260 PHE B N 1
ATOM 4133 C CA . PHE B 1 260 ? 20.234 4.809 4.035 1 76.75 260 PHE B CA 1
ATOM 4134 C C . PHE B 1 260 ? 21.312 5.719 4.625 1 76.75 260 PHE B C 1
ATOM 4136 O O . PHE B 1 260 ? 22.125 6.27 3.895 1 76.75 260 PHE B O 1
ATOM 4143 N N . GLY B 1 261 ? 21.469 5.809 5.957 1 71.94 261 GLY B N 1
ATOM 4144 C CA . GLY B 1 261 ? 22.469 6.656 6.59 1 71.94 261 GLY B CA 1
ATOM 4145 C C . GLY B 1 261 ? 21.922 7.422 7.785 1 71.94 261 GLY B C 1
ATOM 4146 O O . GLY B 1 261 ? 20.703 7.504 7.977 1 71.94 261 GLY B O 1
#